Protein AF-A0A382DF44-F1 (afdb_monomer_lite)

Foldseek 3Di:
DDDDDDDDDDDDDDDDDDDDDDDDDDDDDPVPFDFDDDPQFTFGDDDPDTDTDGCPDPPDPPPPVPCLDFDDFDDAQAWTWTADPQRKIKIFGAPGGQDPVDVCSSLPRTPWIWIAANVRDIDTQPDSDVLLSLLLSLCSNVVHDCPDLSNVLSSVLRVLLVLLVVVLVLCVVVVQDDPLCVVLNVLSVVVNVVSSVLSNLSNGPVSVVPDDRPPPPPPPPPPPPQPPCCVSTVVVSVVVPVSPVSSSSSSVSVVVLVVLQVVLVVLLVVLVVCVVVVPDQQFDDDPCPCQQLVNDDVVCQPDPCSVLLSLLSLLCNRLVRGPPPSSVVSSPSCSVCSVVDDPLSNVSSVVSSVVSVVVNNPPDDDDDPPPPPCPVSVVVVVVPVD

Organism: NCBI:txid408172

Structure (mmCIF, N/CA/C/O backbone):
data_AF-A0A382DF44-F1
#
_entry.id   AF-A0A382DF44-F1
#
loop_
_atom_site.group_PDB
_atom_site.id
_atom_site.type_symbol
_atom_site.label_atom_id
_atom_site.label_alt_id
_atom_site.label_comp_id
_atom_site.label_asym_id
_atom_site.label_entity_id
_atom_site.label_seq_id
_atom_site.pdbx_PDB_ins_code
_atom_site.Cartn_x
_atom_site.Cartn_y
_atom_site.Cartn_z
_atom_site.occupancy
_atom_site.B_iso_or_equiv
_atom_site.auth_seq_id
_atom_site.auth_comp_id
_atom_site.auth_asym_id
_atom_site.auth_atom_id
_atom_site.pdbx_PDB_model_num
ATOM 1 N N . PRO A 1 1 ? 27.028 49.534 -36.002 1.00 34.81 1 PRO A N 1
ATOM 2 C CA . PRO A 1 1 ? 28.120 50.481 -35.675 1.00 34.81 1 PRO A CA 1
ATOM 3 C C . PRO A 1 1 ? 28.047 50.822 -34.190 1.00 34.81 1 PRO A C 1
ATOM 5 O O . PRO A 1 1 ? 26.957 51.038 -33.679 1.00 34.81 1 PRO A O 1
ATOM 8 N N . GLN A 1 2 ? 29.192 50.695 -33.531 1.00 35.81 2 GLN A N 1
ATOM 9 C CA . GLN A 1 2 ? 29.410 50.729 -32.088 1.00 35.81 2 GLN A CA 1
ATOM 10 C C . GLN A 1 2 ? 28.761 51.928 -31.398 1.00 35.81 2 GLN A C 1
ATOM 12 O O . GLN A 1 2 ? 28.827 53.026 -31.937 1.00 35.81 2 GLN A O 1
ATOM 17 N N . ASP A 1 3 ? 28.260 51.725 -30.178 1.00 30.55 3 ASP A N 1
ATOM 18 C CA . ASP A 1 3 ? 28.167 52.826 -29.228 1.00 30.55 3 ASP A CA 1
ATOM 19 C C . ASP A 1 3 ? 28.355 52.373 -27.766 1.00 30.55 3 ASP A C 1
ATOM 21 O O . ASP A 1 3 ? 27.665 51.493 -27.258 1.00 30.55 3 ASP A O 1
ATOM 25 N N . MET A 1 4 ? 29.332 53.038 -27.142 1.00 31.25 4 MET A N 1
ATOM 26 C CA . MET A 1 4 ? 29.423 53.455 -25.735 1.00 31.25 4 MET A CA 1
ATOM 27 C C . MET A 1 4 ? 29.697 52.438 -24.607 1.00 31.25 4 MET A C 1
ATOM 29 O O . MET A 1 4 ? 28.823 51.973 -23.885 1.00 31.25 4 MET A O 1
ATOM 33 N N . LEU A 1 5 ? 31.000 52.243 -24.370 1.00 32.38 5 LEU A N 1
ATOM 34 C CA . LEU A 1 5 ? 31.710 52.553 -23.113 1.00 32.38 5 LEU A CA 1
ATOM 35 C C . LEU A 1 5 ? 30.883 53.256 -22.006 1.00 32.38 5 LEU A C 1
ATOM 37 O O . LEU A 1 5 ? 30.468 54.395 -22.201 1.00 32.38 5 LEU A O 1
ATOM 41 N N . ASN A 1 6 ? 30.800 52.679 -20.795 1.00 30.09 6 ASN A N 1
ATOM 42 C CA . ASN A 1 6 ? 31.644 53.053 -19.634 1.00 30.09 6 ASN A CA 1
ATOM 43 C C . ASN A 1 6 ? 31.054 52.702 -18.247 1.00 30.09 6 ASN A C 1
ATOM 45 O O . ASN A 1 6 ? 29.865 52.876 -18.000 1.00 30.09 6 ASN A O 1
ATOM 49 N N . ARG A 1 7 ? 31.997 52.428 -17.321 1.00 27.25 7 ARG A N 1
ATOM 50 C CA . ARG A 1 7 ? 31.923 52.281 -15.841 1.00 27.25 7 ARG A CA 1
ATOM 51 C C . ARG A 1 7 ? 31.497 50.888 -15.375 1.00 27.25 7 ARG A C 1
ATOM 53 O O . ARG A 1 7 ? 30.438 50.421 -15.745 1.00 27.25 7 ARG A O 1
ATOM 60 N N . SER A 1 8 ? 32.215 50.163 -14.522 1.00 28.22 8 SER A N 1
ATOM 61 C CA . SER A 1 8 ? 33.348 50.388 -13.604 1.00 28.22 8 SER A CA 1
ATOM 62 C C . SER A 1 8 ? 33.743 48.968 -13.130 1.00 28.22 8 SER A C 1
ATOM 64 O O . SER A 1 8 ? 32.859 48.125 -13.050 1.00 28.22 8 SER A O 1
ATOM 66 N N . GLY A 1 9 ? 34.962 48.549 -12.813 1.00 27.20 9 GLY A N 1
ATOM 67 C CA . GLY A 1 9 ? 36.247 49.190 -12.610 1.00 27.20 9 GLY A CA 1
ATOM 68 C C . GLY A 1 9 ? 37.298 48.078 -12.456 1.00 27.20 9 GLY A C 1
ATOM 69 O O . GLY A 1 9 ? 36.980 46.927 -12.157 1.00 27.20 9 GLY A O 1
ATOM 70 N N . TYR A 1 10 ? 38.536 48.442 -12.755 1.00 24.61 10 TYR A N 1
ATOM 71 C CA . TYR A 1 10 ? 39.710 47.585 -12.868 1.00 24.61 10 TYR A CA 1
ATOM 72 C C . TYR A 1 10 ? 40.374 47.279 -11.508 1.00 24.61 10 TYR A C 1
ATOM 74 O O . TYR A 1 10 ? 40.170 47.980 -10.520 1.00 24.61 10 TYR A O 1
ATOM 82 N N . VAL A 1 11 ? 41.169 46.208 -11.547 1.00 36.16 11 VAL A N 1
ATOM 83 C CA . VAL A 1 11 ? 41.924 45.438 -10.533 1.00 36.16 11 VAL A CA 1
ATOM 84 C C . VAL A 1 11 ? 43.137 46.221 -9.962 1.00 36.16 11 VAL A C 1
ATOM 86 O O . VAL A 1 11 ? 43.483 47.259 -10.529 1.00 36.16 11 VAL A O 1
ATOM 89 N N . PRO A 1 12 ? 43.849 45.752 -8.906 1.00 33.94 12 PRO A N 1
ATOM 90 C CA . PRO A 1 12 ? 45.055 44.936 -9.175 1.00 33.94 12 PRO A CA 1
ATOM 91 C C . PRO A 1 12 ? 45.458 43.920 -8.078 1.00 33.94 12 PRO A C 1
ATOM 93 O O . PRO A 1 12 ? 45.329 44.177 -6.885 1.00 33.94 12 PRO A O 1
ATOM 96 N N . GLY A 1 13 ? 46.060 42.793 -8.485 1.00 23.75 13 GLY A N 1
ATOM 97 C CA . GLY A 1 13 ? 46.645 41.843 -7.534 1.00 23.75 13 GLY A CA 1
ATOM 98 C C . GLY A 1 13 ? 47.315 40.593 -8.114 1.00 23.75 13 GLY A C 1
ATOM 99 O O . GLY A 1 13 ? 46.919 39.499 -7.757 1.00 23.75 13 GLY A O 1
ATOM 100 N N . HIS A 1 14 ? 48.347 40.791 -8.940 1.00 27.14 14 HIS A N 1
ATOM 101 C CA . HIS A 1 14 ? 49.466 39.874 -9.239 1.00 27.14 14 HIS A CA 1
ATOM 102 C C . HIS A 1 14 ? 49.243 38.607 -10.098 1.00 27.14 14 HIS A C 1
ATOM 104 O O . HIS A 1 14 ? 48.684 37.597 -9.692 1.00 27.14 14 HIS A O 1
ATOM 110 N N . LEU A 1 15 ? 49.834 38.686 -11.295 1.00 26.97 15 LEU A N 1
ATOM 111 C CA . LEU A 1 15 ? 50.286 37.597 -12.161 1.00 26.97 15 LEU A CA 1
ATOM 112 C C . LEU A 1 15 ? 51.493 36.890 -11.515 1.00 26.97 15 LEU A C 1
ATOM 114 O O . LEU A 1 15 ? 52.421 37.606 -11.153 1.00 26.97 15 LEU A O 1
ATOM 118 N N . VAL A 1 16 ? 51.550 35.551 -11.520 1.00 28.06 16 VAL A N 1
ATOM 119 C CA . VAL A 1 16 ? 52.731 34.781 -11.979 1.00 28.06 16 VAL A CA 1
ATOM 120 C C . VAL A 1 16 ? 52.260 33.450 -12.591 1.00 28.06 16 VAL A C 1
ATOM 122 O O . VAL A 1 16 ? 51.366 32.787 -12.077 1.00 28.06 16 VAL A O 1
ATOM 125 N N . GLN A 1 17 ? 52.856 33.115 -13.736 1.00 27.72 17 GLN A N 1
ATOM 126 C CA . GLN A 1 17 ? 52.706 31.895 -14.530 1.00 27.72 17 GLN A CA 1
ATOM 127 C C . GLN A 1 17 ? 53.143 30.611 -13.799 1.00 27.72 17 GLN A C 1
ATOM 129 O O . GLN A 1 17 ? 54.218 30.579 -13.220 1.00 27.72 17 GLN A O 1
ATOM 134 N N . GLY A 1 18 ? 52.357 29.544 -13.989 1.00 27.55 18 GLY A N 1
ATOM 135 C CA . GLY A 1 18 ? 52.778 28.263 -14.579 1.00 27.55 18 GLY A CA 1
ATOM 136 C C . GLY A 1 18 ? 53.812 27.375 -13.874 1.00 27.55 18 GLY A C 1
ATOM 137 O O . GLY A 1 18 ? 54.996 27.665 -13.930 1.00 27.55 18 GLY A O 1
ATOM 138 N N . SER A 1 19 ? 53.358 26.199 -13.431 1.00 25.86 19 SER A N 1
ATOM 139 C CA . SER A 1 19 ? 54.051 24.893 -13.491 1.00 25.86 19 SER A CA 1
ATOM 140 C C . SER A 1 19 ? 53.101 23.840 -12.900 1.00 25.86 19 SER A C 1
ATOM 142 O O . SER A 1 19 ? 52.597 24.025 -11.802 1.00 25.86 19 SER A O 1
ATOM 144 N N . THR A 1 20 ? 52.585 22.896 -13.693 1.00 37.47 20 THR A N 1
ATOM 145 C CA . THR A 1 20 ? 52.924 21.462 -13.564 1.00 37.47 20 THR A CA 1
ATOM 146 C C . THR A 1 20 ? 53.274 21.035 -12.142 1.00 37.47 20 THR A C 1
ATOM 148 O O . THR A 1 20 ? 54.411 21.234 -11.735 1.00 37.47 20 THR A O 1
ATOM 151 N N . GLU A 1 21 ? 52.336 20.391 -11.453 1.00 29.78 21 GLU A N 1
ATOM 152 C CA . GLU A 1 21 ? 52.639 19.433 -10.392 1.00 29.78 21 GLU A CA 1
ATOM 153 C C . GLU A 1 21 ? 51.471 18.449 -10.276 1.00 29.78 21 GLU A C 1
ATOM 155 O O . GLU A 1 21 ? 50.297 18.825 -10.246 1.00 29.78 21 GLU A O 1
ATOM 160 N N . GLU A 1 22 ? 51.829 17.174 -10.350 1.00 35.81 22 GLU A N 1
ATOM 161 C CA . GLU A 1 22 ? 50.993 16.017 -10.084 1.00 35.81 22 GLU A CA 1
ATOM 162 C C . GLU A 1 22 ? 50.441 16.160 -8.659 1.00 35.81 22 GLU A C 1
ATOM 164 O O . GLU A 1 22 ? 51.211 16.249 -7.709 1.00 35.81 22 GLU A O 1
ATOM 169 N N . GLN A 1 23 ? 49.117 16.235 -8.496 1.00 31.19 23 GLN A N 1
ATOM 170 C CA . GLN A 1 23 ? 48.521 16.096 -7.169 1.00 31.19 23 GLN A CA 1
ATOM 171 C C . GLN A 1 23 ? 48.459 14.608 -6.850 1.00 31.19 23 GLN A C 1
ATOM 173 O O . GLN A 1 23 ? 47.654 13.868 -7.415 1.00 31.19 23 GLN A O 1
ATOM 178 N N . GLU A 1 24 ? 49.399 14.215 -5.999 1.00 31.25 24 GLU A N 1
ATOM 179 C CA . GLU A 1 24 ? 49.500 12.931 -5.324 1.00 31.25 24 GLU A CA 1
ATOM 180 C C . GLU A 1 24 ? 48.156 12.538 -4.694 1.00 31.25 24 GLU A C 1
ATOM 182 O O . GLU A 1 24 ? 47.414 13.378 -4.180 1.00 31.25 24 GLU A O 1
ATOM 187 N N . ASP A 1 25 ? 47.850 11.243 -4.758 1.00 34.38 25 ASP A N 1
ATOM 188 C CA . ASP A 1 25 ? 46.738 10.622 -4.052 1.00 34.38 25 ASP A CA 1
ATOM 189 C C . ASP A 1 25 ? 46.866 10.922 -2.546 1.00 34.38 25 ASP A C 1
ATOM 191 O O . ASP A 1 25 ? 47.696 10.324 -1.860 1.00 34.38 25 ASP A O 1
ATOM 195 N N . GLU A 1 26 ? 46.057 11.848 -2.020 1.00 37.12 26 GLU A N 1
ATOM 196 C CA . GLU A 1 26 ? 45.931 12.039 -0.573 1.00 37.12 26 GLU A CA 1
ATOM 197 C C . GLU A 1 26 ? 45.402 10.738 0.045 1.00 37.12 26 GLU A C 1
ATOM 199 O O . GLU A 1 26 ? 44.246 10.338 -0.141 1.00 37.12 26 GLU A O 1
ATOM 204 N N . GLU A 1 27 ? 46.290 10.052 0.764 1.00 39.28 27 GLU A N 1
ATOM 205 C CA . GLU A 1 27 ? 45.979 8.876 1.559 1.00 39.28 27 GLU A CA 1
ATOM 206 C C . GLU A 1 27 ? 44.908 9.243 2.595 1.00 39.28 27 GLU A C 1
ATOM 208 O O . GLU A 1 27 ? 45.086 10.107 3.450 1.00 39.28 27 GLU A O 1
ATOM 213 N N . PHE A 1 28 ? 43.751 8.598 2.462 1.00 39.62 28 PHE A N 1
ATOM 214 C CA . PHE A 1 28 ? 42.571 8.787 3.295 1.00 39.62 28 PHE A CA 1
ATOM 215 C C . PHE A 1 28 ? 42.899 8.631 4.791 1.00 39.62 28 PHE A C 1
ATOM 217 O O . PHE A 1 28 ? 43.228 7.530 5.231 1.00 39.62 28 PHE A O 1
ATOM 224 N N . ASP A 1 29 ? 42.731 9.704 5.575 1.00 38.41 29 ASP A N 1
ATOM 225 C CA . ASP A 1 29 ? 42.810 9.649 7.037 1.00 38.41 29 ASP A CA 1
ATOM 226 C C . ASP A 1 29 ? 41.480 9.114 7.623 1.00 38.41 29 ASP A C 1
ATOM 228 O O . ASP A 1 29 ? 40.439 9.782 7.544 1.00 38.41 29 ASP A O 1
ATOM 232 N N . PRO A 1 30 ? 41.468 7.911 8.232 1.00 40.53 30 PRO A N 1
ATOM 233 C CA . PRO A 1 30 ? 40.273 7.333 8.845 1.00 40.53 30 PRO A CA 1
ATOM 234 C C . PRO A 1 30 ? 39.740 8.127 10.053 1.00 40.53 30 PRO A C 1
ATOM 236 O O . PRO A 1 30 ? 38.651 7.809 10.540 1.00 40.53 30 PRO A O 1
ATOM 239 N N . SER A 1 31 ? 40.451 9.158 10.526 1.00 38.94 31 SER A N 1
ATOM 240 C CA . SER A 1 31 ? 40.007 10.043 11.611 1.00 38.94 31 SER A CA 1
ATOM 241 C C . SER A 1 31 ? 38.890 11.026 11.209 1.00 38.94 31 SER A C 1
ATOM 243 O O . SER A 1 31 ? 38.182 11.537 12.076 1.00 38.94 31 SER A O 1
ATOM 245 N N . GLU A 1 32 ? 38.638 11.225 9.909 1.00 37.16 32 GLU A N 1
ATOM 246 C CA . GLU A 1 32 ? 37.578 12.116 9.402 1.00 37.16 32 GLU A CA 1
ATOM 247 C C . GLU A 1 32 ? 36.171 11.477 9.351 1.00 37.16 32 GLU A C 1
ATOM 249 O O . GLU A 1 32 ? 35.236 12.009 8.738 1.00 37.16 32 GLU A O 1
ATOM 254 N N . ILE A 1 33 ? 35.990 10.299 9.950 1.00 40.88 33 ILE A N 1
ATOM 255 C CA . ILE A 1 33 ? 34.681 9.651 10.070 1.00 40.88 33 ILE A CA 1
ATOM 256 C C . ILE A 1 33 ? 33.933 10.275 11.252 1.00 40.88 33 ILE A C 1
ATOM 258 O O . ILE A 1 33 ? 34.278 10.067 12.412 1.00 40.88 33 ILE A O 1
ATOM 262 N N . THR A 1 34 ? 32.860 11.013 10.970 1.00 35.84 34 THR A N 1
ATOM 263 C CA . THR A 1 34 ? 31.947 11.510 12.006 1.00 35.84 34 THR A CA 1
ATOM 264 C C . THR A 1 34 ? 30.904 10.443 12.340 1.00 35.84 34 THR A C 1
ATOM 266 O O . THR A 1 34 ? 30.011 10.147 11.547 1.00 35.84 34 THR A O 1
ATOM 269 N N . LEU A 1 35 ? 31.027 9.850 13.531 1.00 38.09 35 LEU A N 1
ATOM 270 C CA . LEU A 1 35 ? 29.995 9.014 14.143 1.00 38.09 35 LEU A CA 1
ATOM 271 C C . LEU A 1 35 ? 28.876 9.922 14.665 1.00 38.09 35 LEU A C 1
ATOM 273 O O . LEU A 1 35 ? 29.105 10.748 15.546 1.00 38.09 35 LEU A O 1
ATOM 277 N N . VAL A 1 36 ? 27.666 9.775 14.129 1.00 35.94 36 VAL A N 1
ATOM 278 C CA . VAL A 1 36 ? 26.466 10.387 14.712 1.00 35.94 36 VAL A CA 1
ATOM 279 C C . VAL A 1 36 ? 25.742 9.292 15.484 1.00 35.94 36 VAL A C 1
ATOM 281 O O . VAL A 1 36 ? 25.062 8.456 14.894 1.00 35.94 36 VAL A O 1
ATOM 284 N N . GLU A 1 37 ? 25.940 9.259 16.800 1.00 33.72 37 GLU A N 1
ATOM 285 C CA . GLU A 1 37 ? 25.217 8.353 17.691 1.00 33.72 37 GLU A CA 1
ATOM 286 C C . GLU A 1 37 ? 23.781 8.861 17.885 1.00 33.72 37 GLU A C 1
ATOM 288 O O . GLU A 1 37 ? 23.531 9.838 18.588 1.00 33.72 37 GLU A O 1
ATOM 293 N N . SER A 1 38 ? 22.815 8.176 17.279 1.00 32.19 38 SER A N 1
ATOM 294 C CA . SER A 1 38 ? 21.460 8.102 17.823 1.00 32.19 38 SER A CA 1
ATOM 295 C C . SER A 1 38 ? 21.140 6.630 18.026 1.00 32.19 38 SER A C 1
ATOM 297 O O . SER A 1 38 ? 21.391 5.838 17.120 1.00 32.19 38 SER A O 1
ATOM 299 N N . SER A 1 39 ? 20.644 6.298 19.214 1.00 36.56 39 SER A N 1
ATOM 300 C CA . SER A 1 39 ? 20.284 4.971 19.723 1.00 36.56 39 SER A CA 1
ATOM 301 C C . SER A 1 39 ? 20.121 3.894 18.637 1.00 36.56 39 SER A C 1
ATOM 303 O O . SER A 1 39 ? 19.211 3.959 17.812 1.00 36.56 39 SER A O 1
ATOM 305 N N . ASP A 1 40 ? 21.028 2.918 18.671 1.00 37.19 40 ASP A N 1
ATOM 306 C CA . ASP A 1 40 ? 21.012 1.632 17.957 1.00 37.19 40 ASP A CA 1
ATOM 307 C C . ASP A 1 40 ? 21.216 1.620 16.429 1.00 37.19 40 ASP A C 1
ATOM 309 O O . ASP A 1 40 ? 21.114 0.557 15.817 1.00 37.19 40 ASP A O 1
ATOM 313 N N . ILE A 1 41 ? 21.585 2.736 15.784 1.00 39.34 41 ILE A N 1
ATOM 314 C CA . ILE A 1 41 ? 21.938 2.738 14.349 1.00 39.34 41 ILE A CA 1
ATOM 315 C C . ILE A 1 41 ? 23.154 3.632 14.078 1.00 39.34 41 ILE A C 1
ATOM 317 O O . ILE A 1 41 ? 23.088 4.850 14.233 1.00 39.34 41 ILE A O 1
ATOM 321 N N . VAL A 1 42 ? 24.248 3.050 13.571 1.00 41.03 42 VAL A N 1
ATOM 322 C CA . VAL A 1 42 ? 25.364 3.830 13.008 1.00 41.03 42 VAL A CA 1
ATOM 323 C C . VAL A 1 42 ? 25.070 4.109 11.535 1.00 41.03 42 VAL A C 1
ATOM 325 O O . VAL A 1 42 ? 25.061 3.190 10.715 1.00 41.03 42 VAL A O 1
ATOM 328 N N . VAL A 1 43 ? 24.833 5.379 11.191 1.00 38.81 43 VAL A N 1
ATOM 329 C CA . VAL A 1 43 ? 24.671 5.832 9.800 1.00 38.81 43 VAL A CA 1
ATOM 330 C C . VAL A 1 43 ? 26.007 6.353 9.276 1.00 38.81 43 VAL A C 1
ATOM 332 O O . VAL A 1 43 ? 26.423 7.459 9.611 1.00 38.81 43 VAL A O 1
ATOM 335 N N . LEU A 1 44 ? 26.672 5.585 8.412 1.00 42.94 44 LEU A N 1
ATOM 336 C CA . LEU A 1 44 ? 27.840 6.072 7.672 1.00 42.94 44 LEU A CA 1
ATOM 337 C C . LEU A 1 44 ? 27.367 6.755 6.382 1.00 42.94 44 LEU A C 1
ATOM 339 O O . LEU A 1 44 ? 26.811 6.108 5.495 1.00 42.94 44 LEU A O 1
ATOM 343 N N . SER A 1 45 ? 27.590 8.065 6.272 1.00 36.81 45 SER A N 1
ATOM 344 C CA . SER A 1 45 ? 27.308 8.851 5.066 1.00 36.81 45 SER A CA 1
ATOM 345 C C . SER A 1 45 ? 28.599 9.450 4.515 1.00 36.81 45 SER A C 1
ATOM 347 O O . SER A 1 45 ? 29.146 10.372 5.111 1.00 36.81 45 SER A O 1
ATOM 349 N N . ARG A 1 46 ? 29.038 9.007 3.327 1.00 38.03 46 ARG A N 1
ATOM 350 C CA . ARG A 1 46 ? 29.970 9.794 2.492 1.00 38.03 46 ARG A CA 1
ATOM 351 C C . ARG A 1 46 ? 29.402 10.267 1.156 1.00 38.03 46 ARG A C 1
ATOM 353 O O . ARG A 1 46 ? 29.934 11.221 0.619 1.00 38.03 46 ARG A O 1
ATOM 360 N N . PHE A 1 47 ? 28.299 9.715 0.642 1.00 36.44 47 PHE A N 1
ATOM 361 C CA . PHE A 1 47 ? 27.679 10.197 -0.605 1.00 36.44 47 PHE A CA 1
ATOM 362 C C . PHE A 1 47 ? 26.195 9.810 -0.697 1.00 36.44 47 PHE A C 1
ATOM 364 O O . PHE A 1 47 ? 25.837 8.935 -1.476 1.00 36.44 47 PHE A O 1
ATOM 371 N N . GLY A 1 48 ? 25.320 10.438 0.094 1.00 35.91 48 GLY A N 1
ATOM 372 C CA . GLY A 1 48 ? 23.861 10.417 -0.131 1.00 35.91 48 GLY A CA 1
ATOM 373 C C . GLY A 1 48 ? 23.131 9.066 -0.036 1.00 35.91 48 GLY A C 1
ATOM 374 O O . GLY A 1 48 ? 21.921 9.037 -0.245 1.00 35.91 48 GLY A O 1
ATOM 375 N N . ASP A 1 49 ? 23.824 7.983 0.308 1.00 36.88 49 ASP A N 1
ATOM 376 C CA . ASP A 1 49 ? 23.260 6.664 0.580 1.00 36.88 49 ASP A CA 1
ATOM 377 C C . ASP A 1 49 ? 23.521 6.348 2.064 1.00 36.88 49 ASP A C 1
ATOM 379 O O . ASP A 1 49 ? 24.672 6.255 2.484 1.00 36.88 49 ASP A O 1
ATOM 383 N N . ALA A 1 50 ? 22.463 6.238 2.873 1.00 34.69 50 ALA A N 1
ATOM 384 C CA . ALA A 1 50 ? 22.575 5.849 4.278 1.00 34.69 50 ALA A CA 1
ATOM 385 C C . ALA A 1 50 ? 22.828 4.337 4.376 1.00 34.69 50 ALA A C 1
ATOM 387 O O . ALA A 1 50 ? 22.009 3.542 3.907 1.00 34.69 50 ALA A O 1
ATOM 388 N N . ILE A 1 51 ? 23.946 3.946 4.988 1.00 38.75 51 ILE A N 1
ATOM 389 C CA . ILE A 1 51 ? 24.222 2.560 5.381 1.00 38.75 51 ILE A CA 1
ATOM 390 C C . ILE A 1 51 ? 23.688 2.392 6.805 1.00 38.75 51 ILE A C 1
ATOM 392 O O . ILE A 1 51 ? 24.113 3.119 7.694 1.00 38.75 51 ILE A O 1
ATOM 396 N N . VAL A 1 52 ? 22.741 1.475 7.007 1.00 38.94 52 VAL A N 1
ATOM 397 C CA . VAL A 1 52 ? 22.229 1.099 8.334 1.00 38.94 52 VAL A CA 1
ATOM 398 C C . VAL A 1 52 ? 22.985 -0.154 8.764 1.00 38.94 52 VAL A C 1
ATOM 400 O O . VAL A 1 52 ? 22.813 -1.201 8.143 1.00 38.94 52 VAL A O 1
ATOM 403 N N . ALA A 1 53 ? 23.837 -0.044 9.782 1.00 39.25 53 ALA A N 1
ATOM 404 C CA . ALA A 1 53 ? 24.410 -1.198 10.470 1.00 39.25 53 ALA A CA 1
ATOM 405 C C . ALA A 1 53 ? 23.612 -1.451 11.758 1.00 39.25 53 ALA A C 1
ATOM 407 O O . ALA A 1 53 ? 23.471 -0.540 12.573 1.00 39.25 53 ALA A O 1
ATOM 408 N N . ASP A 1 54 ? 23.076 -2.663 11.916 1.00 37.22 54 ASP A N 1
ATOM 409 C CA . ASP A 1 54 ? 22.454 -3.130 13.160 1.00 37.22 54 ASP A CA 1
ATOM 410 C C . ASP A 1 54 ? 23.577 -3.630 14.082 1.00 37.22 54 ASP A C 1
ATOM 412 O O . ASP A 1 54 ? 24.237 -4.627 13.780 1.00 37.22 54 ASP A O 1
ATOM 416 N N . VAL A 1 55 ? 23.871 -2.887 15.152 1.00 39.56 55 VAL A N 1
ATOM 417 C CA . VAL A 1 55 ? 24.960 -3.208 16.088 1.00 39.56 55 VAL A CA 1
ATOM 418 C C . VAL A 1 55 ? 24.351 -3.898 17.304 1.00 39.56 55 VAL A C 1
ATOM 420 O O . VAL A 1 55 ? 23.959 -3.238 18.260 1.00 39.56 55 VAL A O 1
ATOM 423 N N . HIS A 1 56 ? 24.266 -5.229 17.274 1.00 41.06 56 HIS A N 1
ATOM 424 C CA . HIS A 1 56 ? 23.656 -6.002 18.366 1.00 41.06 56 HIS A CA 1
ATOM 425 C C . HIS A 1 56 ? 24.628 -6.508 19.446 1.00 41.06 56 HIS A C 1
ATOM 427 O O . HIS A 1 56 ? 24.184 -7.085 20.433 1.00 41.06 56 HIS A O 1
ATOM 433 N N . ASP A 1 57 ? 25.935 -6.263 19.338 1.00 42.78 57 ASP A N 1
ATOM 434 C CA . ASP A 1 57 ? 26.871 -6.559 20.429 1.00 42.78 57 ASP A CA 1
ATOM 435 C C . ASP A 1 57 ? 28.124 -5.679 20.322 1.00 42.78 57 ASP A C 1
ATOM 437 O O . ASP A 1 57 ? 28.766 -5.607 19.273 1.00 42.78 57 ASP A O 1
ATOM 441 N N . LYS A 1 58 ? 28.484 -4.992 21.412 1.00 42.38 58 LYS A N 1
ATOM 442 C CA . LYS A 1 58 ? 29.620 -4.054 21.452 1.00 42.38 58 LYS A CA 1
ATOM 443 C C . LYS A 1 58 ? 30.984 -4.762 21.430 1.00 42.38 58 LYS A C 1
ATOM 4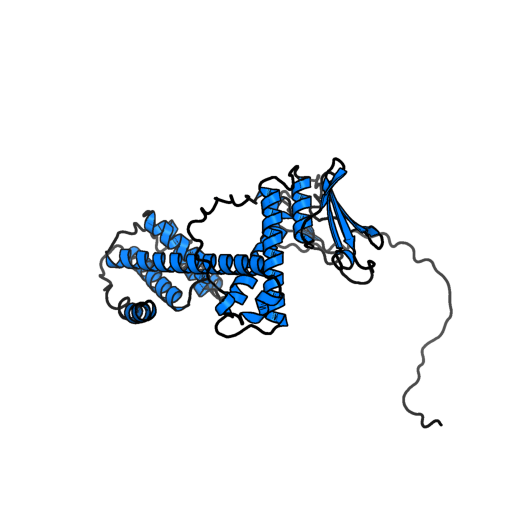45 O O . LYS A 1 58 ? 31.998 -4.082 21.292 1.00 42.38 58 LYS A O 1
ATOM 450 N N . ASN A 1 59 ? 31.025 -6.094 21.559 1.00 41.78 59 ASN A N 1
ATOM 451 C CA . ASN A 1 59 ? 32.268 -6.861 21.713 1.00 41.78 59 ASN A CA 1
ATOM 452 C C . ASN A 1 59 ? 32.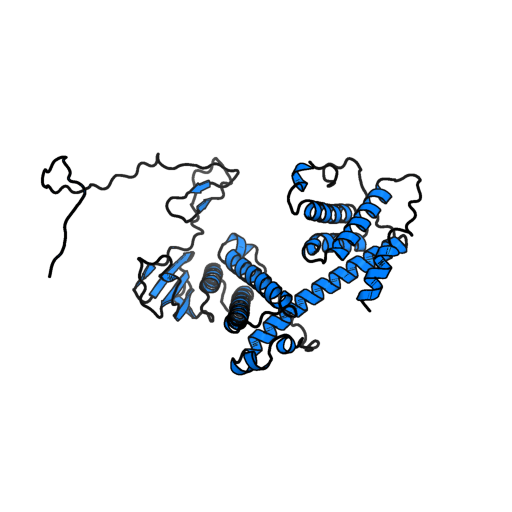600 -7.855 20.582 1.00 41.78 59 ASN A C 1
ATOM 454 O O . ASN A 1 59 ? 33.644 -8.510 20.662 1.00 41.78 59 ASN A O 1
ATOM 458 N N . ASP A 1 60 ? 31.800 -7.955 19.517 1.00 42.53 60 ASP A N 1
ATOM 459 C CA . ASP A 1 60 ? 32.123 -8.845 18.393 1.00 42.53 60 ASP A CA 1
ATOM 460 C C . ASP A 1 60 ? 33.032 -8.155 17.354 1.00 42.53 60 ASP A C 1
ATOM 462 O O . ASP A 1 60 ? 32.606 -7.312 16.559 1.00 42.53 60 ASP A O 1
ATOM 466 N N . LYS A 1 61 ? 34.322 -8.521 17.362 1.00 39.66 61 LYS A N 1
ATOM 467 C CA . LYS A 1 61 ? 35.351 -8.013 16.432 1.00 39.66 61 LYS A CA 1
ATOM 468 C C . LYS A 1 61 ? 35.242 -8.598 15.017 1.00 39.66 61 LYS A C 1
ATOM 470 O O . LYS A 1 61 ? 35.988 -8.167 14.140 1.00 39.66 61 LYS A O 1
ATOM 475 N N . ASN A 1 62 ? 34.323 -9.533 14.772 1.00 37.91 62 ASN A N 1
ATOM 476 C CA . ASN A 1 62 ? 34.052 -10.092 13.448 1.00 37.91 62 ASN A CA 1
ATOM 477 C C . ASN A 1 62 ? 32.771 -9.499 12.846 1.00 37.91 62 ASN A C 1
ATOM 479 O O . ASN A 1 62 ? 31.850 -10.215 12.457 1.00 37.91 62 ASN A O 1
ATOM 483 N N . HIS A 1 63 ? 32.725 -8.174 12.698 1.00 42.66 63 HIS A N 1
ATOM 484 C CA . HIS A 1 63 ? 31.696 -7.537 11.882 1.00 42.66 63 HIS A CA 1
ATOM 485 C C . HIS A 1 63 ? 31.912 -7.900 10.406 1.00 42.66 63 HIS A C 1
ATOM 487 O O . HIS A 1 63 ? 32.633 -7.232 9.662 1.00 42.66 63 HIS A O 1
ATOM 493 N N . LYS A 1 64 ? 31.254 -8.967 9.947 1.00 32.22 64 LYS A N 1
ATOM 494 C CA . LYS A 1 64 ? 30.971 -9.124 8.523 1.00 32.22 64 LYS A CA 1
ATOM 495 C C . LYS A 1 64 ? 29.954 -8.034 8.200 1.00 32.22 64 LYS A C 1
ATOM 497 O O . LYS A 1 64 ? 28.783 -8.182 8.520 1.00 32.22 64 LYS A O 1
ATOM 502 N N . ILE A 1 65 ? 30.403 -6.922 7.618 1.00 36.38 65 ILE A N 1
ATOM 503 C CA . ILE A 1 65 ? 29.506 -5.912 7.050 1.00 36.38 65 ILE A CA 1
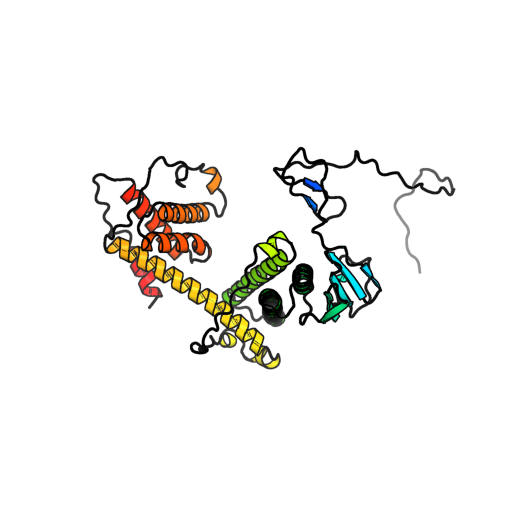ATOM 504 C C . ILE A 1 65 ? 28.705 -6.634 5.964 1.00 36.38 65 ILE A C 1
ATOM 506 O O . ILE A 1 65 ? 29.183 -6.829 4.845 1.00 36.38 65 ILE A O 1
ATOM 510 N N . ILE A 1 66 ? 27.514 -7.122 6.310 1.00 40.06 66 ILE A N 1
ATOM 511 C CA . ILE A 1 66 ? 26.580 -7.660 5.332 1.00 40.06 66 ILE A CA 1
ATOM 512 C C . ILE A 1 66 ? 26.084 -6.432 4.585 1.00 40.06 66 ILE A C 1
ATOM 514 O O . ILE A 1 66 ? 25.253 -5.670 5.069 1.00 40.06 66 ILE A O 1
ATOM 518 N N . MET A 1 67 ? 26.686 -6.178 3.427 1.00 40.78 67 MET A N 1
ATOM 519 C CA . MET A 1 67 ? 26.284 -5.104 2.536 1.00 40.78 67 MET A CA 1
ATOM 520 C C . MET A 1 67 ? 24.915 -5.488 1.948 1.00 40.78 67 MET A C 1
ATOM 522 O O . MET A 1 67 ? 24.820 -5.979 0.829 1.00 40.78 67 MET A O 1
ATOM 526 N N . GLU A 1 68 ? 23.835 -5.284 2.708 1.00 51.66 68 GLU A N 1
ATOM 527 C CA . GLU A 1 68 ? 22.443 -5.495 2.267 1.00 51.66 68 GLU A CA 1
ATOM 528 C C . GLU A 1 68 ? 21.970 -4.412 1.272 1.00 51.66 68 GLU A C 1
ATOM 530 O O . GLU A 1 68 ? 20.780 -4.215 1.026 1.00 51.66 68 GLU A O 1
ATOM 535 N N . GLY A 1 69 ? 22.914 -3.672 0.690 1.00 53.69 69 GLY A N 1
ATOM 536 C CA . GLY A 1 69 ? 22.679 -2.704 -0.364 1.00 53.69 69 GLY A CA 1
ATOM 537 C C . GLY A 1 69 ? 22.957 -3.336 -1.719 1.00 53.69 69 GLY A C 1
ATOM 538 O O . GLY A 1 69 ? 24.057 -3.817 -1.976 1.00 53.69 69 GLY A O 1
ATOM 539 N N . TYR A 1 70 ? 21.977 -3.283 -2.621 1.00 63.00 70 TYR A N 1
ATOM 540 C CA . TYR A 1 70 ? 22.207 -3.542 -4.042 1.00 63.00 70 TYR A CA 1
ATOM 541 C C . TYR A 1 70 ? 23.445 -2.778 -4.502 1.00 63.00 70 TYR A C 1
ATOM 543 O O . TYR A 1 70 ? 23.527 -1.559 -4.318 1.00 63.00 70 TYR A O 1
ATOM 551 N N . SER A 1 71 ? 24.372 -3.478 -5.154 1.00 69.75 71 SER A N 1
ATOM 552 C CA . SER A 1 71 ? 25.498 -2.821 -5.811 1.00 69.75 71 SER A CA 1
ATOM 553 C C . SER A 1 71 ? 24.994 -1.724 -6.759 1.00 69.75 71 SER A C 1
ATOM 555 O O . SER A 1 71 ? 23.906 -1.816 -7.351 1.00 69.75 71 SER A O 1
ATOM 557 N N . ARG A 1 72 ? 25.771 -0.641 -6.899 1.00 78.62 72 ARG A N 1
ATOM 558 C CA . ARG A 1 72 ? 25.459 0.396 -7.891 1.00 78.62 72 ARG A CA 1
ATOM 559 C C . ARG A 1 72 ? 25.327 -0.266 -9.260 1.00 78.62 72 ARG A C 1
ATOM 561 O O . ARG A 1 72 ? 26.097 -1.155 -9.603 1.00 78.62 72 ARG A O 1
ATOM 568 N N . ALA A 1 73 ? 24.345 0.175 -10.044 1.00 82.25 73 ALA A N 1
ATOM 569 C CA . ALA A 1 73 ? 24.183 -0.336 -11.395 1.00 82.25 73 ALA A CA 1
ATOM 570 C C . ALA A 1 73 ? 25.418 0.045 -12.224 1.00 82.25 73 ALA A C 1
ATOM 572 O O . ALA A 1 73 ? 25.690 1.232 -12.396 1.00 82.25 73 ALA A O 1
ATOM 573 N N . THR A 1 74 ? 26.143 -0.938 -12.747 1.00 85.69 74 THR A N 1
ATOM 574 C CA . THR A 1 74 ? 27.336 -0.742 -13.588 1.00 85.69 74 THR A CA 1
ATOM 575 C C . THR A 1 74 ? 27.111 -1.346 -14.968 1.00 85.69 74 THR A C 1
ATOM 577 O O . THR A 1 74 ? 26.168 -2.102 -15.171 1.00 85.69 74 THR A O 1
ATOM 580 N N . GLY A 1 75 ? 27.924 -1.003 -15.966 1.00 88.38 75 GLY A N 1
ATOM 581 C CA . GLY A 1 75 ? 27.849 -1.640 -17.284 1.00 88.38 75 GLY A CA 1
ATOM 582 C C . GLY A 1 75 ? 27.988 -0.668 -18.445 1.00 88.38 75 GLY A C 1
ATOM 583 O O . GLY A 1 75 ? 28.494 0.440 -18.302 1.00 88.38 75 GLY A O 1
ATOM 584 N N . SER A 1 76 ? 27.512 -1.079 -19.615 1.00 89.88 76 SER A N 1
ATOM 585 C CA . SER A 1 76 ? 27.688 -0.343 -20.866 1.00 89.88 76 SER A CA 1
ATOM 586 C C . SER A 1 76 ? 26.600 0.707 -21.112 1.00 89.88 76 SER A C 1
ATOM 588 O O . SER A 1 76 ? 25.634 0.848 -20.358 1.00 89.88 76 SER A O 1
ATOM 590 N N . ILE A 1 77 ? 26.732 1.414 -22.237 1.00 90.50 77 ILE A N 1
ATOM 591 C CA . ILE A 1 77 ? 25.827 2.479 -22.699 1.00 90.50 77 ILE A CA 1
ATOM 592 C C . ILE A 1 77 ? 24.370 2.003 -22.848 1.00 90.50 77 ILE A C 1
ATOM 594 O O . ILE A 1 77 ? 23.438 2.794 -22.708 1.00 90.50 77 ILE A O 1
ATOM 598 N N . LYS A 1 78 ? 24.149 0.721 -23.167 1.00 92.56 78 LYS A N 1
ATOM 599 C CA . LYS A 1 78 ? 22.811 0.1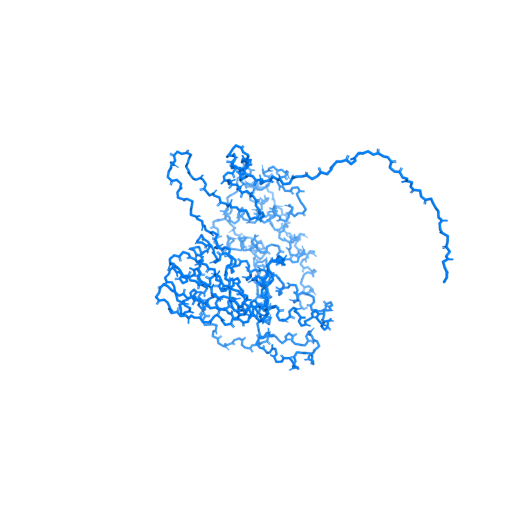56 -23.438 1.00 92.56 78 LYS A CA 1
ATOM 600 C C . LYS A 1 78 ? 22.369 -0.901 -22.432 1.00 92.56 78 LYS A C 1
ATOM 602 O O . LYS A 1 78 ? 21.206 -1.307 -22.468 1.00 92.56 78 LYS A O 1
ATOM 607 N N . THR A 1 79 ? 23.269 -1.360 -21.565 1.00 93.44 79 THR A N 1
ATOM 608 C CA . THR A 1 79 ? 22.984 -2.434 -20.611 1.00 93.44 79 THR A CA 1
ATOM 609 C C . THR A 1 79 ? 23.657 -2.146 -19.281 1.00 93.44 79 THR A C 1
ATOM 611 O O . THR A 1 79 ? 24.872 -1.983 -19.242 1.00 93.44 79 THR A O 1
ATOM 614 N N . SER A 1 80 ? 22.873 -2.124 -18.210 1.00 92.75 80 SER A N 1
ATOM 615 C CA . SER A 1 80 ? 23.384 -2.066 -16.842 1.00 92.75 80 SER A CA 1
ATOM 616 C C . SER A 1 80 ? 23.154 -3.395 -16.129 1.00 92.75 80 SER A C 1
ATOM 618 O O . SER A 1 80 ? 22.223 -4.128 -16.458 1.00 92.75 80 SER A O 1
ATOM 620 N N . TYR A 1 81 ? 23.976 -3.672 -15.133 1.00 92.69 81 TYR A N 1
ATOM 621 C CA . TYR A 1 81 ? 23.961 -4.848 -14.286 1.00 92.69 81 TYR A CA 1
ATOM 622 C C . TYR A 1 81 ? 23.910 -4.385 -12.837 1.00 92.69 81 TYR A C 1
ATOM 624 O O . TYR A 1 81 ? 24.592 -3.434 -12.459 1.00 92.69 81 TYR A O 1
ATOM 632 N N . ILE A 1 82 ? 23.090 -5.050 -12.039 1.00 90.38 82 ILE A N 1
ATOM 633 C CA . ILE A 1 82 ? 23.098 -4.945 -10.585 1.00 90.38 82 ILE A CA 1
ATOM 634 C C . ILE A 1 82 ? 23.389 -6.351 -10.077 1.00 90.38 82 ILE A C 1
ATOM 636 O O . ILE A 1 82 ? 22.614 -7.274 -10.338 1.00 90.38 82 ILE A O 1
ATOM 640 N N . GLN A 1 83 ? 24.522 -6.509 -9.402 1.00 86.12 83 GLN A N 1
ATOM 641 C CA . GLN A 1 83 ? 24.903 -7.765 -8.773 1.00 86.12 83 GLN A CA 1
ATOM 642 C C . GLN A 1 83 ? 24.213 -7.857 -7.412 1.00 86.12 83 GLN A C 1
ATOM 644 O O . GLN A 1 83 ? 24.309 -6.924 -6.605 1.00 86.12 83 GLN A O 1
ATOM 649 N N . LEU A 1 84 ? 23.515 -8.966 -7.192 1.00 81.69 84 LEU A N 1
ATOM 650 C CA . LEU A 1 84 ? 22.953 -9.354 -5.904 1.00 81.69 84 LEU A CA 1
ATOM 651 C C . LEU A 1 84 ? 23.830 -10.445 -5.261 1.00 81.69 84 LEU A C 1
ATOM 653 O O . LEU A 1 84 ? 24.705 -11.005 -5.944 1.00 81.69 84 LEU A O 1
ATOM 657 N N . PRO A 1 85 ? 23.607 -10.747 -3.966 1.00 72.31 85 PRO A N 1
ATOM 658 C CA . PRO A 1 85 ? 24.176 -11.924 -3.317 1.00 72.31 85 PRO A CA 1
ATOM 659 C C . PRO A 1 85 ? 23.903 -13.225 -4.096 1.00 72.31 85 PRO A C 1
ATOM 661 O O . PRO A 1 85 ? 23.038 -13.285 -4.972 1.00 72.31 85 PRO A O 1
ATOM 664 N N . GLU A 1 86 ? 24.685 -14.265 -3.797 1.00 76.94 86 GLU A N 1
ATOM 665 C CA . GLU A 1 86 ? 24.518 -15.620 -4.360 1.00 76.94 86 GLU A CA 1
ATOM 666 C C . GLU A 1 86 ? 24.563 -15.697 -5.898 1.00 76.94 86 GLU A C 1
ATOM 668 O O . GLU A 1 86 ? 23.854 -16.469 -6.535 1.00 76.94 86 GLU A O 1
ATOM 673 N N . ALA A 1 87 ? 25.411 -14.870 -6.518 1.00 78.81 87 ALA A N 1
ATOM 674 C CA . ALA A 1 87 ? 25.617 -14.814 -7.969 1.00 78.81 87 ALA A CA 1
ATOM 675 C C . ALA A 1 87 ? 24.374 -14.444 -8.809 1.00 78.81 87 ALA A C 1
ATOM 677 O O . ALA A 1 87 ? 24.452 -14.459 -10.038 1.00 78.81 87 ALA A O 1
ATOM 678 N N . THR A 1 88 ? 23.277 -14.005 -8.185 1.00 86.38 88 THR A N 1
ATOM 679 C CA . THR A 1 88 ? 22.082 -13.522 -8.893 1.00 86.38 88 THR A CA 1
ATOM 680 C C . THR A 1 88 ? 22.332 -12.143 -9.501 1.00 86.38 88 THR A C 1
ATOM 682 O O . THR A 1 88 ? 22.943 -11.268 -8.880 1.00 86.38 88 THR A O 1
ATOM 685 N N . LYS A 1 89 ? 21.869 -11.915 -10.733 1.00 91.56 89 LYS A N 1
ATOM 686 C CA . LYS A 1 89 ? 22.101 -10.655 -11.458 1.00 91.56 89 LYS A CA 1
ATOM 687 C C . LYS A 1 89 ? 20.814 -10.074 -12.003 1.00 91.56 89 LYS A C 1
ATOM 689 O O . LYS A 1 89 ? 20.032 -10.748 -12.665 1.00 91.56 89 LYS A O 1
ATOM 694 N N . LEU A 1 90 ? 20.644 -8.772 -11.815 1.00 93.94 90 LEU A N 1
ATOM 695 C CA . LEU A 1 90 ? 19.603 -8.000 -12.478 1.00 93.94 90 LEU A CA 1
ATOM 696 C C . LEU A 1 90 ? 20.205 -7.250 -13.671 1.00 93.94 90 LEU A C 1
ATOM 698 O O . LEU A 1 90 ? 21.054 -6.374 -13.515 1.00 93.94 90 LEU A O 1
ATOM 702 N N . ILE A 1 91 ? 19.736 -7.578 -14.871 1.00 95.06 91 ILE A N 1
ATOM 703 C CA . ILE A 1 91 ? 20.169 -6.984 -16.136 1.00 95.06 91 ILE A CA 1
ATOM 704 C C . ILE A 1 91 ? 19.120 -5.970 -16.597 1.00 95.06 91 ILE A C 1
ATOM 706 O O . ILE A 1 91 ? 17.958 -6.297 -16.842 1.00 95.06 91 ILE A O 1
ATOM 710 N N . ILE A 1 92 ? 19.546 -4.727 -16.786 1.00 95.69 92 ILE A N 1
ATOM 711 C CA . ILE A 1 92 ? 18.713 -3.606 -17.216 1.00 95.69 92 ILE A CA 1
ATOM 712 C C . ILE A 1 92 ? 19.086 -3.252 -18.651 1.00 95.69 92 ILE A C 1
ATOM 714 O O . ILE A 1 92 ? 20.193 -2.793 -18.923 1.00 95.69 92 ILE A O 1
ATOM 718 N N . ARG A 1 93 ? 18.156 -3.420 -19.591 1.00 95.88 93 ARG A N 1
ATOM 719 C CA . ARG A 1 93 ? 18.323 -2.943 -20.971 1.00 95.88 93 ARG A CA 1
ATOM 720 C C . ARG A 1 93 ? 17.724 -1.551 -21.105 1.00 95.88 93 ARG A C 1
ATOM 722 O O . ARG A 1 93 ? 16.555 -1.359 -20.770 1.00 95.88 93 ARG A O 1
ATOM 729 N N . HIS A 1 94 ? 18.477 -0.609 -21.663 1.00 95.19 94 HIS A N 1
ATOM 730 C CA . HIS A 1 94 ? 18.027 0.769 -21.873 1.00 95.19 94 HIS A CA 1
ATOM 731 C C . HIS A 1 94 ? 17.542 1.003 -23.310 1.00 95.19 94 HIS A C 1
ATOM 733 O O . HIS A 1 94 ? 18.091 0.460 -24.270 1.00 95.19 94 HIS A O 1
ATOM 739 N N . SER A 1 95 ? 16.501 1.821 -23.480 1.00 94.31 95 SER A N 1
ATOM 740 C CA . SER A 1 95 ? 16.042 2.293 -24.791 1.00 94.31 95 SER A CA 1
ATOM 741 C C . SER A 1 95 ? 16.951 3.408 -25.317 1.00 94.31 95 SER A C 1
ATOM 743 O O . SER A 1 95 ? 17.366 3.374 -26.476 1.00 94.31 95 SER A O 1
ATOM 745 N N . ALA A 1 96 ? 17.344 4.342 -24.449 1.00 93.19 96 ALA A N 1
ATOM 746 C CA . ALA A 1 96 ? 18.292 5.417 -24.740 1.00 93.19 96 ALA A CA 1
ATOM 747 C C . ALA A 1 96 ? 19.714 5.069 -24.268 1.00 93.19 96 ALA A C 1
ATOM 749 O O . ALA A 1 96 ? 19.909 4.110 -23.527 1.00 93.19 96 ALA A O 1
ATOM 750 N N . ALA A 1 97 ? 20.710 5.817 -24.741 1.00 91.19 97 ALA A N 1
ATOM 751 C CA . ALA A 1 97 ? 22.065 5.735 -24.201 1.00 91.19 97 ALA A CA 1
ATOM 752 C C . ALA A 1 97 ? 22.089 6.225 -22.741 1.00 91.19 97 ALA A C 1
ATOM 754 O O . ALA A 1 97 ? 21.444 7.225 -22.412 1.00 91.19 97 ALA A O 1
ATOM 755 N N . VAL A 1 98 ? 22.807 5.513 -21.875 1.00 89.50 98 VAL A N 1
ATOM 756 C CA . VAL A 1 98 ? 23.064 5.939 -20.494 1.00 89.50 98 VAL A CA 1
ATOM 757 C C . VAL A 1 98 ? 24.061 7.100 -20.518 1.00 89.50 98 VAL A C 1
ATOM 759 O O . VAL A 1 98 ? 25.141 6.965 -21.079 1.00 89.50 98 VAL A O 1
ATOM 762 N N . ASN A 1 99 ? 23.688 8.227 -19.909 1.00 88.94 99 ASN A N 1
ATOM 763 C CA . ASN A 1 99 ? 24.577 9.364 -19.662 1.00 88.94 99 ASN A CA 1
ATOM 764 C C . ASN A 1 99 ? 24.792 9.489 -18.147 1.00 88.94 99 ASN A C 1
ATOM 766 O O . ASN A 1 99 ? 23.860 9.881 -17.447 1.00 88.94 99 ASN A O 1
ATOM 770 N N . GLU A 1 100 ? 25.986 9.158 -17.660 1.00 85.94 100 GLU A N 1
ATOM 771 C CA . GLU A 1 100 ? 26.301 9.082 -16.226 1.00 85.94 100 GLU A CA 1
ATOM 772 C C . GLU A 1 100 ? 26.286 10.431 -15.496 1.00 85.94 100 GLU A C 1
ATOM 774 O O . GLU A 1 100 ? 25.992 10.458 -14.303 1.00 85.94 100 GLU A O 1
ATOM 779 N N . GLU A 1 101 ? 26.460 11.550 -16.205 1.00 86.75 101 GLU A N 1
ATOM 780 C CA . GLU A 1 101 ? 26.357 12.900 -15.627 1.00 86.75 101 GLU A CA 1
ATOM 781 C C . GLU A 1 101 ? 24.948 13.176 -15.077 1.00 86.75 101 GLU A C 1
ATOM 783 O O . GLU A 1 101 ? 24.740 13.975 -14.162 1.00 86.75 101 GLU A O 1
ATOM 788 N N . LYS A 1 102 ? 23.931 12.496 -15.624 1.00 84.19 102 LYS A N 1
ATOM 789 C CA . LYS A 1 102 ? 22.547 12.640 -15.169 1.00 84.19 102 LYS A CA 1
ATOM 790 C C . LYS A 1 102 ? 22.282 11.717 -13.986 1.00 84.19 102 LYS A C 1
ATOM 792 O O . LYS A 1 102 ? 22.114 10.508 -14.151 1.00 84.19 102 LYS A O 1
ATOM 797 N N . ARG A 1 103 ? 22.066 12.293 -12.799 1.00 82.56 103 ARG A N 1
ATOM 798 C CA . ARG A 1 103 ? 21.666 11.552 -11.584 1.00 82.56 103 ARG A CA 1
ATOM 799 C C . ARG A 1 103 ? 20.541 10.555 -11.862 1.00 82.56 103 ARG A C 1
ATOM 801 O O . ARG A 1 103 ? 19.434 10.970 -12.211 1.00 82.56 103 ARG A O 1
ATOM 808 N N . GLY A 1 104 ? 20.794 9.258 -11.680 1.00 81.25 104 GLY A N 1
ATOM 809 C CA . GLY A 1 104 ? 19.819 8.181 -11.909 1.00 81.25 104 GLY A CA 1
ATOM 810 C C . GLY A 1 104 ? 19.679 7.736 -13.371 1.00 81.25 104 GLY A C 1
ATOM 811 O O . GLY A 1 104 ? 18.643 7.184 -13.742 1.00 81.25 104 GLY A O 1
ATOM 812 N N . ALA A 1 105 ? 20.675 7.986 -14.224 1.00 84.69 105 ALA A N 1
ATOM 813 C CA . ALA A 1 105 ? 20.659 7.611 -15.641 1.00 84.69 105 ALA A CA 1
ATOM 814 C C . ALA A 1 105 ? 20.314 6.137 -15.891 1.00 84.69 105 ALA A C 1
ATOM 816 O O . ALA A 1 105 ? 19.486 5.836 -16.750 1.00 84.69 105 ALA A O 1
ATOM 817 N N . ARG A 1 106 ? 20.874 5.235 -15.077 1.00 86.81 106 ARG A N 1
ATOM 818 C CA . ARG A 1 106 ? 20.668 3.778 -15.161 1.00 86.81 106 ARG A CA 1
ATOM 819 C C . ARG A 1 106 ? 19.330 3.292 -14.587 1.00 86.81 106 ARG A C 1
ATOM 821 O O . ARG A 1 106 ? 19.016 2.112 -14.673 1.00 86.81 106 ARG A O 1
ATOM 828 N N . SER A 1 107 ? 18.503 4.194 -14.065 1.00 87.44 107 SER A N 1
ATOM 829 C CA . SER A 1 107 ? 17.127 3.894 -13.641 1.00 87.44 107 SER A CA 1
ATOM 830 C C . SER A 1 107 ? 16.082 4.464 -14.605 1.00 87.44 107 SER A C 1
ATOM 832 O O . SER A 1 107 ? 14.883 4.274 -14.402 1.00 87.44 107 SER A O 1
ATOM 834 N N . ARG A 1 108 ? 16.514 5.180 -15.653 1.00 87.19 108 ARG A N 1
ATOM 835 C CA . ARG A 1 108 ? 15.640 5.785 -16.667 1.00 87.19 108 ARG A CA 1
ATOM 836 C C . ARG A 1 108 ? 15.673 5.003 -17.972 1.00 87.19 108 ARG A C 1
ATOM 838 O O . ARG A 1 108 ? 16.568 4.196 -18.221 1.00 87.19 108 ARG A O 1
ATOM 845 N N . ASN A 1 109 ? 14.690 5.297 -18.828 1.00 90.88 109 ASN A N 1
ATOM 846 C CA . ASN A 1 109 ? 14.622 4.794 -20.200 1.00 90.88 109 ASN A CA 1
ATOM 847 C C . ASN A 1 109 ? 14.781 3.269 -20.261 1.00 90.88 109 ASN A C 1
ATOM 849 O O . ASN A 1 109 ? 15.550 2.742 -21.057 1.00 90.88 109 ASN A O 1
ATOM 853 N N . ILE A 1 110 ? 14.094 2.555 -19.370 1.00 93.88 110 ILE A N 1
ATOM 854 C CA . ILE A 1 110 ? 14.185 1.099 -19.274 1.00 93.88 110 ILE A CA 1
ATOM 855 C C . ILE A 1 110 ? 13.392 0.483 -20.434 1.00 93.88 110 ILE A C 1
ATOM 857 O O . ILE A 1 110 ? 12.192 0.717 -20.591 1.00 93.88 110 ILE A O 1
ATOM 861 N N . LYS A 1 111 ? 14.073 -0.312 -21.260 1.00 95.50 111 LYS A N 1
ATOM 862 C CA . LYS A 1 111 ? 13.479 -1.094 -22.351 1.00 95.50 111 LYS A CA 1
ATOM 863 C C . LYS A 1 111 ? 12.985 -2.448 -21.849 1.00 95.50 111 LYS A C 1
ATOM 865 O O . LYS A 1 111 ? 11.871 -2.835 -22.194 1.00 95.50 111 LYS A O 1
ATOM 870 N N . ALA A 1 112 ? 13.804 -3.148 -21.068 1.00 96.06 112 ALA A N 1
ATOM 871 C CA . ALA A 1 112 ? 13.492 -4.459 -20.502 1.00 96.06 112 ALA A CA 1
ATOM 872 C C . ALA A 1 112 ? 14.348 -4.728 -19.255 1.00 96.06 112 ALA A C 1
ATOM 874 O O . ALA A 1 112 ? 15.434 -4.161 -19.117 1.00 96.06 112 ALA A O 1
ATOM 875 N N . LEU A 1 113 ? 13.853 -5.599 -18.382 1.00 96.44 113 LEU A N 1
ATOM 876 C CA . LEU A 1 113 ? 14.507 -6.037 -17.152 1.00 96.44 113 LEU A CA 1
ATOM 877 C C . LEU A 1 113 ? 14.598 -7.564 -17.186 1.00 96.44 113 LEU A C 1
ATOM 879 O O . LEU A 1 113 ? 13.629 -8.221 -17.573 1.00 96.44 113 LEU A O 1
ATOM 883 N N . PHE A 1 114 ? 15.747 -8.115 -16.810 1.00 96.81 114 PHE A N 1
ATOM 884 C CA . PHE A 1 114 ? 15.956 -9.557 -16.727 1.00 96.81 114 PHE A CA 1
ATOM 885 C C . PHE A 1 114 ? 16.586 -9.921 -15.391 1.00 96.81 114 PHE A C 1
ATOM 887 O O . PHE A 1 114 ? 17.499 -9.231 -14.945 1.00 96.81 114 PHE A O 1
ATOM 894 N N . VAL A 1 115 ? 16.116 -11.003 -14.789 1.00 95.25 115 VAL A N 1
ATOM 895 C CA . VAL A 1 115 ? 16.697 -11.607 -13.591 1.00 95.25 115 VAL A CA 1
ATOM 896 C C . VAL A 1 115 ? 17.413 -12.877 -14.033 1.00 95.25 115 VAL A C 1
ATOM 898 O O . VAL A 1 115 ? 16.815 -13.713 -14.705 1.00 95.25 115 VAL A O 1
ATOM 901 N N . GLU A 1 116 ? 18.700 -12.973 -13.728 1.00 93.94 116 GLU A N 1
ATOM 902 C CA . GLU A 1 116 ? 19.557 -14.127 -13.998 1.00 93.94 116 GLU A CA 1
ATOM 903 C C . GLU A 1 116 ? 19.859 -14.827 -12.671 1.00 93.94 116 GLU A C 1
ATOM 905 O O . GLU A 1 116 ? 20.356 -14.172 -11.751 1.00 93.94 116 GLU A O 1
ATOM 910 N N . ASN A 1 117 ? 19.540 -16.118 -12.567 1.00 91.44 117 ASN A N 1
ATOM 911 C CA . ASN A 1 117 ? 19.852 -16.921 -11.382 1.00 91.44 117 ASN A CA 1
ATOM 912 C C . ASN A 1 117 ? 21.325 -17.376 -11.378 1.00 91.44 117 ASN A C 1
ATOM 914 O O . ASN A 1 117 ? 22.070 -17.149 -12.333 1.00 91.44 117 ASN A O 1
ATOM 918 N N . SER A 1 118 ? 21.750 -18.047 -10.306 1.00 88.81 118 SER A N 1
ATOM 919 C CA . SER A 1 118 ? 23.115 -18.575 -10.163 1.00 88.81 118 SER A CA 1
ATOM 920 C C . SER A 1 118 ? 23.495 -19.614 -11.231 1.00 88.81 118 SER A C 1
ATOM 922 O O . SER A 1 118 ? 24.671 -19.733 -11.571 1.00 88.81 118 SER A O 1
ATOM 924 N N . ALA A 1 119 ? 22.513 -20.317 -11.807 1.00 87.94 119 ALA A N 1
ATOM 925 C CA . ALA A 1 119 ? 22.692 -21.265 -12.909 1.00 87.94 119 ALA A CA 1
ATOM 926 C C . ALA A 1 119 ? 22.786 -20.592 -14.298 1.00 87.94 119 ALA A C 1
ATOM 928 O O . ALA A 1 119 ? 23.053 -21.263 -15.295 1.00 87.94 119 ALA A O 1
ATOM 929 N N . GLY A 1 120 ? 22.592 -19.270 -14.382 1.00 87.56 120 GLY A N 1
ATOM 930 C CA . GLY A 1 120 ? 22.631 -18.502 -15.629 1.00 87.56 120 GLY A CA 1
ATOM 931 C C . GLY A 1 120 ? 21.318 -18.492 -16.420 1.00 87.56 120 GLY A C 1
ATOM 932 O O . GLY A 1 120 ? 21.270 -17.930 -17.521 1.00 87.56 120 GLY A O 1
ATOM 933 N N . GLU A 1 121 ? 20.242 -19.068 -15.885 1.00 90.88 121 GLU A N 1
ATOM 934 C CA . GLU A 1 121 ? 18.909 -18.986 -16.478 1.00 90.88 121 GLU A CA 1
ATOM 935 C C . GLU A 1 121 ? 18.362 -17.569 -16.339 1.00 90.88 121 GLU A C 1
ATOM 937 O O . GLU A 1 121 ? 18.488 -16.926 -15.296 1.00 90.88 121 GLU A O 1
ATOM 942 N N . ARG A 1 122 ? 17.736 -17.071 -17.409 1.00 92.56 122 ARG A N 1
ATOM 943 C CA . ARG A 1 122 ? 17.262 -15.688 -17.489 1.00 92.56 122 ARG A CA 1
ATOM 944 C C . ARG A 1 122 ? 15.753 -15.624 -17.585 1.00 92.56 122 ARG A C 1
ATOM 946 O O . ARG A 1 122 ? 15.165 -16.024 -18.587 1.00 92.56 122 ARG A O 1
ATOM 953 N N . PHE A 1 123 ? 15.153 -14.980 -16.599 1.00 93.81 123 PHE A N 1
ATOM 954 C CA . PHE A 1 123 ? 13.751 -14.606 -16.600 1.00 93.81 123 PHE A CA 1
ATOM 955 C C . PHE A 1 123 ? 13.590 -13.150 -17.037 1.00 93.81 123 PHE A C 1
ATOM 957 O O . PHE A 1 123 ? 14.284 -12.255 -16.551 1.00 93.81 123 PHE A O 1
ATOM 964 N N . ARG A 1 124 ? 12.654 -12.877 -17.950 1.00 96.38 124 ARG A N 1
ATOM 965 C CA . ARG A 1 124 ? 12.291 -11.504 -18.311 1.00 96.38 124 ARG A CA 1
ATOM 966 C C . ARG A 1 124 ? 11.198 -11.008 -17.375 1.00 96.38 124 ARG A C 1
ATOM 968 O O . ARG A 1 124 ? 10.086 -11.518 -17.411 1.00 96.38 124 ARG A O 1
ATOM 975 N N . PHE A 1 125 ? 11.480 -9.943 -16.633 1.00 96.69 125 PHE A N 1
ATOM 976 C CA . PHE A 1 125 ? 10.474 -9.329 -15.778 1.00 96.69 125 PHE A CA 1
ATOM 977 C C . PHE A 1 125 ? 9.383 -8.651 -16.639 1.00 96.69 125 PHE A C 1
ATOM 979 O O . PHE A 1 125 ? 9.726 -7.886 -17.554 1.00 96.69 125 PHE A O 1
ATOM 986 N N . PRO A 1 126 ? 8.086 -8.916 -16.386 1.00 95.00 126 PRO A N 1
ATOM 987 C CA . PRO A 1 126 ? 6.999 -8.530 -17.293 1.00 95.00 126 PRO A CA 1
ATOM 988 C C . PRO A 1 126 ? 6.776 -7.014 -17.365 1.00 95.00 126 PRO A C 1
ATOM 990 O O . PRO A 1 126 ? 6.421 -6.477 -18.417 1.00 95.00 126 PRO A O 1
ATOM 993 N N . PHE A 1 127 ? 7.056 -6.293 -16.278 1.00 94.06 127 PHE A N 1
ATOM 994 C CA . PHE A 1 127 ? 6.804 -4.856 -16.174 1.00 94.06 127 PHE A CA 1
ATOM 995 C C . PHE A 1 127 ? 8.091 -4.033 -16.250 1.00 94.06 127 PHE A C 1
ATOM 997 O O . PHE A 1 127 ? 9.164 -4.451 -15.827 1.00 94.06 127 PHE A O 1
ATOM 1004 N N . LYS A 1 128 ? 8.005 -2.786 -16.723 1.00 93.88 128 LYS A N 1
ATOM 1005 C CA . LYS A 1 128 ? 9.133 -1.832 -16.688 1.00 93.88 128 LYS A CA 1
ATOM 1006 C C . LYS A 1 128 ? 9.256 -1.174 -15.310 1.00 93.88 128 LYS A C 1
ATOM 1008 O O . LYS A 1 128 ? 9.291 0.049 -15.198 1.00 93.88 128 LYS A O 1
ATOM 1013 N N . TYR A 1 129 ? 9.302 -1.992 -14.262 1.00 94.44 129 TYR A N 1
ATOM 1014 C CA . TYR A 1 129 ? 9.330 -1.549 -12.874 1.00 94.44 129 TYR A CA 1
ATOM 1015 C C . TYR A 1 129 ? 10.586 -2.068 -12.172 1.00 94.44 129 TYR A C 1
ATOM 1017 O O . TYR A 1 129 ? 10.645 -3.207 -11.721 1.00 94.44 129 TYR A O 1
ATOM 1025 N N . LEU A 1 130 ? 11.610 -1.208 -12.087 1.00 93.00 130 LEU A N 1
ATOM 1026 C 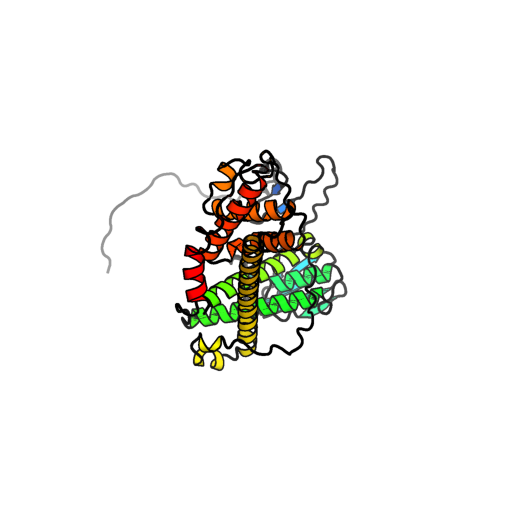CA . LEU A 1 130 ? 12.926 -1.577 -11.553 1.00 93.00 130 LEU A CA 1
ATOM 1027 C C . LEU A 1 130 ? 12.857 -2.096 -10.112 1.00 93.00 130 LEU A C 1
ATOM 1029 O O . LEU A 1 130 ? 13.586 -3.015 -9.764 1.00 93.00 130 LEU A O 1
ATOM 1033 N N . GLN A 1 131 ? 11.987 -1.516 -9.282 1.00 93.19 131 GLN A N 1
ATOM 1034 C CA . GLN A 1 131 ? 11.881 -1.921 -7.883 1.00 93.19 131 GLN A CA 1
ATOM 1035 C C . GLN A 1 131 ? 11.246 -3.311 -7.736 1.00 93.19 131 GLN A C 1
ATOM 1037 O O . GLN A 1 131 ? 11.725 -4.097 -6.925 1.00 93.19 131 GLN A O 1
ATOM 1042 N N . GLY A 1 132 ? 10.249 -3.637 -8.566 1.00 94.31 132 GLY A N 1
ATOM 1043 C CA . GLY A 1 132 ? 9.685 -4.988 -8.650 1.00 94.31 132 GLY A CA 1
ATOM 1044 C C . GLY A 1 132 ? 10.709 -6.007 -9.147 1.00 94.31 132 GLY A C 1
ATOM 1045 O O . GLY A 1 132 ? 10.865 -7.065 -8.551 1.00 94.31 132 GLY A O 1
ATOM 1046 N N . ALA A 1 133 ? 11.500 -5.655 -10.166 1.00 95.00 133 ALA A N 1
ATOM 1047 C CA . ALA A 1 133 ? 12.563 -6.534 -10.655 1.00 95.00 133 ALA A CA 1
ATOM 1048 C C . ALA A 1 133 ? 13.687 -6.754 -9.627 1.00 95.00 133 ALA A C 1
ATOM 1050 O O . ALA A 1 133 ? 14.263 -7.834 -9.585 1.00 95.00 133 ALA A O 1
ATOM 1051 N N . ARG A 1 134 ? 13.992 -5.755 -8.786 1.00 93.31 134 ARG A N 1
ATOM 1052 C CA . ARG A 1 134 ? 14.914 -5.912 -7.648 1.00 93.31 134 ARG A CA 1
ATOM 1053 C C . ARG A 1 134 ? 14.355 -6.856 -6.589 1.00 93.31 134 ARG A C 1
ATOM 1055 O O . ARG A 1 134 ? 15.076 -7.746 -6.169 1.00 93.31 134 ARG A O 1
ATOM 1062 N N . ALA A 1 135 ? 13.082 -6.698 -6.220 1.00 94.06 135 ALA A N 1
ATOM 1063 C CA . ALA A 1 135 ? 12.412 -7.607 -5.292 1.00 94.06 135 ALA A CA 1
ATOM 1064 C C . ALA A 1 135 ? 12.411 -9.052 -5.822 1.00 94.06 135 ALA A C 1
ATOM 1066 O O . ALA A 1 135 ? 12.769 -9.968 -5.093 1.00 94.06 135 ALA A O 1
ATOM 1067 N N . MET A 1 136 ? 12.115 -9.247 -7.113 1.00 95.19 136 MET A N 1
ATOM 1068 C CA . MET A 1 136 ? 12.205 -10.558 -7.767 1.00 95.19 136 MET A CA 1
ATOM 1069 C C . MET A 1 136 ? 13.636 -11.106 -7.766 1.00 95.19 136 MET A C 1
ATOM 1071 O O . MET A 1 136 ? 13.845 -12.282 -7.504 1.00 95.19 136 MET A O 1
ATOM 1075 N N . ALA A 1 137 ? 14.637 -10.266 -8.038 1.00 93.69 137 ALA A N 1
ATOM 1076 C CA . ALA A 1 137 ? 16.029 -10.694 -7.979 1.00 93.69 137 ALA A CA 1
ATOM 1077 C C . ALA A 1 137 ? 16.437 -11.112 -6.556 1.00 93.69 137 ALA A C 1
ATOM 1079 O O . ALA A 1 137 ? 17.128 -12.111 -6.411 1.00 93.69 137 ALA A O 1
ATOM 1080 N N . ASN A 1 138 ? 15.982 -10.400 -5.521 1.00 91.94 138 ASN A N 1
ATOM 1081 C CA . ASN A 1 138 ? 16.217 -10.786 -4.129 1.00 91.94 138 ASN A CA 1
ATOM 1082 C C . ASN A 1 138 ? 15.537 -12.118 -3.793 1.00 91.94 138 ASN A C 1
ATOM 1084 O O . ASN A 1 138 ? 16.127 -12.985 -3.166 1.00 91.94 138 ASN A O 1
ATOM 1088 N N . HIS A 1 139 ? 14.307 -12.315 -4.260 1.00 93.69 139 HIS A N 1
ATOM 1089 C CA . HIS A 1 139 ? 13.595 -13.576 -4.094 1.00 93.69 139 HIS A CA 1
ATOM 1090 C C . HIS A 1 139 ? 14.332 -14.754 -4.762 1.00 93.69 139 HIS A C 1
ATOM 1092 O O . HIS A 1 139 ? 14.554 -15.785 -4.129 1.00 93.69 139 HIS A O 1
ATOM 1098 N N . VAL A 1 140 ? 14.816 -14.571 -5.996 1.00 93.25 140 VAL A N 1
ATOM 1099 C CA . VAL A 1 140 ? 15.634 -15.573 -6.705 1.00 93.25 140 VAL A CA 1
ATOM 1100 C C . VAL A 1 140 ? 16.971 -15.823 -6.002 1.00 93.25 140 VAL A C 1
ATOM 1102 O O . VAL A 1 140 ? 17.420 -16.965 -5.942 1.00 93.25 140 VAL A O 1
ATOM 1105 N N . SER A 1 141 ? 17.589 -14.796 -5.409 1.00 90.69 141 SER A N 1
ATOM 1106 C CA . SER A 1 141 ? 18.815 -14.974 -4.620 1.00 90.69 141 SER A CA 1
ATOM 1107 C C . SER A 1 141 ? 18.591 -15.674 -3.280 1.00 90.69 141 SER A C 1
ATOM 1109 O O . SER A 1 141 ? 19.569 -15.996 -2.630 1.00 90.69 141 SER A O 1
ATOM 1111 N N . HIS A 1 142 ? 17.344 -15.891 -2.854 1.00 89.69 142 HIS A N 1
ATOM 1112 C CA . HIS A 1 142 ? 16.995 -16.747 -1.712 1.00 89.69 142 HIS A CA 1
ATOM 1113 C C . HIS A 1 142 ? 16.560 -18.156 -2.167 1.00 89.69 142 HIS A C 1
ATOM 1115 O O . HIS A 1 142 ? 15.947 -18.897 -1.401 1.00 89.69 142 HIS A O 1
ATOM 1121 N N . GLY A 1 143 ? 16.834 -18.522 -3.425 1.00 89.31 143 GLY A N 1
ATOM 1122 C CA . GLY A 1 143 ? 16.469 -19.817 -4.005 1.00 89.31 143 GLY A CA 1
ATOM 1123 C C . GLY A 1 143 ? 15.028 -19.911 -4.516 1.00 89.31 143 GLY A C 1
ATOM 1124 O O . GLY A 1 143 ? 14.601 -20.993 -4.914 1.00 89.31 143 GLY A O 1
ATOM 1125 N N . GLY A 1 144 ? 14.283 -18.803 -4.516 1.00 91.62 144 GLY A N 1
ATOM 1126 C CA . GLY A 1 144 ? 12.929 -18.733 -5.055 1.00 91.62 144 GLY A CA 1
ATOM 1127 C C . GLY A 1 144 ? 12.871 -18.732 -6.583 1.00 91.62 144 GLY A C 1
ATOM 1128 O O . GLY A 1 144 ? 13.881 -18.553 -7.275 1.00 91.62 144 GLY A O 1
ATOM 1129 N N . THR A 1 145 ? 11.670 -18.897 -7.130 1.00 92.50 145 THR A N 1
ATOM 1130 C CA . THR A 1 145 ? 11.429 -18.856 -8.577 1.00 92.50 145 THR A CA 1
ATOM 1131 C C . THR A 1 145 ? 10.292 -17.896 -8.922 1.00 92.50 145 THR A C 1
ATOM 1133 O O . THR A 1 145 ? 9.352 -17.745 -8.148 1.00 92.50 145 THR A O 1
ATOM 1136 N N . PRO A 1 146 ? 10.276 -17.301 -10.129 1.00 92.19 146 PRO A N 1
ATOM 1137 C CA . PRO A 1 146 ? 9.173 -16.434 -10.553 1.00 92.19 146 PRO A CA 1
ATOM 1138 C C . PRO A 1 146 ? 7.784 -17.095 -10.579 1.00 92.19 146 PRO A C 1
ATOM 1140 O O . PRO A 1 146 ? 6.804 -16.388 -10.788 1.00 92.19 146 PRO A O 1
ATOM 1143 N N . TYR A 1 147 ? 7.718 -18.420 -10.426 1.00 91.81 147 TYR A N 1
ATOM 1144 C CA . TYR A 1 147 ? 6.509 -19.240 -10.511 1.00 91.81 147 TYR A CA 1
ATOM 1145 C C . TYR A 1 147 ? 6.102 -19.844 -9.161 1.00 91.81 147 TYR A C 1
ATOM 1147 O O . TYR A 1 147 ? 5.195 -20.668 -9.114 1.00 91.81 147 TYR A O 1
ATOM 1155 N N . ASP A 1 148 ? 6.799 -19.506 -8.074 1.00 93.69 148 ASP A N 1
ATOM 1156 C CA . ASP A 1 148 ? 6.341 -19.862 -6.734 1.00 93.69 148 ASP A CA 1
ATOM 1157 C C . ASP A 1 148 ? 5.414 -18.778 -6.162 1.00 93.69 148 ASP A C 1
ATOM 1159 O O . ASP A 1 148 ? 5.247 -17.706 -6.742 1.00 93.69 148 ASP A O 1
ATOM 1163 N N . ALA A 1 149 ? 4.810 -19.046 -5.002 1.00 92.12 149 ALA A N 1
ATOM 1164 C CA . ALA A 1 149 ? 3.827 -18.149 -4.398 1.00 92.12 149 ALA A CA 1
ATOM 1165 C C . ALA A 1 149 ? 4.359 -16.724 -4.134 1.00 92.12 149 ALA A C 1
ATOM 1167 O O . ALA A 1 149 ? 3.603 -15.756 -4.241 1.00 92.12 149 ALA A O 1
ATOM 1168 N N . ILE A 1 150 ? 5.644 -16.569 -3.790 1.00 92.62 150 ILE A N 1
ATOM 1169 C CA . ILE A 1 150 ? 6.248 -15.253 -3.527 1.00 92.62 150 ILE A CA 1
ATOM 1170 C C . ILE A 1 150 ? 6.640 -14.586 -4.853 1.00 92.62 150 ILE A C 1
ATOM 1172 O O . ILE A 1 150 ? 6.431 -13.382 -5.028 1.00 92.62 150 ILE A O 1
ATOM 1176 N N . GLY A 1 151 ? 7.163 -15.348 -5.814 1.00 94.00 151 GLY A N 1
ATOM 1177 C CA . GLY A 1 151 ? 7.431 -14.869 -7.166 1.00 94.00 151 GLY A CA 1
ATOM 1178 C C . GLY A 1 151 ? 6.169 -14.333 -7.850 1.00 94.00 151 GLY A C 1
ATOM 1179 O O . GLY A 1 151 ? 6.157 -13.196 -8.341 1.00 94.00 151 GLY A O 1
ATOM 1180 N N . GLU A 1 152 ? 5.082 -15.102 -7.811 1.00 94.94 152 GLU A N 1
ATOM 1181 C CA . GLU A 1 152 ? 3.775 -14.713 -8.343 1.00 94.94 152 GLU A CA 1
ATOM 1182 C C . GLU A 1 152 ? 3.216 -13.478 -7.628 1.00 94.94 152 GLU A C 1
ATOM 1184 O O . GLU A 1 152 ? 2.723 -12.556 -8.286 1.00 94.94 152 GLU A O 1
ATOM 1189 N N . SER A 1 153 ? 3.363 -13.386 -6.300 1.00 94.06 153 SER A N 1
ATOM 1190 C CA . SER A 1 153 ? 2.903 -12.210 -5.556 1.00 94.06 153 SER A CA 1
ATOM 1191 C C . SER A 1 153 ? 3.683 -10.941 -5.925 1.00 94.06 153 SER A C 1
ATOM 1193 O O . SER A 1 153 ? 3.084 -9.872 -6.069 1.00 94.06 153 SER A O 1
ATOM 1195 N N . ILE A 1 154 ? 4.998 -11.033 -6.161 1.00 94.88 154 ILE A N 1
ATOM 1196 C CA . ILE A 1 154 ? 5.824 -9.908 -6.637 1.00 94.88 154 ILE A CA 1
ATOM 1197 C C . ILE A 1 154 ? 5.378 -9.453 -8.031 1.00 94.88 154 ILE A C 1
ATOM 1199 O O . ILE A 1 154 ? 5.337 -8.243 -8.307 1.00 94.88 154 ILE A O 1
ATOM 1203 N N . ILE A 1 155 ? 5.060 -10.401 -8.918 1.00 95.44 155 ILE A N 1
ATOM 1204 C CA . ILE A 1 155 ? 4.549 -10.106 -10.261 1.00 95.44 155 ILE A CA 1
ATOM 1205 C C . ILE A 1 155 ? 3.195 -9.401 -10.153 1.00 95.44 155 ILE A C 1
ATOM 1207 O O . ILE A 1 155 ? 3.054 -8.318 -10.724 1.00 95.44 155 ILE A O 1
ATOM 1211 N N . LYS A 1 156 ? 2.262 -9.934 -9.358 1.00 94.31 156 LYS A N 1
ATOM 1212 C CA . LYS A 1 156 ? 0.934 -9.345 -9.132 1.00 94.31 156 LYS A CA 1
ATOM 1213 C C . LYS A 1 156 ? 1.017 -7.936 -8.538 1.00 94.31 156 LYS A C 1
ATOM 1215 O O . LYS A 1 156 ? 0.446 -7.003 -9.093 1.00 94.31 156 LYS A O 1
ATOM 1220 N N . LEU A 1 157 ? 1.818 -7.730 -7.490 1.00 94.50 157 LEU A N 1
ATOM 1221 C CA . LEU A 1 157 ? 2.056 -6.397 -6.914 1.00 94.50 157 LEU A CA 1
ATOM 1222 C C . LEU A 1 157 ? 2.615 -5.417 -7.956 1.00 94.50 157 LEU A C 1
ATOM 1224 O O . LEU A 1 157 ? 2.282 -4.231 -7.971 1.00 94.50 157 LEU A O 1
ATOM 1228 N N . SER A 1 158 ? 3.490 -5.895 -8.840 1.00 95.31 158 SER A N 1
ATOM 1229 C CA . SER A 1 158 ? 4.069 -5.066 -9.901 1.00 95.31 158 SER A CA 1
ATOM 1230 C C . SER A 1 158 ? 3.065 -4.733 -11.005 1.00 95.31 158 SER A C 1
ATOM 1232 O O . SER A 1 158 ? 3.141 -3.643 -11.585 1.00 95.31 158 SER A O 1
ATOM 1234 N N . GLU A 1 159 ? 2.126 -5.638 -11.274 1.00 94.38 159 GLU A N 1
ATOM 1235 C CA . GLU A 1 159 ? 0.992 -5.409 -12.161 1.00 94.38 159 GLU A CA 1
ATOM 1236 C C . GLU A 1 159 ? 0.070 -4.324 -11.603 1.00 94.38 159 GLU A C 1
ATOM 1238 O O . GLU A 1 159 ? -0.159 -3.316 -12.276 1.00 94.38 159 GLU A O 1
ATOM 1243 N N . GLU A 1 160 ? -0.344 -4.456 -10.343 1.00 93.44 160 GLU A N 1
ATOM 1244 C CA . GLU A 1 160 ? -1.211 -3.488 -9.662 1.00 93.44 160 GLU A CA 1
ATOM 1245 C C . GLU A 1 160 ? -0.556 -2.099 -9.603 1.00 93.44 160 GLU A C 1
ATOM 1247 O O . GLU A 1 160 ? -1.179 -1.083 -9.923 1.00 93.44 160 GLU A O 1
ATOM 1252 N N . VAL A 1 161 ? 0.749 -2.022 -9.301 1.00 94.81 161 VAL A N 1
ATOM 1253 C CA . VAL A 1 161 ? 1.511 -0.759 -9.365 1.00 94.81 161 VAL A CA 1
ATOM 1254 C C . VAL A 1 161 ? 1.469 -0.149 -10.768 1.00 94.81 161 VAL A C 1
ATOM 1256 O O . VAL A 1 161 ? 1.335 1.076 -10.905 1.00 94.81 161 VAL A O 1
ATOM 1259 N N . SER A 1 162 ? 1.611 -0.972 -11.810 1.00 93.50 162 SER A N 1
ATOM 1260 C CA . SER A 1 162 ? 1.561 -0.530 -13.205 1.00 93.50 162 SER A CA 1
ATOM 1261 C C . SER A 1 162 ? 0.177 0.016 -13.558 1.00 93.50 162 SER A C 1
ATOM 1263 O O . SER A 1 162 ? 0.084 1.130 -14.079 1.00 93.50 162 SER A O 1
ATOM 1265 N N . GLN A 1 163 ? -0.884 -0.719 -13.232 1.00 92.88 163 GLN A N 1
ATOM 1266 C CA . GLN A 1 163 ? -2.271 -0.359 -13.528 1.00 92.88 163 GLN A CA 1
ATOM 1267 C C . GLN A 1 163 ? -2.695 0.908 -12.768 1.00 92.88 163 GLN A C 1
ATOM 1269 O O . GLN A 1 163 ? -3.113 1.882 -13.397 1.00 92.88 163 GLN A O 1
ATOM 1274 N N . CYS A 1 164 ? -2.452 0.987 -11.456 1.00 93.69 164 CYS A N 1
ATOM 1275 C CA . CYS A 1 164 ? -2.729 2.190 -10.661 1.00 93.69 164 CYS A CA 1
ATOM 1276 C C . CYS A 1 164 ? -1.948 3.415 -11.171 1.00 93.69 164 CYS A C 1
ATOM 1278 O O . CYS A 1 164 ? -2.482 4.522 -11.256 1.00 93.69 164 CYS A O 1
ATOM 1280 N N . THR A 1 165 ? -0.682 3.240 -11.572 1.00 93.38 165 THR A N 1
ATOM 1281 C CA . THR A 1 165 ? 0.109 4.337 -12.159 1.00 93.38 165 THR A CA 1
ATOM 1282 C C . THR A 1 165 ? -0.462 4.785 -13.506 1.00 93.38 165 THR A C 1
ATOM 1284 O O . THR A 1 165 ? -0.480 5.986 -13.797 1.00 93.38 165 THR A O 1
ATOM 1287 N N . GLN A 1 166 ? -0.921 3.844 -14.337 1.00 91.75 166 GLN A N 1
ATOM 1288 C CA . GLN A 1 166 ? -1.563 4.146 -15.617 1.00 91.75 166 GLN A CA 1
ATOM 1289 C C . GLN A 1 166 ? -2.867 4.921 -15.418 1.00 91.75 166 GLN A C 1
ATOM 1291 O O . GLN A 1 166 ? -3.031 5.960 -16.062 1.00 91.75 166 GLN A O 1
ATOM 1296 N N . PHE A 1 167 ? -3.717 4.484 -14.485 1.00 92.12 167 PHE A N 1
ATOM 1297 C CA . PHE A 1 167 ? -4.949 5.174 -14.105 1.00 92.12 167 PHE A CA 1
ATOM 1298 C C . PHE A 1 167 ? -4.679 6.616 -13.665 1.00 92.12 167 PHE A C 1
ATOM 1300 O O . PHE A 1 167 ? -5.168 7.561 -14.285 1.00 92.12 167 PHE A O 1
ATOM 1307 N N . LEU A 1 168 ? -3.814 6.811 -12.661 1.00 92.75 168 LEU A N 1
ATOM 1308 C CA . LEU A 1 168 ? -3.501 8.144 -12.133 1.00 92.75 168 LEU A CA 1
ATOM 1309 C C . LEU A 1 168 ? -2.898 9.064 -13.199 1.00 92.75 168 LEU A C 1
ATOM 1311 O O . LEU A 1 168 ? -3.189 10.262 -13.236 1.00 92.75 168 LEU A O 1
ATOM 1315 N N . ARG A 1 169 ? -2.061 8.520 -14.093 1.00 91.69 169 ARG A N 1
ATOM 1316 C CA . ARG A 1 169 ? -1.523 9.285 -15.223 1.00 91.69 169 ARG A CA 1
ATOM 1317 C C . ARG A 1 169 ? -2.639 9.708 -16.172 1.00 91.69 169 ARG A C 1
ATOM 1319 O O . ARG A 1 169 ? -2.646 10.864 -16.581 1.00 91.69 169 ARG A O 1
ATOM 1326 N N . HIS A 1 170 ? -3.543 8.795 -16.520 1.00 89.62 170 HIS A N 1
ATOM 1327 C CA . HIS A 1 170 ? -4.642 9.058 -17.442 1.00 89.62 170 HIS A CA 1
ATOM 1328 C C . HIS A 1 170 ? -5.597 10.124 -16.895 1.00 89.62 170 HIS A C 1
ATOM 1330 O O . HIS A 1 170 ? -5.827 11.123 -17.577 1.00 89.62 170 HIS A O 1
ATOM 1336 N N . VAL A 1 171 ? -6.053 9.963 -15.648 1.00 89.69 171 VAL A N 1
ATOM 1337 C CA . VAL A 1 171 ? -6.923 10.922 -14.946 1.00 89.69 171 VAL A CA 1
ATOM 1338 C C . VAL A 1 171 ? -6.289 12.311 -14.905 1.00 89.69 171 VAL A C 1
ATOM 1340 O O . VAL A 1 171 ? -6.936 13.303 -15.240 1.00 89.69 171 VAL A O 1
ATOM 1343 N N . ARG A 1 172 ? -4.995 12.393 -14.566 1.00 89.94 172 ARG A N 1
ATOM 1344 C CA . ARG A 1 172 ? -4.262 13.665 -14.521 1.00 89.94 172 ARG A CA 1
ATOM 1345 C C . ARG A 1 172 ? -4.105 14.301 -15.903 1.00 89.94 172 ARG A C 1
ATOM 1347 O O . ARG A 1 172 ? -4.307 15.503 -16.039 1.00 89.94 172 ARG A O 1
ATOM 1354 N N . SER A 1 173 ? -3.717 13.525 -16.916 1.00 88.75 173 SER A N 1
ATOM 1355 C CA . SER A 1 173 ? -3.488 14.032 -18.276 1.00 88.75 173 SER A CA 1
ATOM 1356 C C . SER A 1 173 ? -4.761 14.576 -18.925 1.00 88.75 173 SER A C 1
ATOM 1358 O O . SER A 1 173 ? -4.677 15.542 -19.678 1.00 88.75 173 SER A O 1
ATOM 1360 N N . HIS A 1 174 ? -5.916 13.996 -18.600 1.00 86.88 174 HIS A N 1
ATOM 1361 C CA . HIS A 1 174 ? -7.212 14.394 -19.153 1.00 86.88 174 HIS A CA 1
ATOM 1362 C C . HIS A 1 174 ? -8.039 15.275 -18.207 1.00 86.88 174 HIS A C 1
ATOM 1364 O O . HIS A 1 174 ? -9.166 15.618 -18.543 1.00 86.88 174 HIS A O 1
ATOM 1370 N N . LYS A 1 175 ? -7.485 15.674 -17.050 1.00 87.00 175 LYS A N 1
ATOM 1371 C CA . LYS A 1 175 ? -8.152 16.524 -16.045 1.00 87.00 175 LYS A CA 1
ATOM 1372 C C . LYS A 1 175 ? -9.525 15.983 -15.617 1.00 87.00 175 LYS A C 1
ATOM 1374 O O . LYS A 1 175 ? -10.484 16.735 -15.510 1.00 87.00 175 LYS A O 1
ATOM 1379 N N . LEU A 1 176 ? -9.609 14.677 -15.366 1.00 85.81 176 LEU A N 1
ATOM 1380 C CA . LEU A 1 176 ? -10.874 13.998 -15.052 1.00 85.81 176 LEU A CA 1
ATOM 1381 C C . LEU A 1 176 ? -11.255 14.052 -13.564 1.00 85.81 176 LEU A C 1
ATOM 1383 O O . LEU A 1 176 ? -12.210 13.392 -13.172 1.00 85.81 176 LEU A O 1
ATOM 1387 N N . VAL A 1 177 ? -10.501 14.781 -12.735 1.00 85.62 177 VAL A N 1
ATOM 1388 C CA . VAL A 1 177 ? -10.779 14.907 -11.296 1.00 85.62 177 VAL A CA 1
ATOM 1389 C C . VAL A 1 177 ? -11.903 15.917 -11.082 1.00 85.62 177 VAL A C 1
ATOM 1391 O O . VAL A 1 177 ? -11.807 17.049 -11.558 1.00 85.62 177 VAL A O 1
ATOM 1394 N N . ASN A 1 178 ? -12.941 15.507 -10.362 1.00 85.00 178 ASN A N 1
ATOM 1395 C CA . ASN A 1 178 ? -14.054 16.339 -9.921 1.00 85.00 178 ASN A CA 1
ATOM 1396 C C . ASN A 1 178 ? -14.453 15.968 -8.480 1.00 85.00 178 ASN A C 1
ATOM 1398 O O . ASN A 1 178 ? -13.979 14.972 -7.936 1.00 85.00 178 ASN A O 1
ATOM 1402 N N . GLU A 1 179 ? -15.354 16.747 -7.879 1.00 81.06 179 GLU A N 1
ATOM 1403 C CA . GLU A 1 179 ? -15.824 16.535 -6.498 1.00 81.06 179 GLU A CA 1
ATOM 1404 C C . GLU A 1 179 ? -16.441 15.139 -6.277 1.00 81.06 179 GLU A C 1
ATOM 1406 O O . GLU A 1 179 ? -16.368 14.588 -5.184 1.00 81.06 179 GLU A O 1
ATOM 1411 N N . GLY A 1 180 ? -17.013 14.525 -7.320 1.00 78.44 180 GLY A N 1
ATOM 1412 C CA . GLY A 1 180 ? -17.645 13.206 -7.242 1.00 78.44 180 GLY A CA 1
ATOM 1413 C C . GLY A 1 180 ? -16.679 12.017 -7.314 1.00 78.44 180 GLY A C 1
ATOM 1414 O O . GLY A 1 180 ? -17.073 10.898 -6.979 1.00 78.44 180 GLY A O 1
ATOM 1415 N N . ASN A 1 181 ? -15.430 12.220 -7.749 1.00 83.44 181 ASN A N 1
ATOM 1416 C CA . ASN A 1 181 ? -14.457 11.140 -7.946 1.00 83.44 181 ASN A CA 1
ATOM 1417 C C . ASN A 1 181 ? -13.095 11.372 -7.271 1.00 83.44 181 ASN A C 1
ATOM 1419 O O . ASN A 1 181 ? -12.213 10.513 -7.359 1.00 83.44 181 ASN A O 1
ATOM 1423 N N . GLU A 1 182 ? -12.932 12.482 -6.551 1.00 86.12 182 GLU A N 1
ATOM 1424 C CA . GLU A 1 182 ? -11.706 12.809 -5.820 1.00 86.12 182 GLU A CA 1
ATOM 1425 C C . GLU A 1 182 ? -11.313 11.712 -4.818 1.00 86.12 182 GLU A C 1
ATOM 1427 O O . GLU A 1 182 ? -10.176 11.235 -4.860 1.00 86.12 182 GLU A O 1
ATOM 1432 N N . ASN A 1 183 ? -12.272 11.210 -4.030 1.00 85.00 183 ASN A N 1
ATOM 1433 C CA . ASN A 1 183 ? -12.046 10.113 -3.078 1.00 85.00 183 ASN A CA 1
ATOM 1434 C C . ASN A 1 183 ? -11.520 8.835 -3.753 1.00 85.00 183 ASN A C 1
ATOM 1436 O O . ASN A 1 183 ? -10.682 8.131 -3.190 1.00 85.00 183 ASN A O 1
ATOM 1440 N N . ILE A 1 184 ? -11.966 8.535 -4.979 1.00 87.31 184 ILE A N 1
ATOM 1441 C CA . ILE A 1 184 ? -11.473 7.374 -5.739 1.00 87.31 184 ILE A CA 1
ATOM 1442 C C . ILE A 1 184 ? -10.005 7.590 -6.100 1.00 87.31 184 ILE A C 1
ATOM 1444 O O . ILE A 1 184 ? -9.166 6.708 -5.917 1.00 87.31 184 ILE A O 1
ATOM 1448 N N . VAL A 1 185 ? -9.671 8.781 -6.595 1.00 90.44 185 VAL A N 1
ATOM 1449 C CA . VAL A 1 185 ? -8.297 9.125 -6.973 1.00 90.44 185 VAL A CA 1
ATOM 1450 C C . VAL A 1 185 ? -7.365 9.095 -5.760 1.00 90.44 185 VAL A C 1
ATOM 1452 O O . VAL A 1 185 ? -6.227 8.637 -5.888 1.00 90.44 185 VAL A O 1
ATOM 1455 N N . GLU A 1 186 ? -7.822 9.562 -4.600 1.00 90.19 186 GLU A N 1
ATOM 1456 C CA . GLU A 1 186 ? -7.075 9.494 -3.342 1.00 90.19 186 GLU A CA 1
ATOM 1457 C C . GLU A 1 186 ? -6.858 8.050 -2.878 1.00 90.19 186 GLU A C 1
ATOM 1459 O O . GLU A 1 186 ? -5.706 7.644 -2.708 1.00 90.19 186 GLU A O 1
ATOM 1464 N N . THR A 1 187 ? -7.915 7.236 -2.840 1.00 88.81 187 THR A N 1
ATOM 1465 C CA . THR A 1 187 ? -7.839 5.806 -2.486 1.00 88.81 187 THR A CA 1
ATOM 1466 C C . THR A 1 187 ? -6.805 5.065 -3.346 1.00 88.81 187 THR A C 1
ATOM 1468 O O . THR A 1 187 ? -5.971 4.306 -2.845 1.00 88.81 187 THR A O 1
ATOM 1471 N N . ILE A 1 188 ? -6.776 5.330 -4.658 1.00 92.69 188 ILE A N 1
ATOM 1472 C CA . ILE A 1 188 ? -5.792 4.716 -5.563 1.00 92.69 188 ILE A CA 1
ATOM 1473 C C . ILE A 1 188 ? -4.369 5.232 -5.319 1.00 92.69 188 ILE A C 1
ATOM 1475 O O . ILE A 1 188 ? -3.408 4.467 -5.453 1.00 92.69 188 ILE A O 1
ATOM 1479 N N . LYS A 1 189 ? -4.184 6.507 -4.950 1.00 93.69 189 LYS A N 1
ATOM 1480 C CA . LYS A 1 189 ? -2.858 7.028 -4.566 1.00 93.69 189 LYS A CA 1
ATOM 1481 C C . LYS A 1 189 ? -2.340 6.345 -3.303 1.00 93.69 189 LYS A C 1
ATOM 1483 O O . LYS A 1 189 ? -1.154 6.002 -3.259 1.00 93.69 189 LYS A O 1
ATOM 1488 N N . GLU A 1 190 ? -3.203 6.148 -2.313 1.00 91.50 190 GLU A N 1
ATOM 1489 C CA . GLU A 1 190 ? -2.869 5.473 -1.058 1.00 91.50 190 GLU A CA 1
ATOM 1490 C C . GLU A 1 190 ? -2.479 4.018 -1.307 1.00 91.50 190 GLU A C 1
ATOM 1492 O O . GLU A 1 190 ? -1.349 3.633 -0.987 1.00 91.50 190 GLU A O 1
ATOM 1497 N N . LYS A 1 191 ? -3.313 3.243 -2.015 1.00 91.62 191 LYS A N 1
ATOM 1498 C CA . LYS A 1 191 ? -2.959 1.860 -2.375 1.00 91.62 191 LYS A CA 1
ATOM 1499 C C . LYS A 1 191 ? -1.709 1.759 -3.234 1.00 91.62 191 LYS A C 1
ATOM 1501 O O . LYS A 1 191 ? -0.863 0.899 -2.995 1.00 91.62 191 LYS A O 1
ATOM 1506 N N . LEU A 1 192 ? -1.490 2.686 -4.165 1.00 94.50 192 LEU A N 1
ATOM 1507 C CA . LEU A 1 192 ? -0.236 2.727 -4.918 1.00 94.50 192 LEU A CA 1
ATOM 1508 C C . LEU A 1 192 ? 0.987 2.943 -4.008 1.00 94.50 192 LEU A C 1
ATOM 1510 O O . LEU A 1 192 ? 2.058 2.385 -4.274 1.00 94.50 192 LEU A O 1
ATOM 1514 N N . LYS A 1 193 ? 0.867 3.769 -2.961 1.00 94.94 193 LYS A N 1
ATOM 1515 C CA . LYS A 1 193 ? 1.934 3.980 -1.971 1.00 94.94 193 LYS A CA 1
ATOM 1516 C C . LYS A 1 193 ? 2.167 2.708 -1.157 1.00 94.94 193 LYS A C 1
ATOM 1518 O O . LYS A 1 193 ? 3.327 2.330 -0.982 1.00 94.94 193 LYS A O 1
ATOM 1523 N N . GLU A 1 194 ? 1.104 2.034 -0.731 1.00 91.56 194 GLU A N 1
ATOM 1524 C CA . GLU A 1 194 ? 1.184 0.754 -0.024 1.00 91.56 194 GLU A CA 1
ATOM 1525 C C . GLU A 1 194 ? 1.886 -0.317 -0.865 1.00 91.56 194 GLU A C 1
ATOM 1527 O O . GLU A 1 194 ? 2.906 -0.847 -0.419 1.00 91.56 194 GLU A O 1
ATOM 1532 N N . PHE A 1 195 ? 1.448 -0.565 -2.104 1.00 94.38 195 PHE A N 1
ATOM 1533 C CA . PHE A 1 195 ? 2.081 -1.553 -2.987 1.00 94.38 195 PHE A CA 1
ATOM 1534 C C . PHE A 1 195 ? 3.565 -1.252 -3.213 1.00 94.38 195 PHE A C 1
ATOM 1536 O O . PHE A 1 195 ? 4.415 -2.135 -3.080 1.00 94.38 195 PHE A O 1
ATOM 1543 N N . LYS A 1 196 ? 3.918 0.016 -3.468 1.00 93.62 196 LYS A N 1
ATOM 1544 C CA . LYS A 1 196 ? 5.325 0.435 -3.597 1.00 93.62 196 LYS A CA 1
ATOM 1545 C C . LYS A 1 196 ? 6.117 0.213 -2.313 1.00 93.62 196 LYS A C 1
ATOM 1547 O O . LYS A 1 196 ? 7.294 -0.136 -2.392 1.00 93.62 196 LYS A O 1
ATOM 1552 N N . SER A 1 197 ? 5.505 0.433 -1.149 1.00 92.56 197 SER A N 1
ATOM 1553 C CA . SER A 1 197 ? 6.138 0.186 0.148 1.00 92.56 197 SER A CA 1
ATOM 1554 C C . SER A 1 197 ? 6.404 -1.305 0.360 1.00 92.56 197 SER A C 1
ATOM 1556 O O . SER A 1 197 ? 7.508 -1.665 0.760 1.00 92.56 197 SER A O 1
ATOM 1558 N N . THR A 1 198 ? 5.449 -2.167 0.006 1.00 91.88 198 THR A N 1
ATOM 1559 C CA . THR A 1 198 ? 5.571 -3.624 0.107 1.00 91.88 198 THR A CA 1
ATOM 1560 C C . THR A 1 198 ? 6.667 -4.140 -0.812 1.00 91.88 198 THR A C 1
ATOM 1562 O O . THR A 1 198 ? 7.578 -4.822 -0.349 1.00 91.88 198 THR A O 1
ATOM 1565 N N . VAL A 1 199 ? 6.676 -3.707 -2.076 1.00 93.25 199 VAL A N 1
ATOM 1566 C CA . VAL A 1 199 ? 7.753 -4.044 -3.018 1.00 93.25 199 VAL A CA 1
ATOM 1567 C C . VAL A 1 199 ? 9.111 -3.550 -2.516 1.00 93.25 199 VAL A C 1
ATOM 1569 O O . VAL A 1 199 ? 10.104 -4.252 -2.662 1.00 93.25 199 VAL A O 1
ATOM 1572 N N . LYS A 1 200 ? 9.181 -2.365 -1.895 1.00 91.44 200 LYS A N 1
ATOM 1573 C CA . LYS A 1 200 ? 10.431 -1.854 -1.314 1.00 91.44 200 LYS A CA 1
ATOM 1574 C C . LYS A 1 200 ? 10.903 -2.698 -0.125 1.00 91.44 200 LYS A C 1
ATOM 1576 O O . LYS A 1 200 ? 12.102 -2.911 -0.004 1.00 91.44 200 LYS A O 1
ATOM 1581 N N . ARG A 1 201 ? 10.001 -3.189 0.732 1.00 90.62 201 ARG A N 1
ATOM 1582 C CA . ARG A 1 201 ? 10.363 -4.092 1.842 1.00 90.62 201 ARG A CA 1
ATOM 1583 C C . ARG A 1 201 ? 10.899 -5.429 1.328 1.00 90.62 201 ARG A C 1
ATOM 1585 O O . ARG A 1 201 ? 11.903 -5.901 1.838 1.00 90.62 201 ARG A O 1
ATOM 1592 N N . LEU A 1 202 ? 10.307 -5.978 0.268 1.00 91.19 202 LEU A N 1
ATOM 1593 C CA . LEU A 1 202 ? 10.746 -7.233 -0.363 1.00 91.19 202 LEU A CA 1
ATOM 1594 C C . LEU A 1 202 ? 12.166 -7.189 -0.949 1.00 91.19 202 LEU A C 1
ATOM 1596 O O . LEU A 1 202 ? 12.737 -8.222 -1.290 1.00 91.19 202 LEU A O 1
ATOM 1600 N N . GLN A 1 203 ? 12.743 -5.997 -1.089 1.00 90.00 203 GLN A N 1
ATOM 1601 C CA . GLN A 1 203 ? 14.109 -5.830 -1.567 1.00 90.00 203 GLN A CA 1
ATOM 1602 C C . GLN A 1 203 ? 15.173 -6.127 -0.515 1.00 90.00 203 GLN A C 1
ATOM 1604 O O . GLN A 1 203 ? 16.324 -6.300 -0.911 1.00 90.00 203 GLN A O 1
ATOM 1609 N N . THR A 1 204 ? 14.821 -6.123 0.772 1.00 87.06 204 THR A N 1
ATOM 1610 C CA . THR A 1 204 ? 15.755 -6.378 1.874 1.00 87.06 204 THR A CA 1
ATOM 1611 C C . THR A 1 204 ? 15.541 -7.780 2.425 1.00 87.06 204 THR A C 1
ATOM 1613 O O . THR A 1 204 ? 14.417 -8.283 2.409 1.00 87.06 204 THR A O 1
ATOM 1616 N N . SER A 1 205 ? 16.594 -8.406 2.953 1.00 85.50 205 SER A N 1
ATOM 1617 C CA . SER A 1 205 ? 16.518 -9.743 3.559 1.00 85.50 205 SER A CA 1
ATOM 1618 C C . SER A 1 205 ? 15.485 -9.776 4.690 1.00 85.50 205 SER A C 1
ATOM 1620 O O . SER A 1 205 ? 14.606 -10.633 4.717 1.00 85.50 205 SER A O 1
ATOM 1622 N N . ARG A 1 206 ? 15.512 -8.775 5.584 1.00 87.00 206 ARG A N 1
ATOM 1623 C CA . ARG A 1 206 ? 14.550 -8.645 6.694 1.00 87.00 206 ARG A CA 1
ATOM 1624 C C . ARG A 1 206 ? 13.104 -8.541 6.212 1.00 87.00 206 ARG A C 1
ATOM 1626 O O . ARG A 1 206 ? 12.229 -9.218 6.743 1.00 87.00 206 ARG A O 1
ATOM 1633 N N . GLY A 1 207 ? 12.841 -7.670 5.237 1.00 86.00 207 GLY A N 1
ATOM 1634 C CA . GLY A 1 207 ? 11.486 -7.463 4.731 1.00 86.00 207 GLY A CA 1
ATOM 1635 C C . GLY A 1 207 ? 10.980 -8.648 3.914 1.00 86.00 207 GLY A C 1
ATOM 1636 O O . GLY A 1 207 ? 9.789 -8.937 3.962 1.00 86.00 207 GLY A O 1
ATOM 1637 N N . TYR A 1 208 ? 11.878 -9.348 3.222 1.00 88.31 208 TYR A N 1
ATOM 1638 C CA . TYR A 1 208 ? 11.594 -10.594 2.519 1.00 88.31 208 TYR A CA 1
ATOM 1639 C C . TYR A 1 208 ? 11.244 -11.734 3.487 1.00 88.31 208 TYR A C 1
ATOM 1641 O O . TYR A 1 208 ? 10.191 -12.342 3.344 1.00 88.31 208 TYR A O 1
ATOM 1649 N N . ASN A 1 209 ? 12.052 -11.959 4.526 1.00 87.38 209 ASN A N 1
ATOM 1650 C CA . ASN A 1 209 ? 11.820 -13.025 5.510 1.00 87.38 209 ASN A CA 1
ATOM 1651 C C . ASN A 1 209 ? 10.539 -12.820 6.337 1.00 87.38 209 ASN A C 1
ATOM 1653 O O . ASN A 1 209 ? 9.926 -13.786 6.779 1.00 87.38 209 ASN A O 1
ATOM 1657 N N . ALA A 1 210 ? 10.128 -11.566 6.550 1.00 88.44 210 ALA A N 1
ATOM 1658 C CA . ALA A 1 210 ? 8.874 -11.230 7.224 1.00 88.44 210 ALA A CA 1
ATOM 1659 C C . ALA A 1 210 ? 7.650 -11.257 6.290 1.00 88.44 210 ALA A C 1
ATOM 1661 O O . ALA A 1 210 ? 6.519 -11.105 6.754 1.00 88.44 210 ALA A O 1
ATOM 1662 N N . TYR A 1 211 ? 7.853 -11.382 4.976 1.00 89.38 211 TYR A N 1
ATOM 1663 C CA . TYR A 1 211 ? 6.765 -11.347 4.014 1.00 89.38 211 TYR A CA 1
ATOM 1664 C C . TYR A 1 211 ? 6.127 -12.724 3.863 1.00 89.38 211 TYR A C 1
ATOM 1666 O O . TYR A 1 211 ? 6.782 -13.707 3.530 1.00 89.38 211 TYR A O 1
ATOM 1674 N N . GLN A 1 212 ? 4.813 -12.764 4.042 1.00 84.19 212 GLN A N 1
ATOM 1675 C CA . GLN A 1 212 ? 3.996 -13.913 3.691 1.00 84.19 212 GLN A CA 1
ATOM 1676 C C . GLN A 1 212 ? 3.240 -13.567 2.415 1.00 84.19 212 GLN A C 1
ATOM 1678 O O . GLN A 1 212 ? 2.580 -12.525 2.340 1.00 84.19 212 GLN A O 1
ATOM 1683 N N . ALA A 1 213 ? 3.363 -14.423 1.400 1.00 77.25 213 ALA A N 1
ATOM 1684 C CA . ALA A 1 213 ? 2.552 -14.288 0.203 1.00 77.25 213 ALA A CA 1
ATOM 1685 C C . ALA A 1 213 ? 1.082 -14.336 0.625 1.00 77.25 213 ALA A C 1
ATOM 1687 O O . ALA A 1 213 ? 0.663 -15.241 1.345 1.00 77.25 213 ALA A O 1
ATOM 1688 N N . GLN A 1 214 ? 0.308 -13.336 0.206 1.00 67.25 214 GLN A N 1
ATOM 1689 C CA . GLN A 1 214 ? -1.131 -13.395 0.394 1.00 67.25 214 GLN A CA 1
ATOM 1690 C C . GLN A 1 214 ? -1.632 -14.589 -0.405 1.00 67.25 214 GLN A C 1
ATOM 1692 O O . GLN A 1 214 ? -1.522 -14.594 -1.632 1.00 67.25 214 GLN A O 1
ATOM 1697 N N . SER A 1 215 ? -2.156 -15.599 0.290 1.00 47.75 215 SER A N 1
ATOM 1698 C CA . SER A 1 215 ? -2.897 -16.671 -0.353 1.00 47.75 215 SER A CA 1
ATOM 1699 C C . SER A 1 215 ? -3.984 -16.009 -1.183 1.00 47.75 215 SER A C 1
ATOM 1701 O O . SER A 1 215 ? -4.881 -15.363 -0.638 1.00 47.75 215 SER A O 1
ATOM 1703 N N . THR A 1 216 ? -3.901 -16.138 -2.504 1.00 41.62 216 THR A N 1
ATOM 1704 C CA . THR A 1 216 ? -5.051 -15.928 -3.373 1.00 41.62 216 THR A CA 1
ATOM 1705 C C . THR A 1 216 ? -6.044 -17.023 -3.022 1.00 41.62 216 THR A C 1
ATOM 1707 O O . THR A 1 216 ? -6.112 -18.051 -3.692 1.00 41.62 216 THR A O 1
ATOM 1710 N N . ALA A 1 217 ? -6.786 -16.835 -1.926 1.00 30.73 217 ALA A N 1
ATOM 1711 C CA . ALA A 1 217 ? -8.088 -17.450 -1.802 1.00 30.73 217 ALA A CA 1
ATOM 1712 C C . ALA A 1 217 ? -8.785 -17.092 -3.110 1.00 30.73 217 ALA A C 1
ATOM 1714 O O . ALA A 1 217 ? -8.897 -15.914 -3.458 1.00 30.73 217 ALA A O 1
ATOM 1715 N N . ILE A 1 218 ? -9.086 -18.122 -3.893 1.00 33.06 218 ILE A N 1
ATOM 1716 C CA . ILE A 1 218 ? -9.907 -18.012 -5.083 1.00 33.06 218 ILE A CA 1
ATOM 1717 C C . ILE A 1 218 ? -11.170 -17.334 -4.570 1.00 33.06 218 ILE A C 1
ATOM 1719 O O . ILE A 1 218 ? -11.950 -17.944 -3.845 1.00 33.06 218 ILE A O 1
ATOM 1723 N N . VAL A 1 219 ? -11.303 -16.037 -4.835 1.00 38.12 219 VAL A N 1
ATOM 1724 C CA . VAL A 1 219 ? -12.580 -15.362 -4.690 1.00 38.12 219 VAL A CA 1
ATOM 1725 C C . VAL A 1 219 ? -13.433 -16.085 -5.712 1.00 38.12 219 VAL A C 1
ATOM 1727 O O . VAL A 1 219 ? -13.224 -15.916 -6.914 1.00 38.12 219 VAL A O 1
ATOM 1730 N N . GLU A 1 220 ? -14.275 -17.009 -5.243 1.00 31.55 220 GLU A N 1
ATOM 1731 C CA . GLU A 1 220 ? -15.277 -17.617 -6.100 1.00 31.55 220 GLU A CA 1
ATOM 1732 C C . GLU A 1 220 ? -15.969 -16.479 -6.847 1.00 31.55 220 GLU A C 1
ATOM 1734 O O . GLU A 1 220 ? -16.309 -15.452 -6.258 1.00 31.55 220 GLU A O 1
ATOM 1739 N N . GLU A 1 221 ? -16.122 -16.646 -8.158 1.00 37.44 221 GLU A N 1
ATOM 1740 C CA . GLU A 1 221 ? -16.627 -15.658 -9.118 1.00 37.44 221 GLU A CA 1
ATOM 1741 C C . GLU A 1 221 ? -18.073 -15.172 -8.853 1.00 37.44 221 GLU A C 1
ATOM 1743 O O . GLU A 1 221 ? -18.717 -14.630 -9.751 1.00 37.44 221 GLU A O 1
ATOM 1748 N N . ASN A 1 222 ? -18.608 -15.360 -7.649 1.00 33.00 222 ASN A N 1
ATOM 1749 C CA . ASN A 1 222 ? -20.008 -15.145 -7.315 1.00 33.00 222 ASN A CA 1
ATOM 1750 C C . ASN A 1 222 ? -20.375 -13.684 -6.998 1.00 33.00 222 ASN A C 1
ATOM 1752 O O . ASN A 1 222 ? -21.558 -13.373 -7.016 1.00 33.00 222 ASN A O 1
ATOM 1756 N N . ASP A 1 223 ? -19.407 -12.768 -6.856 1.00 42.28 223 ASP A N 1
ATOM 1757 C CA . ASP A 1 223 ? -19.668 -11.330 -6.645 1.00 42.28 223 ASP A CA 1
ATOM 1758 C C . ASP A 1 223 ? -19.167 -10.450 -7.806 1.00 42.28 223 ASP A C 1
ATOM 1760 O O . ASP A 1 223 ? -18.591 -9.372 -7.605 1.00 42.28 223 ASP A O 1
ATOM 1764 N N . LYS A 1 224 ? -19.411 -10.888 -9.050 1.00 45.59 224 LYS A N 1
ATOM 1765 C CA . LYS A 1 224 ? -19.207 -10.098 -10.285 1.00 45.59 224 LYS A CA 1
ATOM 1766 C C . LYS A 1 224 ? -20.205 -8.936 -10.448 1.00 45.59 224 LYS A C 1
ATOM 1768 O O . LYS A 1 224 ? -20.472 -8.506 -11.567 1.00 45.59 224 LYS A O 1
ATOM 1773 N N . GLU A 1 225 ? -20.718 -8.358 -9.365 1.00 46.97 225 GLU A N 1
ATOM 1774 C CA . GLU A 1 225 ? -21.138 -6.956 -9.420 1.00 46.97 225 GLU A CA 1
ATOM 1775 C C . GLU A 1 225 ? -19.865 -6.107 -9.417 1.00 46.97 225 GLU A C 1
ATOM 1777 O O . GLU A 1 225 ? -19.343 -5.687 -8.378 1.00 46.97 225 GLU A O 1
ATOM 1782 N N . ALA A 1 226 ? -19.303 -5.940 -10.617 1.00 51.59 226 ALA A N 1
ATOM 1783 C CA . ALA A 1 226 ? -18.280 -4.947 -10.871 1.00 51.59 226 ALA A CA 1
ATOM 1784 C C . ALA A 1 226 ? -18.899 -3.585 -10.552 1.00 51.59 226 ALA A C 1
ATOM 1786 O O . ALA A 1 226 ? -19.860 -3.167 -11.196 1.00 51.59 226 ALA A O 1
ATOM 1787 N N . VAL A 1 227 ? -18.369 -2.904 -9.536 1.00 56.78 227 VAL A N 1
ATOM 1788 C CA . VAL A 1 227 ? -18.708 -1.503 -9.292 1.00 56.78 227 VAL A CA 1
ATOM 1789 C C . VAL A 1 227 ? -18.304 -0.748 -10.552 1.00 56.78 227 VAL A C 1
ATOM 1791 O O . VAL A 1 227 ? -17.108 -0.610 -10.823 1.00 56.78 227 VAL A O 1
ATOM 1794 N N . ASP A 1 228 ? -19.281 -0.301 -11.345 1.00 63.91 228 ASP A N 1
ATOM 1795 C CA . ASP A 1 228 ? -18.997 0.486 -12.539 1.00 63.91 228 ASP A CA 1
ATOM 1796 C C . ASP A 1 228 ? -18.546 1.884 -12.111 1.00 63.91 228 ASP A C 1
ATOM 1798 O O . ASP A 1 228 ? -19.307 2.839 -11.962 1.00 63.91 228 ASP A O 1
ATOM 1802 N N . ILE A 1 229 ? -17.248 1.990 -11.849 1.00 65.81 229 ILE A N 1
ATOM 1803 C CA . ILE A 1 229 ? -16.583 3.256 -11.565 1.00 65.81 229 ILE A CA 1
ATOM 1804 C C . ILE A 1 229 ? -16.524 4.144 -12.809 1.00 65.81 229 ILE A C 1
ATOM 1806 O O . ILE A 1 229 ? -16.241 5.336 -12.681 1.00 65.81 229 ILE A O 1
ATOM 1810 N N . THR A 1 230 ? -16.766 3.591 -14.002 1.00 63.47 230 THR A N 1
ATOM 1811 C CA . THR A 1 230 ? -16.606 4.296 -15.274 1.00 63.47 230 THR A CA 1
ATOM 1812 C C . THR A 1 230 ? -17.611 5.425 -15.396 1.00 63.47 230 THR A C 1
ATOM 1814 O O . THR A 1 230 ? -17.242 6.454 -15.942 1.00 63.47 230 THR A O 1
ATOM 1817 N N . ASP A 1 231 ? -18.808 5.289 -14.821 1.00 66.69 231 ASP A N 1
ATOM 1818 C CA . ASP A 1 231 ? -19.839 6.337 -14.793 1.00 66.69 231 ASP A CA 1
ATOM 1819 C C . ASP A 1 231 ? -19.442 7.553 -13.942 1.00 66.69 231 ASP A C 1
ATOM 1821 O O . ASP A 1 231 ? -19.881 8.677 -14.196 1.00 66.69 231 ASP A O 1
ATOM 1825 N N . LYS A 1 232 ? -18.565 7.358 -12.946 1.00 71.19 232 LYS A N 1
ATOM 1826 C CA . LYS A 1 232 ? -18.014 8.450 -12.117 1.00 71.19 232 LYS A CA 1
ATOM 1827 C C . LYS A 1 232 ? -16.889 9.209 -12.819 1.00 71.19 232 LYS A C 1
ATOM 1829 O O . LYS A 1 232 ? -16.479 10.289 -12.375 1.00 71.19 232 LYS A O 1
ATOM 1834 N N . PHE A 1 233 ? -16.380 8.663 -13.916 1.00 65.25 233 PHE A N 1
ATOM 1835 C CA . PHE A 1 233 ? -15.475 9.357 -14.813 1.00 65.25 233 PHE A CA 1
ATOM 1836 C C . PHE A 1 233 ? -16.168 9.598 -16.162 1.00 65.25 233 PHE A C 1
ATOM 1838 O O . PHE A 1 233 ? -17.215 9.047 -16.467 1.00 65.25 233 PHE A O 1
ATOM 1845 N N . MET A 1 234 ? -15.641 10.479 -17.008 1.00 63.56 234 MET A N 1
ATOM 1846 C CA . MET A 1 234 ? -16.236 10.651 -18.337 1.00 63.56 234 MET A CA 1
ATOM 1847 C C . MET A 1 234 ? -15.993 9.377 -19.170 1.00 63.56 234 MET A C 1
ATOM 1849 O O . MET A 1 234 ? -14.883 9.153 -19.654 1.00 63.56 234 MET A O 1
ATOM 1853 N N . TYR A 1 235 ? -17.034 8.552 -19.337 1.00 55.00 235 TYR A N 1
ATOM 1854 C CA . TYR A 1 235 ? -17.014 7.205 -19.939 1.00 55.00 235 TYR A CA 1
ATOM 1855 C C . TYR A 1 235 ? -16.226 7.091 -21.259 1.00 55.00 235 TYR A C 1
ATOM 1857 O O . TYR A 1 235 ? -15.503 6.122 -21.506 1.00 55.00 235 TYR A O 1
ATOM 1865 N N . ASN A 1 236 ? -16.289 8.126 -22.101 1.00 59.31 236 ASN A N 1
ATOM 1866 C CA . ASN A 1 236 ? -15.641 8.135 -23.415 1.00 59.31 236 ASN A CA 1
ATOM 1867 C C . ASN A 1 236 ? -14.103 8.207 -23.356 1.00 59.31 236 ASN A C 1
ATOM 1869 O O . ASN A 1 236 ? -13.435 7.860 -24.331 1.00 59.31 236 ASN A O 1
ATOM 1873 N N . THR A 1 237 ? -13.503 8.638 -22.241 1.00 61.44 237 THR A N 1
ATOM 1874 C CA . THR A 1 237 ? -12.043 8.823 -22.166 1.00 61.44 237 THR A CA 1
ATOM 1875 C C . THR A 1 237 ? -11.293 7.503 -21.937 1.00 61.44 237 THR A C 1
ATOM 1877 O O . THR A 1 237 ? -10.183 7.341 -22.445 1.00 61.44 237 THR A O 1
ATOM 1880 N N . PHE A 1 238 ? -11.917 6.524 -21.272 1.00 65.38 238 PHE A N 1
ATOM 1881 C CA . PHE A 1 238 ? -11.276 5.244 -20.938 1.00 65.38 238 PHE A CA 1
ATOM 1882 C C . PHE A 1 238 ? -11.407 4.174 -22.031 1.00 65.38 238 PHE A C 1
ATOM 1884 O O . PHE A 1 238 ? -10.434 3.462 -22.289 1.00 65.38 238 PHE A O 1
ATOM 1891 N N . LYS A 1 239 ? -12.544 4.101 -22.744 1.00 60.69 239 LYS A N 1
ATOM 1892 C CA . LYS A 1 239 ? -12.747 3.130 -23.844 1.00 60.69 239 LYS A CA 1
ATOM 1893 C C . LYS A 1 239 ? -11.723 3.264 -24.966 1.00 60.69 239 LYS A C 1
ATOM 1895 O O . LYS A 1 239 ? -11.247 2.276 -25.506 1.00 60.69 239 LYS A O 1
ATOM 1900 N N . THR A 1 240 ? -11.330 4.493 -25.281 1.00 60.31 240 THR A N 1
ATOM 1901 C CA . THR A 1 240 ? -10.350 4.775 -26.340 1.00 60.31 240 THR A CA 1
ATOM 1902 C C . THR A 1 240 ? -8.934 4.300 -25.981 1.00 60.31 240 THR A C 1
ATOM 1904 O O . THR A 1 240 ? -8.059 4.250 -26.843 1.00 60.31 240 THR A O 1
ATOM 1907 N N . ALA A 1 241 ? -8.686 3.963 -24.711 1.00 61.66 241 ALA A N 1
ATOM 1908 C CA . ALA A 1 241 ? -7.364 3.652 -24.183 1.00 61.66 241 ALA A CA 1
ATOM 1909 C C . ALA A 1 241 ? -7.146 2.164 -23.839 1.00 61.66 241 ALA A C 1
ATOM 1911 O O . ALA A 1 241 ? -6.061 1.844 -23.353 1.00 61.66 241 ALA A O 1
ATOM 1912 N N . ASN A 1 242 ? -8.122 1.271 -24.092 1.00 68.94 242 ASN A N 1
ATOM 1913 C CA . ASN A 1 242 ? -8.076 -0.162 -23.740 1.00 68.94 242 ASN A CA 1
ATOM 1914 C C . ASN A 1 242 ? -7.638 -0.391 -22.278 1.00 68.94 242 ASN A C 1
ATOM 1916 O O . ASN A 1 242 ? -6.664 -1.091 -22.000 1.00 68.94 242 ASN A O 1
ATOM 1920 N N . MET A 1 243 ? -8.322 0.277 -21.345 1.00 80.12 243 MET A N 1
ATOM 1921 C CA . MET A 1 243 ? -7.983 0.300 -19.916 1.00 80.12 243 MET A CA 1
ATOM 1922 C C . MET A 1 243 ? -8.831 -0.657 -19.070 1.00 80.12 243 MET A C 1
ATOM 1924 O O . MET A 1 243 ? -8.895 -0.480 -17.860 1.00 80.12 243 MET A O 1
ATOM 1928 N N . ASP A 1 244 ? -9.445 -1.681 -19.660 1.00 83.19 244 ASP A N 1
ATOM 1929 C CA . ASP A 1 244 ? -10.411 -2.545 -18.963 1.00 83.19 244 ASP A CA 1
ATOM 1930 C C . ASP A 1 244 ? -9.809 -3.214 -17.714 1.00 83.19 244 ASP A C 1
ATOM 1932 O O . ASP A 1 244 ? -10.326 -3.039 -16.616 1.00 83.19 244 ASP A O 1
ATOM 1936 N N . ALA A 1 245 ? -8.631 -3.839 -17.834 1.00 84.75 245 ALA A N 1
ATOM 1937 C CA . ALA A 1 245 ? -7.918 -4.428 -16.688 1.00 84.75 245 ALA A CA 1
ATOM 1938 C C . ALA A 1 245 ? -7.501 -3.384 -15.628 1.00 84.75 245 ALA A C 1
ATOM 1940 O O . ALA A 1 245 ? -7.409 -3.673 -14.432 1.00 84.75 245 ALA A O 1
ATOM 1941 N N . VAL A 1 246 ? -7.241 -2.142 -16.058 1.00 86.75 246 VAL A N 1
ATOM 1942 C CA . VAL A 1 246 ? -6.936 -1.031 -15.146 1.00 86.75 246 VAL A CA 1
ATOM 1943 C C . VAL A 1 246 ? -8.189 -0.627 -14.372 1.00 86.75 246 VAL A C 1
ATOM 1945 O O . VAL A 1 246 ? -8.106 -0.430 -13.162 1.00 86.75 246 VAL A O 1
ATOM 1948 N N . LEU A 1 247 ? -9.335 -0.519 -15.047 1.00 85.75 247 LEU A N 1
ATOM 1949 C CA . LEU A 1 247 ? -10.612 -0.178 -14.424 1.00 85.75 247 LEU A CA 1
ATOM 1950 C C . LEU A 1 247 ? -11.079 -1.273 -13.468 1.00 85.75 247 LEU A C 1
ATOM 1952 O O . LEU A 1 247 ? -11.497 -0.948 -12.364 1.00 85.75 247 LEU A O 1
ATOM 1956 N N . GLU A 1 248 ? -10.928 -2.545 -13.832 1.00 87.31 248 GLU A N 1
ATOM 1957 C CA . GLU A 1 248 ? -11.234 -3.678 -12.952 1.00 87.31 248 GLU A CA 1
ATOM 1958 C C . GLU A 1 248 ? -10.413 -3.621 -11.657 1.00 87.31 248 GLU A C 1
ATOM 1960 O O . GLU A 1 248 ? -10.947 -3.749 -10.555 1.00 87.31 248 GLU A O 1
ATOM 1965 N N . THR A 1 249 ? -9.117 -3.323 -11.771 1.00 86.50 249 THR A N 1
ATOM 1966 C CA . THR A 1 249 ? -8.231 -3.186 -10.609 1.00 86.50 249 THR A CA 1
ATOM 1967 C C . THR A 1 249 ? -8.624 -2.008 -9.724 1.00 86.50 249 THR A C 1
ATOM 1969 O O . THR A 1 249 ? -8.646 -2.133 -8.501 1.00 86.50 249 THR A O 1
ATOM 1972 N N . VAL A 1 250 ? -8.966 -0.866 -10.325 1.00 87.00 250 VAL A N 1
ATOM 1973 C CA . VAL A 1 250 ? -9.433 0.312 -9.583 1.00 87.00 250 VAL A CA 1
ATOM 1974 C C . VAL A 1 250 ? -10.768 0.018 -8.898 1.00 87.00 250 VAL A C 1
ATOM 1976 O O . VAL A 1 250 ? -10.917 0.337 -7.722 1.00 87.00 250 VAL A O 1
ATOM 1979 N N . ALA A 1 251 ? -11.710 -0.625 -9.591 1.00 86.25 251 ALA A N 1
ATOM 1980 C CA . ALA A 1 251 ? -13.016 -0.985 -9.048 1.00 86.25 251 ALA A CA 1
ATOM 1981 C C . ALA A 1 251 ? -12.876 -1.945 -7.864 1.00 86.25 251 ALA A C 1
ATOM 1983 O O . ALA A 1 251 ? -13.501 -1.725 -6.828 1.00 86.25 251 ALA A O 1
ATOM 1984 N N . ARG A 1 252 ? -11.998 -2.949 -7.976 1.00 88.56 252 ARG A N 1
ATOM 1985 C CA . ARG A 1 252 ? -11.677 -3.859 -6.873 1.00 88.56 252 ARG A CA 1
ATOM 1986 C C . ARG A 1 252 ? -11.118 -3.108 -5.665 1.00 88.56 252 ARG A C 1
ATOM 1988 O O . ARG A 1 252 ? -11.621 -3.299 -4.567 1.00 88.56 252 ARG A O 1
ATOM 1995 N N . ILE A 1 253 ? -10.133 -2.227 -5.858 1.00 87.31 253 ILE A N 1
ATOM 1996 C CA . ILE A 1 253 ? -9.532 -1.451 -4.759 1.00 87.31 253 ILE A CA 1
ATOM 1997 C C . ILE A 1 253 ? -10.570 -0.557 -4.066 1.00 87.31 253 ILE A C 1
ATOM 1999 O O . ILE A 1 253 ? -10.582 -0.457 -2.839 1.00 87.31 253 ILE A O 1
ATOM 2003 N N . VAL A 1 254 ? -11.440 0.100 -4.838 1.00 86.56 254 VAL A N 1
ATOM 2004 C CA . VAL A 1 254 ? -12.508 0.945 -4.284 1.00 86.56 254 VAL A CA 1
ATOM 2005 C C . VAL A 1 254 ? -13.519 0.093 -3.517 1.00 86.56 254 VAL A C 1
ATOM 2007 O O . VAL A 1 254 ? -13.833 0.426 -2.380 1.00 86.56 254 VAL A O 1
ATOM 2010 N N . LYS A 1 255 ? -13.952 -1.042 -4.079 1.00 85.19 255 LYS A N 1
ATOM 2011 C CA . LYS A 1 255 ? -14.864 -1.984 -3.413 1.00 85.19 255 LYS A CA 1
ATOM 2012 C C . LYS A 1 255 ? -14.275 -2.511 -2.103 1.00 85.19 255 LYS A C 1
ATOM 2014 O O . LYS A 1 255 ? -14.972 -2.501 -1.099 1.00 85.19 255 LYS A O 1
ATOM 2019 N N . GLU A 1 256 ? -12.999 -2.905 -2.093 1.00 81.94 256 GLU A N 1
ATOM 2020 C CA . GLU A 1 256 ? -12.283 -3.333 -0.881 1.00 81.94 256 GLU A CA 1
ATOM 2021 C C . GLU A 1 256 ? -12.260 -2.225 0.186 1.00 81.94 256 GLU A C 1
ATOM 2023 O O . GLU A 1 256 ? -12.463 -2.488 1.375 1.00 81.94 256 GLU A O 1
ATOM 2028 N N . LYS A 1 257 ? -12.043 -0.967 -0.221 1.00 82.06 257 LYS A N 1
ATOM 2029 C CA . LYS A 1 257 ? -12.046 0.174 0.704 1.00 82.06 257 LYS A CA 1
ATOM 2030 C C . LYS A 1 257 ? -13.441 0.455 1.263 1.00 82.06 257 LYS A C 1
ATOM 2032 O O . LYS A 1 257 ? -13.565 0.672 2.470 1.00 82.06 257 LYS A O 1
ATOM 2037 N N . ASP A 1 258 ? -14.459 0.440 0.410 1.00 79.94 258 ASP A N 1
ATOM 2038 C CA . ASP A 1 258 ? -15.851 0.670 0.796 1.00 79.94 258 ASP A CA 1
ATOM 2039 C C . ASP A 1 258 ? -16.345 -0.450 1.726 1.00 79.94 258 ASP A C 1
ATOM 2041 O O . ASP A 1 258 ? -16.895 -0.160 2.789 1.00 79.94 258 ASP A O 1
ATOM 2045 N N . SER A 1 259 ? -16.037 -1.718 1.419 1.00 76.12 259 SER A N 1
ATOM 2046 C CA . SER A 1 259 ? -16.391 -2.860 2.273 1.00 76.12 259 SER A CA 1
ATOM 2047 C C . SER A 1 259 ? -15.720 -2.799 3.643 1.00 76.12 259 SER A C 1
ATOM 2049 O O . SER A 1 259 ? -16.360 -3.082 4.654 1.00 76.12 259 SER A O 1
ATOM 2051 N N . MET A 1 260 ? -14.447 -2.388 3.701 1.00 73.62 260 MET A N 1
ATOM 2052 C CA . MET A 1 260 ? -13.753 -2.173 4.976 1.00 73.62 260 MET A CA 1
ATOM 2053 C C . MET A 1 260 ? -14.428 -1.069 5.789 1.00 73.62 260 MET A C 1
ATOM 2055 O O . MET A 1 260 ? -14.630 -1.214 6.993 1.00 73.62 260 MET A O 1
ATOM 2059 N N . THR A 1 261 ? -14.823 0.025 5.138 1.00 77.56 261 THR A N 1
ATOM 2060 C CA . THR A 1 261 ? -15.548 1.111 5.797 1.00 77.56 261 THR A CA 1
ATOM 2061 C C . THR A 1 261 ? -16.923 0.658 6.303 1.00 77.56 261 THR A C 1
ATOM 2063 O O . THR A 1 261 ? -17.303 1.038 7.412 1.00 77.56 261 THR A O 1
ATOM 2066 N N . ASP A 1 262 ? -17.649 -0.174 5.560 1.00 81.50 262 ASP A N 1
ATOM 2067 C CA . ASP A 1 262 ? -18.950 -0.699 5.987 1.00 81.50 262 ASP A CA 1
ATOM 2068 C C . ASP A 1 262 ? -18.843 -1.705 7.134 1.00 81.50 262 ASP A C 1
ATOM 2070 O O . ASP A 1 262 ? -19.627 -1.621 8.081 1.00 81.50 262 ASP A O 1
ATOM 2074 N N . LEU A 1 263 ? -17.836 -2.582 7.121 1.00 82.38 263 LEU A N 1
ATOM 2075 C CA . LEU A 1 263 ? -17.539 -3.463 8.252 1.00 82.38 263 LEU A CA 1
ATOM 2076 C C . LEU A 1 263 ? -17.274 -2.651 9.525 1.00 82.38 263 LEU A C 1
ATOM 2078 O O . LEU A 1 263 ? -17.864 -2.911 10.573 1.00 82.38 263 LEU A O 1
ATOM 2082 N N . THR A 1 264 ? -16.450 -1.605 9.428 1.00 84.31 264 THR A N 1
ATOM 2083 C CA . THR A 1 264 ? -16.155 -0.739 10.575 1.00 84.31 264 THR A CA 1
ATOM 2084 C C . THR A 1 264 ? -17.416 -0.034 11.087 1.00 84.31 264 THR A C 1
ATOM 2086 O O . THR A 1 264 ? -17.616 0.043 12.298 1.00 84.31 264 THR A O 1
ATOM 2089 N N . LYS A 1 265 ? -18.328 0.413 10.209 1.00 84.56 265 LYS A N 1
ATOM 2090 C CA . LYS A 1 265 ? -19.635 0.954 10.637 1.00 84.56 265 LYS A CA 1
ATOM 2091 C C . LYS A 1 265 ? -20.476 -0.093 11.369 1.00 84.56 265 LYS A C 1
ATOM 2093 O O . LYS A 1 265 ? -21.064 0.230 12.400 1.00 84.56 265 LYS A O 1
ATOM 2098 N N . GLN A 1 266 ? -20.524 -1.329 10.871 1.00 87.19 266 GLN A N 1
ATOM 2099 C CA . GLN A 1 266 ? -21.242 -2.423 11.536 1.00 87.19 266 GLN A CA 1
ATOM 2100 C C . GLN A 1 266 ? -20.681 -2.680 12.937 1.00 87.19 266 GLN A C 1
ATOM 2102 O O . GLN A 1 266 ? -21.452 -2.865 13.875 1.00 87.19 266 GLN A O 1
ATOM 2107 N N . TYR A 1 267 ? -19.361 -2.600 13.111 1.00 89.75 267 TYR A N 1
ATOM 2108 C CA . TYR A 1 267 ? -18.724 -2.791 14.415 1.00 89.75 267 TYR A CA 1
ATOM 2109 C C . TYR A 1 267 ? -19.073 -1.673 15.400 1.00 89.75 267 TYR A C 1
ATOM 2111 O O . TYR A 1 267 ? -19.380 -1.954 16.558 1.00 89.75 267 TYR A O 1
ATOM 2119 N N . ILE A 1 268 ? -19.102 -0.416 14.940 1.00 88.44 268 ILE A N 1
ATOM 2120 C CA . ILE A 1 268 ? -19.568 0.718 15.756 1.00 88.44 268 ILE A CA 1
ATOM 2121 C C . ILE A 1 268 ? -21.016 0.488 16.204 1.00 88.44 268 ILE A C 1
ATOM 2123 O O . ILE A 1 268 ? -21.340 0.675 17.378 1.00 88.44 268 ILE A O 1
ATOM 2127 N N . MET A 1 269 ? -21.884 0.064 15.281 1.00 86.56 269 MET A N 1
ATOM 2128 C CA . MET A 1 269 ? -23.295 -0.189 15.575 1.00 86.56 269 MET A CA 1
ATOM 2129 C C . MET A 1 269 ? -23.483 -1.360 16.542 1.00 86.56 269 MET A C 1
ATOM 2131 O O . MET A 1 269 ? -24.245 -1.225 17.498 1.00 86.56 269 MET A O 1
ATOM 2135 N N . ARG A 1 270 ? -22.753 -2.467 16.364 1.00 91.50 270 ARG A N 1
ATOM 2136 C CA . ARG A 1 270 ? -22.810 -3.612 17.281 1.00 91.50 270 ARG A CA 1
ATOM 2137 C C . ARG A 1 270 ? -22.351 -3.222 18.679 1.00 91.50 270 ARG A C 1
ATOM 2139 O O . ARG A 1 270 ? -23.023 -3.540 19.655 1.00 91.50 270 ARG A O 1
ATOM 2146 N N . LEU A 1 271 ? -21.252 -2.481 18.782 1.00 88.69 271 LEU A N 1
ATOM 2147 C CA . LEU A 1 271 ? -20.731 -2.035 20.068 1.00 88.69 271 LEU A CA 1
ATOM 2148 C C . LEU A 1 271 ? -21.704 -1.069 20.775 1.00 88.69 271 LEU A C 1
ATOM 2150 O O . LEU A 1 271 ? -21.887 -1.141 21.990 1.00 88.69 271 LEU A O 1
ATOM 2154 N N . TYR A 1 272 ? -22.405 -0.225 20.014 1.00 84.88 272 TYR A N 1
ATOM 2155 C CA . TYR A 1 272 ? -23.514 0.575 20.533 1.00 84.88 272 TYR A CA 1
ATOM 2156 C C . TYR A 1 272 ? -24.689 -0.290 21.030 1.00 84.88 272 TYR A C 1
ATOM 2158 O O . TYR A 1 272 ? -25.231 -0.033 22.107 1.00 84.88 272 TYR A O 1
ATOM 2166 N N . GLU A 1 273 ? -25.083 -1.322 20.283 1.00 86.50 273 GLU A N 1
ATOM 2167 C CA . GLU A 1 273 ? -26.146 -2.246 20.693 1.00 86.50 273 GLU A CA 1
ATOM 2168 C C . GLU A 1 273 ? -25.793 -2.997 21.977 1.00 86.50 273 GLU A C 1
ATOM 2170 O O . GLU A 1 273 ? -26.644 -3.094 22.860 1.00 86.50 273 GLU A O 1
ATOM 2175 N N . MET A 1 274 ? -24.541 -3.439 22.126 1.00 87.50 274 MET A N 1
ATOM 2176 C CA . MET A 1 274 ? -24.049 -4.053 23.363 1.00 87.50 274 MET A CA 1
ATOM 2177 C C . MET A 1 274 ? -24.238 -3.120 24.566 1.00 87.50 274 MET A C 1
ATOM 2179 O O . MET A 1 274 ? -24.756 -3.535 25.604 1.00 87.50 274 MET A O 1
ATOM 2183 N N . ILE A 1 275 ? -23.895 -1.836 24.414 1.00 85.69 275 ILE A N 1
ATOM 2184 C CA . ILE A 1 275 ? -24.102 -0.823 25.462 1.00 85.69 275 ILE A CA 1
ATOM 2185 C C . ILE A 1 275 ? -25.591 -0.643 25.764 1.00 85.69 275 ILE A C 1
ATOM 2187 O O . ILE A 1 275 ? -25.995 -0.657 26.928 1.00 85.69 275 ILE A O 1
ATOM 2191 N N . LYS A 1 276 ? -26.422 -0.506 24.726 1.00 83.44 276 LYS A N 1
ATOM 2192 C CA . LYS A 1 276 ? -27.871 -0.320 24.866 1.00 83.44 276 LYS A CA 1
ATOM 2193 C C . LYS A 1 276 ? -28.535 -1.501 25.578 1.00 83.44 276 LYS A C 1
ATOM 2195 O O . LYS A 1 276 ? -29.397 -1.302 26.433 1.00 83.44 276 LYS A O 1
ATOM 2200 N N . ASN A 1 277 ? -28.116 -2.716 25.243 1.00 84.62 277 ASN A N 1
ATOM 2201 C CA . ASN A 1 277 ? -28.615 -3.955 25.831 1.00 84.62 277 ASN A CA 1
ATOM 2202 C C . ASN A 1 277 ? -28.025 -4.235 27.221 1.00 84.62 277 ASN A C 1
ATOM 2204 O O . ASN A 1 277 ? -28.426 -5.209 27.857 1.00 84.62 277 ASN A O 1
ATOM 2208 N N . LYS A 1 278 ? -27.114 -3.378 27.710 1.00 84.31 278 LYS A N 1
ATOM 2209 C CA . LYS A 1 278 ? -26.391 -3.546 28.980 1.00 84.31 278 LYS A CA 1
ATOM 2210 C C . LYS A 1 278 ? -25.648 -4.884 29.039 1.00 84.31 278 LYS A C 1
ATOM 2212 O O . LYS A 1 278 ? -25.615 -5.536 30.081 1.00 84.31 278 LYS A O 1
ATOM 2217 N N . GLU A 1 279 ? -25.090 -5.299 27.904 1.00 86.81 279 GLU A N 1
ATOM 2218 C CA . GLU A 1 279 ? -24.232 -6.477 27.826 1.00 86.81 279 GLU A CA 1
ATOM 2219 C C . GLU A 1 279 ? -22.966 -6.247 28.661 1.00 86.81 279 GLU A C 1
ATOM 2221 O O . GLU A 1 279 ? -22.451 -5.131 28.742 1.00 86.81 279 GLU A O 1
ATOM 2226 N N . ASP A 1 280 ? -22.466 -7.305 29.301 1.00 85.19 280 ASP A N 1
ATOM 2227 C CA . ASP A 1 280 ? -21.252 -7.210 30.103 1.00 85.19 280 ASP A CA 1
ATOM 2228 C C . ASP A 1 280 ? -20.004 -7.335 29.218 1.00 85.19 280 ASP A C 1
ATOM 2230 O O . ASP A 1 280 ? -19.711 -8.387 28.636 1.00 85.19 280 ASP A O 1
ATOM 2234 N N . PHE A 1 281 ? -19.238 -6.249 29.152 1.00 88.00 281 PHE A N 1
ATOM 2235 C CA . PHE A 1 281 ? -17.960 -6.173 28.447 1.00 88.00 281 PHE A CA 1
ATOM 2236 C C . PHE A 1 281 ? -16.826 -6.870 29.209 1.00 88.00 281 PHE A C 1
ATOM 2238 O O . PHE A 1 281 ? -15.734 -7.014 28.659 1.00 88.00 281 PHE A O 1
ATOM 2245 N N . LYS A 1 282 ? -17.056 -7.308 30.457 1.00 87.69 282 LYS A N 1
ATOM 2246 C CA . LYS A 1 282 ? -16.064 -7.988 31.306 1.00 87.69 282 LYS A CA 1
ATOM 2247 C C . LYS A 1 282 ? -14.730 -7.236 31.362 1.00 87.69 282 LYS A C 1
ATOM 2249 O O . LYS A 1 282 ? -13.668 -7.849 31.228 1.00 87.69 282 LYS A O 1
ATOM 2254 N N . LEU A 1 283 ? -14.802 -5.912 31.500 1.00 87.56 283 LEU A N 1
ATOM 2255 C CA . LEU A 1 283 ? -13.626 -5.054 31.584 1.00 87.56 283 LEU A CA 1
ATOM 2256 C C . LEU A 1 283 ? -13.006 -5.144 32.977 1.00 87.56 283 LEU A C 1
ATOM 2258 O O . LEU A 1 283 ? -13.702 -5.045 33.989 1.00 87.56 283 LEU A O 1
ATOM 2262 N N . THR A 1 284 ? -11.687 -5.283 33.021 1.00 85.31 284 THR A N 1
ATOM 2263 C CA . THR A 1 284 ? -10.884 -5.124 34.235 1.00 85.31 284 THR A CA 1
ATOM 2264 C C . THR A 1 284 ? -9.989 -3.906 34.066 1.00 85.31 284 THR A C 1
ATOM 2266 O O . THR A 1 284 ? -8.948 -4.002 33.421 1.00 85.31 284 THR A O 1
ATOM 2269 N N . LEU A 1 285 ? -10.426 -2.767 34.608 1.00 83.12 285 LEU A N 1
ATOM 2270 C CA . LEU A 1 285 ? -9.710 -1.492 34.531 1.00 83.12 285 LEU A CA 1
ATOM 2271 C C . LEU A 1 285 ? -9.123 -1.153 35.903 1.00 83.12 285 LEU A C 1
ATOM 2273 O O . LEU A 1 285 ? -9.851 -1.161 36.897 1.00 83.12 285 LEU A O 1
ATOM 2277 N N . ASP A 1 286 ? -7.832 -0.830 35.951 1.00 79.56 286 ASP A N 1
ATOM 2278 C CA . ASP A 1 286 ? -7.207 -0.209 37.120 1.00 79.56 286 ASP A CA 1
ATOM 2279 C C . ASP A 1 286 ? -7.058 1.299 36.848 1.00 79.56 286 ASP A C 1
ATOM 2281 O O . ASP A 1 286 ? -6.356 1.687 35.911 1.00 79.56 286 ASP A O 1
ATOM 2285 N N . PRO A 1 287 ? -7.711 2.178 37.637 1.00 76.06 287 PRO A N 1
ATOM 2286 C CA . PRO A 1 287 ? -7.602 3.624 37.465 1.00 76.06 287 PRO A CA 1
ATOM 2287 C C . PRO A 1 287 ? -6.169 4.169 37.498 1.00 76.06 287 PRO A C 1
ATOM 2289 O O . PRO A 1 287 ? -5.935 5.236 36.935 1.00 76.06 287 PRO A O 1
ATOM 2292 N N . ASN A 1 288 ? -5.226 3.474 38.142 1.00 82.62 288 ASN A N 1
ATOM 2293 C CA . ASN A 1 288 ? -3.830 3.905 38.271 1.00 82.62 288 ASN A CA 1
ATOM 2294 C C . ASN A 1 288 ? -2.867 3.129 37.362 1.00 82.62 288 ASN A C 1
ATOM 2296 O O . ASN A 1 288 ? -1.653 3.253 37.529 1.00 82.62 288 ASN A O 1
ATOM 2300 N N . ASP A 1 289 ? -3.382 2.334 36.422 1.00 84.44 289 ASP A N 1
ATOM 2301 C CA . ASP A 1 289 ? -2.559 1.591 35.472 1.00 84.44 289 ASP A CA 1
ATOM 2302 C C . ASP A 1 289 ? -1.671 2.557 34.663 1.00 84.44 289 ASP A C 1
ATOM 2304 O O . ASP A 1 289 ? -2.205 3.451 33.995 1.00 84.44 289 ASP A O 1
ATOM 2308 N N . PRO A 1 290 ? -0.333 2.428 34.711 1.00 85.44 290 PRO A N 1
ATOM 2309 C CA . PRO A 1 290 ? 0.567 3.279 33.937 1.00 85.44 290 PRO A CA 1
ATOM 2310 C C . PRO A 1 290 ? 0.366 3.174 32.419 1.00 85.44 290 PRO A C 1
ATOM 2312 O O . PRO A 1 290 ? 0.712 4.115 31.707 1.00 85.44 290 PRO A O 1
ATOM 2315 N N . GLU A 1 291 ? -0.174 2.055 31.921 1.00 85.44 291 GLU A N 1
ATOM 2316 C CA . GLU A 1 291 ? -0.461 1.842 30.494 1.00 85.44 291 GLU A CA 1
ATOM 2317 C C . GLU A 1 291 ? -1.798 2.464 30.060 1.00 85.44 291 GLU A C 1
ATOM 2319 O O . GLU A 1 291 ? -2.092 2.557 28.865 1.00 85.44 291 GLU A O 1
ATOM 2324 N N . HIS A 1 292 ? -2.613 2.930 31.013 1.00 89.19 292 HIS A N 1
ATOM 2325 C CA . HIS A 1 292 ? -3.858 3.617 30.707 1.00 89.19 292 HIS A CA 1
ATOM 2326 C C . HIS A 1 292 ? -3.564 4.964 30.010 1.00 89.19 292 HIS A C 1
ATOM 2328 O O . HIS A 1 292 ? -2.898 5.819 30.597 1.00 89.19 292 HIS A O 1
ATOM 2334 N N . PRO A 1 293 ? -4.135 5.258 28.823 1.00 90.12 293 PRO A N 1
ATOM 2335 C CA . PRO A 1 293 ? -3.794 6.467 28.055 1.00 90.12 293 PRO A CA 1
ATOM 2336 C C . PRO A 1 293 ? -4.012 7.816 28.765 1.00 90.12 293 PRO A C 1
ATOM 2338 O O . PRO A 1 293 ? -3.374 8.807 28.414 1.00 90.12 293 PRO A O 1
ATOM 2341 N N . ASP A 1 294 ? -4.927 7.895 29.737 1.00 88.19 294 ASP A N 1
ATOM 2342 C CA . ASP A 1 294 ? -5.092 9.074 30.613 1.00 88.19 294 ASP A CA 1
ATOM 2343 C C . ASP A 1 294 ? -3.995 9.261 31.675 1.00 88.19 294 ASP A C 1
ATOM 2345 O O . ASP A 1 294 ? -3.828 10.384 32.147 1.00 88.19 294 ASP A O 1
ATOM 2349 N N . ASN A 1 295 ? -3.262 8.206 32.036 1.00 88.44 295 ASN A N 1
ATOM 2350 C CA . ASN A 1 295 ? -2.190 8.245 33.038 1.00 88.44 295 ASN A CA 1
ATOM 2351 C C . ASN A 1 295 ? -0.812 8.505 32.412 1.00 88.44 295 ASN A C 1
ATOM 2353 O O . ASN A 1 295 ? 0.160 8.770 33.119 1.00 88.44 295 ASN A O 1
ATOM 2357 N N . GLU A 1 296 ? -0.725 8.451 31.085 1.00 87.62 296 GLU A N 1
ATOM 2358 C CA . GLU A 1 296 ? 0.479 8.793 30.341 1.00 87.62 296 GLU A CA 1
ATOM 2359 C C . GLU A 1 296 ? 0.715 10.313 30.277 1.00 87.62 296 GLU A C 1
ATOM 2361 O O . GLU A 1 296 ? -0.203 11.121 30.431 1.00 87.62 296 GLU A O 1
ATOM 2366 N N . ASP A 1 297 ? 1.957 10.715 29.990 1.00 85.88 297 ASP A N 1
ATOM 2367 C CA . ASP A 1 297 ? 2.337 12.126 29.865 1.00 85.88 297 ASP A CA 1
ATOM 2368 C C . ASP A 1 297 ? 1.482 12.845 28.794 1.00 85.88 297 ASP A C 1
ATOM 2370 O O . ASP A 1 297 ? 1.515 12.454 27.619 1.00 85.88 297 ASP A O 1
ATOM 2374 N N . PRO A 1 298 ? 0.759 13.933 29.140 1.00 85.00 298 PRO A N 1
ATOM 2375 C CA . PRO A 1 298 ? -0.014 14.725 28.182 1.00 85.00 298 PRO A CA 1
ATOM 2376 C C . PRO A 1 298 ? 0.793 15.204 26.968 1.00 85.00 298 PRO A C 1
ATOM 2378 O O . PRO A 1 298 ? 0.227 15.387 25.885 1.00 85.00 298 PRO A O 1
ATOM 2381 N N . ILE A 1 299 ? 2.111 15.382 27.113 1.00 88.81 299 ILE A N 1
ATOM 2382 C CA . ILE A 1 299 ? 3.010 15.781 26.023 1.00 88.81 299 ILE A CA 1
ATOM 2383 C C . ILE A 1 299 ? 3.013 14.732 24.902 1.00 88.81 299 ILE A C 1
ATOM 2385 O O . ILE A 1 299 ? 3.030 15.118 23.727 1.00 88.81 299 ILE A O 1
ATOM 2389 N N . LYS A 1 300 ? 2.897 13.434 25.224 1.00 87.69 300 LYS A N 1
ATOM 2390 C CA . LYS A 1 300 ? 2.821 12.334 24.242 1.00 87.69 300 LYS A CA 1
ATOM 2391 C C . LYS A 1 300 ? 1.680 12.533 23.240 1.00 87.69 300 LYS A C 1
ATOM 2393 O O . LYS A 1 300 ? 1.815 12.204 22.063 1.00 87.69 300 LYS A O 1
ATOM 2398 N N . TRP A 1 301 ? 0.581 13.136 23.692 1.00 90.75 301 TRP A N 1
ATOM 2399 C CA . TRP A 1 301 ? -0.644 13.339 22.919 1.00 90.75 301 TRP A CA 1
ATOM 2400 C C . TRP A 1 301 ? -0.845 14.789 22.446 1.00 90.75 301 TRP A C 1
ATOM 2402 O O . TRP A 1 301 ? -1.924 15.138 21.974 1.00 90.75 301 TRP A O 1
ATOM 2412 N N . SER A 1 302 ? 0.177 15.644 22.549 1.00 84.44 302 SER A N 1
ATOM 2413 C CA . SER A 1 302 ? 0.073 17.083 22.240 1.00 84.44 302 SER A CA 1
ATOM 2414 C C . SER A 1 302 ? 0.171 17.441 20.746 1.00 84.44 302 SER A C 1
ATOM 2416 O O . SER A 1 302 ? -0.113 18.575 20.359 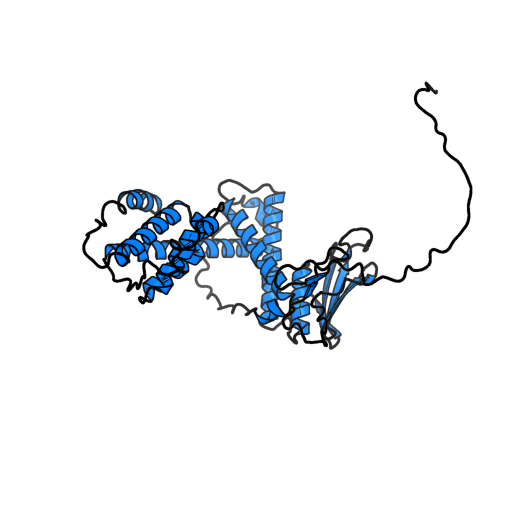1.00 84.44 302 SER A O 1
ATOM 2418 N N . GLY A 1 303 ? 0.568 16.495 19.887 1.00 88.81 303 GLY A N 1
ATOM 2419 C CA . GLY A 1 303 ? 0.710 16.717 18.444 1.00 88.81 303 GLY A CA 1
ATOM 2420 C C . GLY A 1 303 ? -0.626 16.898 17.707 1.00 88.81 303 GLY A C 1
ATOM 2421 O O . GLY A 1 303 ? -1.690 16.578 18.226 1.00 88.81 303 GLY A O 1
ATOM 2422 N N . GLY A 1 304 ? -0.579 17.340 16.443 1.00 85.44 304 GLY A N 1
ATOM 2423 C CA . GLY A 1 304 ? -1.786 17.620 15.641 1.00 85.44 304 GLY A CA 1
ATOM 2424 C C . GLY A 1 304 ? -2.753 16.436 15.460 1.00 85.44 304 GLY A C 1
ATOM 2425 O O . GLY A 1 304 ? -3.948 16.650 15.308 1.00 85.44 304 GLY A O 1
ATOM 2426 N N . MET A 1 305 ? -2.257 15.195 15.537 1.00 86.69 305 MET A N 1
ATOM 2427 C CA . MET A 1 305 ? -3.064 13.958 15.527 1.00 86.69 305 MET A CA 1
ATOM 2428 C C . MET A 1 305 ? -3.141 13.287 16.909 1.00 86.69 305 MET A C 1
ATOM 2430 O O . MET A 1 305 ? -3.570 12.140 17.020 1.00 86.69 305 MET A O 1
ATOM 2434 N N . GLY A 1 306 ? -2.700 13.969 17.965 1.00 89.44 306 GLY A N 1
ATOM 2435 C CA . GLY A 1 306 ? -2.514 13.388 19.290 1.00 89.44 306 GLY A CA 1
ATOM 2436 C C . GLY A 1 306 ? -3.818 12.964 19.963 1.00 89.44 306 GLY A C 1
ATOM 2437 O O . GLY A 1 306 ? -3.864 11.892 20.553 1.00 89.44 306 GLY A O 1
ATOM 2438 N N . ALA A 1 307 ? -4.910 13.713 19.773 1.00 89.56 307 ALA A N 1
ATOM 2439 C CA . ALA A 1 307 ? -6.237 13.311 20.250 1.00 89.56 307 ALA A CA 1
ATOM 2440 C C . ALA A 1 307 ? -6.733 12.014 19.582 1.00 89.56 307 ALA A C 1
ATOM 2442 O O . ALA A 1 307 ? -7.270 11.133 20.249 1.00 89.56 307 ALA A O 1
ATOM 2443 N N . MET A 1 308 ? -6.502 11.873 18.273 1.00 90.38 308 MET A N 1
ATOM 2444 C CA . MET A 1 308 ? -6.852 10.669 17.513 1.00 90.38 308 MET A CA 1
ATOM 2445 C C . MET A 1 308 ? -6.002 9.473 17.954 1.00 90.38 308 MET A C 1
ATOM 2447 O O . MET A 1 308 ? -6.516 8.378 18.156 1.00 90.38 308 MET A O 1
ATOM 2451 N N . ALA A 1 309 ? -4.702 9.701 18.155 1.00 91.62 309 ALA A N 1
ATOM 2452 C CA . ALA A 1 309 ? -3.777 8.681 18.629 1.00 91.62 309 ALA A CA 1
ATOM 2453 C C . ALA A 1 309 ? -4.126 8.222 20.056 1.00 91.62 309 ALA A C 1
ATOM 2455 O O . ALA A 1 309 ? -4.131 7.023 20.323 1.00 91.62 309 ALA A O 1
ATOM 2456 N N . LYS A 1 310 ? -4.521 9.153 20.936 1.00 93.62 310 LYS A N 1
ATOM 2457 C CA . LYS A 1 310 ? -5.002 8.840 22.285 1.00 93.62 310 LYS A CA 1
ATOM 2458 C C . LYS A 1 310 ? -6.287 8.012 22.249 1.00 93.62 310 LYS A C 1
ATOM 2460 O O . LYS A 1 310 ? -6.401 7.040 22.986 1.00 93.62 310 LYS A O 1
ATOM 2465 N N . LEU A 1 311 ? -7.233 8.349 21.370 1.00 93.62 311 LEU A N 1
ATOM 2466 C CA . LEU A 1 311 ? -8.461 7.569 21.193 1.00 93.62 311 LEU A CA 1
ATOM 2467 C C . LEU A 1 311 ? -8.182 6.149 20.668 1.00 93.62 311 LEU A C 1
ATOM 2469 O O . LEU A 1 311 ? -8.760 5.192 21.176 1.00 93.62 311 LEU A O 1
ATOM 2473 N N . SER A 1 312 ? -7.275 5.994 19.697 1.00 93.50 312 SER A N 1
ATOM 2474 C CA . SER A 1 312 ? -6.842 4.677 19.197 1.00 93.50 312 SER A CA 1
ATOM 2475 C C . SER A 1 312 ? -6.178 3.841 20.301 1.00 93.50 312 SER A C 1
ATOM 2477 O O . SER A 1 312 ? -6.501 2.661 20.474 1.00 93.50 312 SER A O 1
ATOM 2479 N N . ALA A 1 313 ? -5.317 4.468 21.112 1.00 92.56 313 ALA A N 1
ATOM 2480 C CA . ALA A 1 313 ? -4.704 3.825 22.271 1.00 92.56 313 ALA A CA 1
ATOM 2481 C C . ALA A 1 313 ? -5.752 3.423 23.319 1.00 92.56 313 ALA A C 1
ATOM 2483 O O . ALA A 1 313 ? -5.682 2.326 23.861 1.00 92.56 313 ALA A O 1
ATOM 2484 N N . MET A 1 314 ? -6.769 4.259 23.545 1.00 93.00 314 MET A N 1
ATOM 2485 C CA . MET A 1 314 ? -7.863 3.969 24.473 1.00 93.00 314 MET A CA 1
ATOM 2486 C C . MET A 1 314 ? -8.717 2.783 24.025 1.00 93.00 314 MET A C 1
ATOM 2488 O O . MET A 1 314 ? -9.056 1.927 24.837 1.00 93.00 314 MET A O 1
ATOM 2492 N N . LEU A 1 315 ? -9.037 2.700 22.732 1.00 94.19 315 LEU A N 1
ATOM 2493 C CA . LEU A 1 315 ? -9.735 1.548 22.155 1.00 94.19 315 LEU A CA 1
ATOM 2494 C C . LEU A 1 315 ? -8.923 0.260 22.338 1.00 94.19 315 LEU A C 1
ATOM 2496 O O . LEU A 1 315 ? -9.474 -0.749 22.768 1.00 94.19 315 LEU A O 1
ATOM 2500 N N . SER A 1 316 ? -7.614 0.318 22.080 1.00 93.25 316 SER A N 1
ATOM 2501 C CA . SER A 1 316 ? -6.703 -0.818 22.279 1.00 93.25 316 SER A CA 1
ATOM 2502 C C . SER A 1 316 ? -6.603 -1.235 23.750 1.00 93.25 316 SER A C 1
ATOM 2504 O O . SER A 1 316 ? -6.658 -2.425 24.050 1.00 93.25 316 SER A O 1
ATOM 2506 N N . TYR A 1 317 ? -6.508 -0.269 24.669 1.00 93.06 317 TYR A N 1
ATOM 2507 C CA . TYR A 1 317 ? -6.476 -0.525 26.110 1.00 93.06 317 TYR A CA 1
ATOM 2508 C C . TYR A 1 317 ? -7.758 -1.228 26.569 1.00 93.06 317 TYR A C 1
ATOM 2510 O O . TYR A 1 317 ? -7.698 -2.327 27.111 1.00 93.06 317 TYR A O 1
ATOM 2518 N N . LEU A 1 318 ? -8.929 -0.662 26.249 1.00 92.69 318 LEU A N 1
ATOM 2519 C CA . LEU A 1 318 ? -10.223 -1.264 26.585 1.00 92.69 318 LEU A CA 1
ATOM 2520 C C . LEU A 1 318 ? -10.397 -2.660 25.970 1.00 92.69 318 LEU A C 1
ATOM 2522 O O . LEU A 1 318 ? -11.002 -3.523 26.604 1.00 92.69 318 LEU A O 1
ATOM 2526 N N . ALA A 1 319 ? -9.871 -2.890 24.762 1.00 93.56 319 ALA A N 1
ATOM 2527 C CA . ALA A 1 319 ? -9.876 -4.213 24.151 1.00 93.56 319 ALA A CA 1
ATOM 2528 C C . ALA A 1 319 ? -9.093 -5.208 25.013 1.00 93.56 319 ALA A C 1
ATOM 2530 O O . ALA A 1 319 ? -9.667 -6.197 25.456 1.00 93.56 319 ALA A O 1
ATOM 2531 N N . ILE A 1 320 ? -7.823 -4.922 25.316 1.00 91.81 320 ILE A N 1
ATOM 2532 C CA . ILE A 1 320 ? -6.941 -5.806 26.101 1.00 91.81 320 ILE A CA 1
ATOM 2533 C C . ILE A 1 320 ? -7.476 -6.022 27.524 1.00 91.81 320 ILE A C 1
ATOM 2535 O O . ILE A 1 320 ? -7.353 -7.116 28.077 1.00 91.81 320 ILE A O 1
ATOM 2539 N N . SER A 1 321 ? -8.123 -5.011 28.104 1.00 90.38 321 SER A N 1
ATOM 2540 C CA . SER A 1 321 ? -8.778 -5.108 29.409 1.00 90.38 321 SER A CA 1
ATOM 2541 C C . SER A 1 321 ? -10.081 -5.919 29.392 1.00 90.38 321 SER A C 1
ATOM 2543 O O . SER A 1 321 ? -10.630 -6.189 30.462 1.00 90.38 321 SER A O 1
ATOM 2545 N N . SER A 1 322 ? -10.611 -6.292 28.223 1.00 92.12 322 SER A N 1
ATOM 2546 C CA . SER A 1 322 ? -11.851 -7.057 28.087 1.00 92.12 322 SER A CA 1
ATOM 2547 C C . SER A 1 322 ? -11.603 -8.562 28.049 1.00 92.12 322 SER A C 1
ATOM 2549 O O . SER A 1 322 ? -10.839 -9.070 27.233 1.00 92.12 322 SER A O 1
ATOM 2551 N N . LYS A 1 323 ? -12.342 -9.308 28.880 1.00 90.94 323 LYS A N 1
ATOM 2552 C CA . LYS A 1 323 ? -12.455 -10.779 28.778 1.00 90.94 323 LYS A CA 1
ATOM 2553 C C . LYS A 1 323 ? -13.659 -11.236 27.946 1.00 90.94 323 LYS A C 1
ATOM 2555 O O . LYS A 1 323 ? -14.072 -12.393 28.041 1.00 90.94 323 LYS A O 1
ATOM 2560 N N . ASN A 1 324 ? -14.305 -10.321 27.229 1.00 93.12 324 ASN A N 1
ATOM 2561 C CA . ASN A 1 324 ? -15.378 -10.635 26.299 1.00 93.12 324 ASN A CA 1
ATOM 2562 C C . ASN A 1 324 ? -14.783 -10.643 24.885 1.00 93.12 324 ASN A C 1
ATOM 2564 O O . ASN A 1 324 ? -14.403 -9.594 24.375 1.00 93.12 324 ASN A O 1
ATOM 2568 N N . ASP A 1 325 ? -14.715 -11.824 24.265 1.00 93.06 325 ASP A N 1
ATOM 2569 C CA . ASP A 1 325 ? -14.092 -12.017 22.949 1.00 93.06 325 ASP A CA 1
ATOM 2570 C C . ASP A 1 325 ? -14.700 -11.105 21.873 1.00 93.06 325 ASP A C 1
ATOM 2572 O O . ASP A 1 325 ? -13.986 -10.567 21.027 1.00 93.06 325 ASP A O 1
ATOM 2576 N N . GLU A 1 326 ? -16.018 -10.890 21.907 1.00 94.00 326 GLU A N 1
ATOM 2577 C CA . GLU A 1 326 ? -16.693 -10.007 20.956 1.00 94.00 326 GLU A CA 1
ATOM 2578 C C . GLU A 1 326 ? -16.282 -8.547 21.177 1.00 94.00 326 GLU A C 1
ATOM 2580 O O . GLU A 1 326 ? -15.874 -7.873 20.232 1.00 94.00 326 GLU A O 1
ATOM 2585 N N . ALA A 1 327 ? -16.305 -8.074 22.426 1.00 92.19 327 ALA A N 1
ATOM 2586 C CA . ALA A 1 327 ? -15.867 -6.720 22.757 1.00 92.19 327 ALA A CA 1
ATOM 2587 C C . ALA A 1 327 ? -14.387 -6.490 22.414 1.00 92.19 327 ALA A C 1
ATOM 2589 O O . ALA A 1 327 ? -14.059 -5.459 21.825 1.00 92.19 327 ALA A O 1
ATOM 2590 N N . PHE A 1 328 ? -13.514 -7.455 22.724 1.00 94.12 328 PHE A N 1
ATOM 2591 C CA . PHE A 1 328 ? -12.095 -7.429 22.364 1.00 94.12 328 PHE A CA 1
ATOM 2592 C C . PHE A 1 328 ? -11.917 -7.244 20.852 1.00 94.12 328 PHE A C 1
ATOM 2594 O O . PHE A 1 328 ? -11.194 -6.343 20.418 1.00 94.12 328 PHE A O 1
ATOM 2601 N N . ASN A 1 329 ? -12.606 -8.057 20.044 1.00 93.50 329 ASN A N 1
ATOM 2602 C CA . ASN A 1 329 ? -12.500 -8.014 18.585 1.00 93.50 329 ASN A CA 1
ATOM 2603 C C . ASN A 1 329 ? -13.021 -6.689 18.008 1.00 93.50 329 ASN A C 1
ATOM 2605 O O . ASN A 1 329 ? -12.355 -6.079 17.167 1.00 93.50 329 ASN A O 1
ATOM 2609 N N . LEU A 1 330 ? -14.181 -6.219 18.480 1.00 93.44 330 LEU A N 1
ATOM 2610 C CA . LEU A 1 330 ? -14.777 -4.957 18.037 1.00 93.44 330 LEU A CA 1
ATOM 2611 C C . LEU A 1 330 ? -13.868 -3.770 18.375 1.00 93.44 330 LEU A C 1
ATOM 2613 O O . LEU A 1 330 ? -13.523 -2.989 17.490 1.00 93.44 330 LEU A O 1
ATOM 2617 N N . LEU A 1 331 ? -13.446 -3.643 19.636 1.00 93.81 331 LEU A N 1
ATOM 2618 C CA . LEU A 1 331 ? -12.608 -2.535 20.101 1.00 93.81 331 LEU A CA 1
ATOM 2619 C C . LEU A 1 331 ? -11.233 -2.528 19.417 1.00 93.81 331 LEU A C 1
ATOM 2621 O O . LEU A 1 331 ? -10.776 -1.463 19.000 1.00 93.81 331 LEU A O 1
ATOM 2625 N N . SER A 1 332 ? -10.617 -3.700 19.226 1.00 92.81 332 SER A N 1
ATOM 2626 C CA . SER A 1 332 ? -9.325 -3.828 18.534 1.00 92.81 332 SER A CA 1
ATOM 2627 C C . SER A 1 332 ? -9.402 -3.334 17.088 1.00 92.81 332 SER A C 1
ATOM 2629 O O . SER A 1 332 ? -8.588 -2.510 16.669 1.00 92.81 332 SER A O 1
ATOM 2631 N N . HIS A 1 333 ? -10.413 -3.783 16.335 1.00 91.19 333 HIS A N 1
ATOM 2632 C CA . HIS A 1 333 ? -10.618 -3.364 14.942 1.00 91.19 333 HIS A CA 1
ATOM 2633 C C . HIS A 1 333 ? -10.925 -1.867 14.826 1.00 91.19 333 HIS A C 1
ATOM 2635 O O . HIS A 1 333 ? -10.402 -1.174 13.953 1.00 91.19 333 HIS A O 1
ATOM 2641 N N . LEU A 1 334 ? -11.750 -1.335 15.731 1.00 91.81 334 LEU A N 1
ATOM 2642 C CA . LEU A 1 334 ? -12.066 0.094 15.763 1.00 91.81 334 LEU A CA 1
ATOM 2643 C C . LEU A 1 334 ? -10.827 0.942 16.083 1.00 91.81 334 LEU A C 1
ATOM 2645 O O . LEU A 1 334 ? -10.667 2.024 15.517 1.00 91.81 334 LEU A O 1
ATOM 2649 N N . GLY A 1 335 ? -9.934 0.442 16.943 1.00 90.50 335 GLY A N 1
ATOM 2650 C CA . GLY A 1 335 ? -8.653 1.074 17.254 1.00 90.50 335 GLY A CA 1
ATOM 2651 C C . GLY A 1 335 ? -7.718 1.167 16.045 1.00 90.50 335 GLY A C 1
ATOM 2652 O O . GLY A 1 335 ? -7.092 2.215 15.849 1.00 90.50 335 GLY A O 1
ATOM 2653 N N . SER A 1 336 ? -7.659 0.121 15.210 1.00 88.44 336 SER A N 1
ATOM 2654 C CA . SER A 1 336 ? -6.821 0.092 14.001 1.00 88.44 336 SER A CA 1
ATOM 2655 C C . SER A 1 336 ? -7.390 0.903 12.834 1.00 88.44 336 SER A C 1
ATOM 2657 O O . SER A 1 336 ? -6.628 1.512 12.085 1.00 88.44 336 SER A O 1
ATOM 2659 N N . GLU A 1 337 ? -8.716 0.954 12.687 1.00 88.56 337 GLU A N 1
ATOM 2660 C CA . GLU A 1 337 ? -9.382 1.622 11.557 1.00 88.56 337 GLU A CA 1
ATOM 2661 C C . GLU A 1 337 ? -9.782 3.078 11.838 1.00 88.56 337 GLU A C 1
ATOM 2663 O O . GLU A 1 337 ? -10.336 3.752 10.965 1.00 88.56 337 GLU A O 1
ATOM 2668 N N . LEU A 1 338 ? -9.477 3.600 13.031 1.00 86.88 338 LEU A N 1
ATOM 2669 C CA . LEU A 1 338 ? -9.909 4.928 13.476 1.00 86.88 338 LEU A CA 1
ATOM 2670 C C . LEU A 1 338 ? -9.548 6.046 12.485 1.00 86.88 338 LEU A C 1
ATOM 2672 O O . LEU A 1 338 ? -10.357 6.935 12.228 1.00 86.88 338 LEU A O 1
ATOM 2676 N N . TYR A 1 339 ? -8.348 5.987 11.903 1.00 85.88 339 TYR A N 1
ATOM 2677 C CA . TYR A 1 339 ? -7.836 6.995 10.968 1.00 85.88 339 TYR A CA 1
ATOM 2678 C C . TYR A 1 339 ? -8.581 7.045 9.633 1.00 85.88 339 TYR A C 1
ATOM 2680 O O . TYR A 1 339 ? -8.521 8.059 8.942 1.00 85.88 339 TYR A O 1
ATOM 2688 N N . ASN A 1 340 ? -9.308 5.981 9.297 1.00 81.06 340 ASN A N 1
ATOM 2689 C CA . ASN A 1 340 ? -10.034 5.846 8.039 1.00 81.06 340 ASN A CA 1
ATOM 2690 C C . ASN A 1 340 ? -11.516 6.236 8.171 1.00 81.06 340 ASN A C 1
ATOM 2692 O O . ASN A 1 340 ? -12.277 6.094 7.209 1.00 81.06 340 ASN A O 1
ATOM 2696 N N . LEU A 1 341 ? -11.943 6.681 9.359 1.00 80.62 341 LEU A N 1
ATOM 2697 C CA . LEU A 1 341 ? -13.334 6.987 9.667 1.00 80.62 341 LEU A CA 1
ATOM 2698 C C . LEU A 1 341 ? -13.674 8.471 9.473 1.00 80.62 341 LEU A C 1
ATOM 2700 O O . LEU A 1 341 ? -12.891 9.348 9.838 1.00 80.62 341 LEU A O 1
ATOM 2704 N N . PRO A 1 342 ? -14.893 8.788 8.993 1.00 80.75 342 PRO A N 1
ATOM 2705 C CA . PRO A 1 342 ? -15.395 10.156 9.015 1.00 80.75 342 PRO A CA 1
ATOM 2706 C C . PRO A 1 342 ? -15.479 10.699 10.448 1.00 80.75 342 PRO A C 1
ATOM 2708 O O . PRO A 1 342 ? -15.889 9.975 11.358 1.00 80.75 342 PRO A O 1
ATOM 2711 N N . ASN A 1 343 ? -15.221 11.999 10.636 1.00 81.00 343 ASN A N 1
ATOM 2712 C CA . ASN A 1 343 ? -15.209 12.660 11.953 1.00 81.00 343 ASN A CA 1
ATOM 2713 C C . ASN A 1 343 ? -16.435 12.358 12.832 1.00 81.00 343 ASN A C 1
ATOM 2715 O O . ASN A 1 343 ? -16.305 12.238 14.044 1.00 81.00 343 ASN A O 1
ATOM 2719 N N . GLN A 1 344 ? -17.627 12.208 12.247 1.00 79.00 344 GLN A N 1
ATOM 2720 C CA . GLN A 1 344 ? -18.841 11.875 13.003 1.00 79.00 344 GLN A CA 1
ATOM 2721 C C . GLN A 1 344 ? -18.745 10.512 13.708 1.00 79.00 344 GLN A C 1
ATOM 2723 O O . GLN A 1 344 ? -19.163 10.384 14.857 1.00 79.00 344 GLN A O 1
ATOM 2728 N N . HIS A 1 345 ? -18.155 9.515 13.046 1.00 83.44 345 HIS A N 1
ATOM 2729 C CA . HIS A 1 345 ? -17.936 8.184 13.612 1.00 83.44 345 HIS A CA 1
ATOM 2730 C C . HIS A 1 345 ? -16.838 8.216 14.678 1.00 83.44 345 HIS A C 1
ATOM 2732 O O . HIS A 1 345 ? -16.975 7.572 15.713 1.00 83.44 345 HIS A O 1
ATOM 2738 N N . VAL A 1 346 ? -15.793 9.025 14.470 1.00 87.75 346 VAL A N 1
ATOM 2739 C CA . VAL A 1 346 ? -14.732 9.250 15.466 1.00 87.75 346 VAL A CA 1
ATOM 2740 C C . VAL A 1 346 ? -15.300 9.878 16.744 1.00 87.75 346 VAL A C 1
ATOM 2742 O O . VAL A 1 346 ? -15.005 9.410 17.838 1.00 87.75 346 VAL A O 1
ATOM 2745 N N . ILE A 1 347 ? -16.169 10.889 16.623 1.00 84.88 347 ILE A N 1
ATOM 2746 C CA . ILE A 1 347 ? -16.840 11.522 17.774 1.00 84.88 347 ILE A CA 1
ATOM 2747 C C . ILE A 1 347 ? -17.736 10.521 18.511 1.00 84.88 347 ILE A C 1
ATOM 2749 O O . ILE A 1 347 ? -17.779 10.520 19.741 1.00 84.88 347 ILE A O 1
ATOM 2753 N N . LEU A 1 348 ? -18.462 9.672 17.779 1.00 82.81 348 LEU A N 1
ATOM 2754 C CA . LEU A 1 348 ? -19.279 8.624 18.386 1.00 82.81 348 LEU A CA 1
ATOM 2755 C C . LEU A 1 348 ? -18.409 7.626 19.164 1.00 82.81 348 LEU A C 1
ATOM 2757 O O . LEU A 1 348 ? -18.720 7.323 20.314 1.00 82.81 348 LEU A O 1
ATOM 2761 N N . LEU A 1 349 ? -17.300 7.174 18.574 1.00 89.12 349 LEU A N 1
ATOM 2762 C CA . LEU A 1 349 ? -16.345 6.286 19.237 1.00 89.12 349 LEU A CA 1
ATOM 2763 C C . LEU A 1 349 ? -15.741 6.915 20.494 1.00 89.12 349 LEU A C 1
ATOM 2765 O O . LEU A 1 349 ? -15.704 6.251 21.521 1.00 89.12 349 LEU A O 1
ATOM 2769 N N . ASP A 1 350 ? -15.349 8.189 20.453 1.00 88.31 350 ASP A N 1
ATOM 2770 C CA . ASP A 1 350 ? -14.849 8.922 21.627 1.00 88.31 350 ASP A CA 1
ATOM 2771 C C . ASP A 1 350 ? -15.869 8.971 22.776 1.00 88.31 350 ASP A C 1
ATOM 2773 O O . ASP A 1 350 ? -15.526 8.816 23.948 1.00 88.31 350 ASP A O 1
ATOM 2777 N N . LYS A 1 351 ? -17.155 9.147 22.457 1.00 86.25 351 LYS A N 1
ATOM 2778 C CA . LYS A 1 351 ? -18.217 9.104 23.472 1.00 86.25 351 LYS A CA 1
ATOM 2779 C C . LYS A 1 351 ? -18.379 7.710 24.061 1.00 86.25 351 LYS A C 1
ATOM 2781 O O . LYS A 1 351 ? -18.549 7.576 25.272 1.00 86.25 351 LYS A O 1
ATOM 2786 N N . ILE A 1 352 ? -18.326 6.687 23.214 1.00 86.38 352 ILE A N 1
ATOM 2787 C CA . ILE A 1 352 ? -18.448 5.302 23.650 1.00 86.38 352 ILE A CA 1
ATOM 2788 C C . ILE A 1 352 ? -17.259 4.899 24.537 1.00 86.38 352 ILE A C 1
ATOM 2790 O O . ILE A 1 352 ? -17.476 4.337 25.611 1.00 86.38 352 ILE A O 1
ATOM 2794 N N . THR A 1 353 ? -16.022 5.210 24.149 1.00 89.75 353 THR A N 1
ATOM 2795 C CA . THR A 1 353 ? -14.836 4.864 24.949 1.00 89.75 353 THR A CA 1
ATOM 2796 C C . THR A 1 353 ? -14.875 5.523 26.318 1.00 89.75 353 THR A C 1
ATOM 2798 O O . THR A 1 353 ? -14.685 4.838 27.319 1.00 89.75 353 THR A O 1
ATOM 2801 N N . LYS A 1 354 ? -15.222 6.815 26.391 1.00 88.25 354 LYS A N 1
ATOM 2802 C CA . LYS A 1 354 ? -15.411 7.532 27.664 1.00 88.25 354 LYS A CA 1
ATOM 2803 C C . LYS A 1 354 ? -16.510 6.919 28.527 1.00 88.25 354 LYS A C 1
ATOM 2805 O O . LYS A 1 354 ? -16.370 6.872 29.748 1.00 88.25 354 LYS A O 1
ATOM 2810 N N . TYR A 1 355 ? -17.601 6.461 27.912 1.00 85.31 355 TYR A N 1
ATOM 2811 C CA . TYR A 1 355 ? -18.672 5.775 28.630 1.00 85.31 355 TYR A CA 1
ATOM 2812 C C . TYR A 1 355 ? -18.185 4.450 29.228 1.00 85.31 355 TYR A C 1
ATOM 2814 O O . TYR A 1 355 ? -18.371 4.229 30.426 1.00 85.31 355 TYR A O 1
ATOM 2822 N N . LEU A 1 356 ? -17.542 3.595 28.428 1.00 86.19 356 LEU A N 1
ATOM 2823 C CA . LEU A 1 356 ? -17.026 2.300 28.885 1.00 86.19 356 LEU A CA 1
ATOM 2824 C C . LEU A 1 356 ? -15.981 2.480 29.990 1.00 86.19 356 LEU A C 1
ATOM 2826 O O . LEU A 1 356 ? -16.073 1.850 31.039 1.00 86.19 356 LEU A O 1
ATOM 2830 N N . ASP A 1 357 ? -15.053 3.408 29.792 1.00 85.62 357 ASP A N 1
ATOM 2831 C CA . ASP A 1 357 ? -14.006 3.720 30.754 1.00 85.62 357 ASP A CA 1
ATOM 2832 C C . ASP A 1 357 ? -14.562 4.211 32.101 1.00 85.62 357 ASP A C 1
ATOM 2834 O O . ASP A 1 357 ? -14.268 3.650 33.158 1.00 85.62 357 ASP A O 1
ATOM 2838 N N . LYS A 1 358 ? -15.455 5.210 32.081 1.00 82.62 358 LYS A N 1
ATOM 2839 C CA . LYS A 1 358 ? -16.049 5.766 33.306 1.00 82.62 358 LYS A CA 1
ATOM 2840 C C . LYS A 1 358 ? -16.907 4.743 34.053 1.00 82.62 358 LYS A C 1
ATOM 2842 O O . LYS A 1 358 ? -16.829 4.657 35.282 1.00 82.62 358 LYS A O 1
ATOM 2847 N N . THR A 1 359 ? -17.733 3.992 33.324 1.00 72.12 359 THR A N 1
ATOM 2848 C CA . THR A 1 359 ? -18.696 3.044 33.911 1.00 72.12 359 THR A CA 1
ATOM 2849 C C . THR A 1 359 ? -17.981 1.905 34.636 1.00 72.12 359 THR A C 1
ATOM 2851 O O . THR A 1 359 ? -18.438 1.477 35.690 1.00 72.12 359 THR A O 1
ATOM 2854 N N . TYR A 1 360 ? -16.831 1.454 34.127 1.00 69.06 360 TYR A N 1
ATOM 2855 C CA . TYR A 1 360 ? -16.075 0.356 34.734 1.00 69.06 360 TYR A CA 1
ATOM 2856 C C . TYR A 1 360 ? -14.995 0.820 35.731 1.00 69.06 360 TYR A C 1
ATOM 2858 O O . TYR A 1 360 ? -14.667 0.063 36.643 1.00 69.06 360 TYR A O 1
ATOM 2866 N N . LYS A 1 361 ? -14.520 2.077 35.666 1.00 65.75 361 LYS A N 1
ATOM 2867 C CA . LYS A 1 361 ? -13.733 2.713 36.750 1.00 65.75 361 LYS A CA 1
ATOM 2868 C C . LYS A 1 361 ? -14.539 2.893 38.041 1.00 65.75 361 LYS A C 1
ATOM 2870 O O . LYS A 1 361 ? -13.985 2.857 39.137 1.00 65.75 361 LYS A O 1
ATOM 2875 N N . THR A 1 362 ? -15.851 3.094 37.925 1.00 57.06 362 THR A N 1
ATOM 2876 C CA . THR A 1 362 ? -16.762 3.328 39.055 1.00 57.06 362 THR A CA 1
ATOM 2877 C C . THR A 1 362 ? -17.511 2.053 39.435 1.00 57.06 362 THR A C 1
ATOM 2879 O O . THR A 1 362 ? -18.735 1.978 39.381 1.00 57.06 362 THR A O 1
ATOM 2882 N N . SER A 1 363 ? -16.786 1.033 39.898 1.00 48.75 363 SER A N 1
ATOM 2883 C CA . SER A 1 363 ? -17.385 -0.108 40.609 1.00 48.75 363 SER A CA 1
ATOM 2884 C C . SER A 1 363 ? -17.926 0.313 41.997 1.00 48.75 363 SER A C 1
ATOM 2886 O O . SER A 1 363 ? -17.515 -0.225 43.021 1.00 48.75 363 SER A O 1
ATOM 2888 N N . SER A 1 364 ? -18.835 1.291 42.049 1.00 42.12 364 SER A N 1
ATOM 2889 C CA . SER A 1 364 ? -19.786 1.537 43.141 1.00 42.12 364 SER A CA 1
ATOM 2890 C C . SER A 1 364 ? -20.667 2.752 42.815 1.00 42.12 364 SER A C 1
ATOM 2892 O O . SER A 1 364 ? -20.224 3.891 42.911 1.00 42.12 364 SER A O 1
ATOM 2894 N N . THR A 1 365 ? -21.942 2.487 42.526 1.00 37.88 365 THR A N 1
ATOM 2895 C CA . THR A 1 365 ? -23.083 3.376 42.815 1.00 37.88 365 THR A CA 1
ATOM 2896 C C . THR A 1 365 ? -23.073 4.785 42.206 1.00 37.88 365 THR A C 1
ATOM 2898 O O . THR A 1 365 ? -23.058 5.764 42.932 1.00 37.88 365 THR A O 1
ATOM 2901 N N . GLU A 1 366 ? -23.245 4.916 40.891 1.00 37.56 366 GLU A N 1
ATOM 2902 C CA . GLU A 1 366 ? -24.019 6.041 40.341 1.00 37.56 366 GLU A CA 1
ATOM 2903 C C . GLU A 1 366 ? -24.535 5.688 38.942 1.00 37.56 366 GLU A C 1
ATOM 2905 O O . GLU A 1 366 ? -23.776 5.365 38.031 1.00 37.56 366 GLU A O 1
ATOM 2910 N N . LYS A 1 367 ? -25.865 5.675 38.788 1.00 41.06 367 LYS A N 1
ATOM 2911 C CA . LYS A 1 367 ? -26.534 5.407 37.512 1.00 41.06 367 LYS A CA 1
ATOM 2912 C C . LYS A 1 367 ? -26.271 6.589 36.580 1.00 41.06 367 LYS A C 1
ATOM 2914 O O . LYS A 1 367 ? -26.940 7.609 36.689 1.00 41.06 367 LYS A O 1
ATOM 2919 N N . VAL A 1 368 ? -25.313 6.453 35.670 1.00 43.88 368 VAL A N 1
ATOM 2920 C CA . VAL A 1 368 ? -25.194 7.375 34.538 1.00 43.88 368 VAL A CA 1
ATOM 2921 C C . VAL A 1 368 ? -26.339 7.049 33.578 1.00 43.88 368 VAL A C 1
ATOM 2923 O O . VAL A 1 368 ? -26.416 5.934 33.063 1.00 43.88 368 VAL A O 1
ATOM 2926 N N . GLU A 1 369 ? -27.269 7.986 33.392 1.00 47.38 369 GLU A N 1
ATOM 2927 C CA . GLU A 1 369 ? -28.378 7.835 32.448 1.00 47.38 369 GLU A CA 1
ATOM 2928 C C . GLU A 1 369 ? -27.829 7.712 31.020 1.00 47.38 369 GLU A C 1
ATOM 2930 O O . GLU A 1 369 ? -27.206 8.618 30.470 1.00 47.38 369 GLU A O 1
ATOM 2935 N N . VAL A 1 370 ? -28.039 6.532 30.438 1.00 44.84 370 VAL A N 1
ATOM 2936 C CA . VAL A 1 370 ? -27.558 6.094 29.117 1.00 44.84 370 VAL A CA 1
ATOM 2937 C C . VAL A 1 370 ? -28.310 6.802 27.969 1.00 44.84 370 VAL A C 1
ATOM 2939 O O . VAL A 1 370 ? -27.921 6.700 26.807 1.00 44.84 370 VAL A O 1
ATOM 2942 N N . GLU A 1 371 ? -29.383 7.536 28.276 1.00 45.25 371 GLU A N 1
ATOM 2943 C CA . GLU A 1 371 ? -30.424 7.917 27.313 1.00 45.25 371 GLU A CA 1
ATOM 2944 C C . GLU A 1 371 ? -30.160 9.237 26.552 1.00 45.25 371 GLU A C 1
ATOM 2946 O O . GLU A 1 371 ? -30.418 9.287 25.351 1.00 45.25 371 GLU A O 1
ATOM 2951 N N . GLU A 1 372 ? -29.540 10.269 27.141 1.00 49.66 372 GLU A N 1
ATOM 2952 C CA . GLU A 1 372 ? -29.425 11.588 26.469 1.00 49.66 372 GLU A CA 1
ATOM 2953 C C . GLU A 1 372 ? -28.290 11.707 25.426 1.00 49.66 372 GLU A C 1
ATOM 2955 O O . GLU A 1 372 ? -28.392 12.459 24.449 1.00 49.66 372 GLU A O 1
ATOM 2960 N N . LEU A 1 373 ? -27.185 10.972 25.591 1.00 47.22 373 LEU A N 1
ATOM 2961 C CA . LEU A 1 373 ? -25.995 11.111 24.730 1.00 47.22 373 LEU A CA 1
ATOM 2962 C C . LEU A 1 373 ? -26.126 10.401 23.377 1.00 47.22 373 LEU A C 1
ATOM 2964 O O . LEU A 1 373 ? -25.464 10.791 22.410 1.00 47.22 373 LEU A O 1
ATOM 2968 N N . ALA A 1 374 ? -26.961 9.365 23.322 1.00 49.03 374 ALA A N 1
ATOM 2969 C CA . ALA A 1 374 ? -27.146 8.521 22.155 1.00 49.03 374 ALA A CA 1
ATOM 2970 C C . ALA A 1 374 ? -28.178 9.117 21.184 1.00 49.03 374 ALA A C 1
ATOM 2972 O O . ALA A 1 374 ? -27.893 9.236 19.994 1.00 49.03 374 ALA A O 1
ATOM 2973 N N . GLU A 1 375 ? -29.346 9.548 21.668 1.00 50.78 375 GLU A N 1
ATOM 2974 C CA . GLU A 1 375 ? -30.471 9.932 20.800 1.00 50.78 375 GLU A CA 1
ATOM 2975 C C . GLU A 1 375 ? -30.176 11.124 19.882 1.00 50.78 375 GLU A C 1
ATOM 2977 O O . GLU A 1 375 ? -30.501 11.072 18.695 1.00 50.78 375 GLU A O 1
ATOM 2982 N N . SER A 1 376 ? -29.500 12.163 20.381 1.00 45.38 376 SER A N 1
ATOM 2983 C CA . SER A 1 376 ? -29.214 13.371 19.590 1.00 45.38 376 SER A CA 1
ATOM 2984 C C . SER A 1 376 ? -28.273 13.115 18.404 1.00 45.38 376 SER A C 1
ATOM 2986 O O . SER A 1 376 ? -28.454 13.703 17.340 1.00 45.38 376 SER A O 1
ATOM 2988 N N . ILE A 1 377 ? -27.312 12.196 18.543 1.00 45.75 377 ILE A N 1
ATOM 2989 C CA . ILE A 1 377 ? -26.387 11.813 17.461 1.00 45.75 377 ILE A CA 1
ATOM 2990 C C . ILE A 1 377 ? -27.000 10.730 16.561 1.00 45.75 377 ILE A C 1
ATOM 2992 O O . ILE A 1 377 ? -26.783 10.728 15.346 1.00 45.75 377 ILE A O 1
ATOM 2996 N N . LEU A 1 378 ? -27.801 9.823 17.130 1.00 50.94 378 LEU A N 1
ATOM 2997 C CA . LEU A 1 378 ? -28.477 8.754 16.390 1.00 50.94 378 LEU A CA 1
ATOM 2998 C C . LEU A 1 378 ? -29.548 9.265 15.433 1.00 50.94 378 LEU A C 1
ATOM 3000 O O . LEU A 1 378 ? -29.724 8.667 14.372 1.00 50.94 378 LEU A O 1
ATOM 3004 N N . ILE A 1 379 ? -30.243 10.353 15.771 1.00 55.12 379 ILE A N 1
ATOM 3005 C CA . ILE A 1 379 ? -31.216 10.974 14.865 1.00 55.12 379 ILE A CA 1
ATOM 3006 C C . ILE A 1 379 ? -30.522 11.480 13.593 1.00 55.12 379 ILE A C 1
ATOM 3008 O O . ILE A 1 379 ? -31.045 11.274 12.498 1.00 55.12 379 ILE A O 1
ATOM 3012 N N . ASP A 1 380 ? -29.331 12.067 13.710 1.00 41.81 380 ASP A N 1
ATOM 3013 C CA . ASP A 1 380 ? -28.600 12.618 12.565 1.00 41.81 380 ASP A CA 1
ATOM 3014 C C . ASP A 1 380 ? -27.896 11.548 11.715 1.00 41.81 380 ASP A C 1
ATOM 3016 O O . ASP A 1 380 ? -27.821 11.697 10.492 1.00 41.81 380 ASP A O 1
ATOM 3020 N N . LEU A 1 381 ? -27.428 10.449 12.323 1.00 43.50 381 LEU A N 1
ATOM 3021 C CA . LEU A 1 381 ? -26.829 9.317 11.600 1.00 43.50 381 LEU A CA 1
ATOM 3022 C C . LEU A 1 381 ? -27.889 8.419 10.938 1.00 43.50 381 LEU A C 1
ATOM 3024 O O . LEU A 1 381 ? -27.739 8.073 9.767 1.00 43.50 381 LEU A O 1
ATOM 3028 N N . ARG A 1 382 ? -29.005 8.100 11.616 1.00 53.47 382 ARG A N 1
ATOM 3029 C CA . ARG A 1 382 ? -30.102 7.307 11.015 1.00 53.47 382 ARG A CA 1
ATOM 3030 C C . ARG A 1 382 ? -30.756 8.010 9.831 1.00 53.47 382 ARG A C 1
ATOM 3032 O O . ARG A 1 382 ? -31.178 7.342 8.897 1.00 53.47 382 ARG A O 1
ATOM 3039 N N . ARG A 1 383 ? -30.824 9.346 9.844 1.00 50.00 383 ARG A N 1
ATOM 3040 C CA . ARG A 1 383 ? -31.437 10.134 8.762 1.00 50.00 383 ARG A CA 1
ATOM 3041 C C . ARG A 1 383 ? -30.573 10.202 7.490 1.00 50.00 383 ARG A C 1
ATOM 3043 O O . ARG A 1 383 ? -31.063 10.685 6.478 1.00 50.00 383 ARG A O 1
ATOM 3050 N N . LYS A 1 384 ? -29.310 9.755 7.531 1.00 42.25 384 LYS A N 1
ATOM 3051 C CA . LYS A 1 384 ? -28.363 9.812 6.396 1.00 42.25 384 LYS A CA 1
ATOM 3052 C C . LYS A 1 384 ? -27.864 8.447 5.907 1.00 42.25 384 LYS A C 1
ATOM 3054 O O . LYS A 1 384 ? -27.117 8.400 4.936 1.00 42.25 384 LYS A O 1
ATOM 3059 N N . VAL A 1 385 ? -28.246 7.366 6.588 1.00 37.94 385 VAL A N 1
ATOM 3060 C CA . VAL A 1 385 ? -27.972 5.970 6.192 1.00 37.94 385 VAL A CA 1
ATOM 3061 C C . VAL A 1 385 ? -29.201 5.319 5.525 1.00 37.94 385 VAL A C 1
ATOM 3063 O O . VAL A 1 385 ? -29.076 4.237 4.964 1.00 37.94 385 VAL A O 1
ATOM 3066 N N . ALA A 1 386 ? -30.367 5.980 5.555 1.00 33.00 386 ALA A N 1
ATOM 3067 C CA . ALA A 1 386 ? -31.574 5.588 4.821 1.00 33.00 386 ALA A CA 1
ATOM 3068 C C . ALA A 1 386 ? -31.653 6.248 3.440 1.00 33.00 386 ALA A C 1
ATOM 3070 O O . ALA A 1 386 ? -31.257 7.435 3.342 1.00 33.00 386 ALA A O 1
#

Secondary structure (DSSP, 8-state):
-----------------------------GGG----EETTEEEE-SSS--EEEE---TT-S-------SPPPPEE-SSEEEEEPSTT-EEEEEESSPP-TTSTTGGGSSEEEEEEE-TT--EEEESSS-HHHHHHHHHHHTTT--TTSHHHHHHHHHHHHHHHHHHHHHHHHHTT---TTTHHHHHHHHHHHHHHHHHHHHTTSHHHHHT----------GGG-----GGGGS-HHHHHTTT-HHHHHHHHHHHHHHHHHHHHHHHHHHHHHHHHHTT----B---TT-TTSTTTS-GGGG-STTHHHHHHHHHHHHHHHTB--HHHHHHHHHHHHHGGGS-HHHHHHHHHHHHHHHHHHH--SS----SSHHHHHHHHHHHHHH-

Radius of gyration: 29.99 Å; chains: 1; bounding box: 86×75×79 Å

Sequence (386 aa):
PQDMLNRSGYVPGHLVQGSTEEQEDEEFDPSEITLVESSDIVVLSRFGDAIVADVHDKNDKNHKIIMEGYSRATGSIKTSYIQLPEATKLIIRHSAAVNEEKRGARSRNIKALFVENSAGERFRFPFKYLQGARAMANHVSHGGTPYDAIGESIIKLSEEVSQCTQFLRHVRSHKLVNEGNENIVETIKEKLKEFKSTVKRLQTSRGYNAYQAQSTAIVEENDKEAVDITDKFMYNTFKTANMDAVLETVARIVKEKDSMTDLTKQYIMRLYEMIKNKEDFKLTLDPNDPEHPDNEDPIKWSGGMGAMAKLSAMLSYLAISSKNDEAFNLLSHLGSELYNLPNQHVILLDKITKYLDKTYKTSSTEKVEVEELAESILIDLRRKVA

pLDDT: mean 73.74, std 22.95, range [23.75, 96.81]